Protein AF-0000000087040035 (afdb_homodimer)

InterPro domains:
  IPR007112 Expansin/pollen allergen, DPBB domain [PS50842] (46-150)
  IPR007112 Expansin/pollen allergen, DPBB domain [SM00837] (63-140)
  IPR007117 Expansin, cellulose-binding-like domain [PF01357] (153-235)
  IPR007117 Expansin, cellulose-binding-like domain [PS50843] (164-246)
  IPR007118 Expansin/Lol pI [PR01225] (27-42)
  IPR007118 Expansin/Lol pI [PR01225] (45-63)
  IPR007118 Expansin/Lol pI [PR01225] (67-85)
  IPR007118 Expansin/Lol pI [PR01225] (133-149)
  IPR007118 Expansin/Lol pI [PR01225] (192-206)
  IPR007118 Expansin/Lol pI [PR01225] (232-246)
  IPR009009 RlpA-like protein, double-psi beta-barrel domain [PF03330] (65-140)
  IPR036749 Expansin, cellulose-binding-like domain superfamily [G3DSA:2.60.40.760] (147-250)
  IPR036749 Expansin, cellulose-binding-like domain superfamily [SSF49590] (151-246)
  IPR036908 RlpA-like domain superfamily [G3DSA:2.40.40.10] (15-146)
  IPR036908 RlpA-like domain superfamily [SSF50685] (16-149)

Secondary structure (DSSP, 8-state):
------------------------TTS-EEEEEEE---TTS---TT-TT--THHHHHGGGG-EEEE-HHHHGGGTTTT-EEEEEE--TTTB-SS-EEEEEEEE--BTTB-EEE-HHHHHTTB-TT-HHHHHTT-SEEEEEEEE-B--TTPPPEEEEPTT-BTTTBEEEEEE---BS-EEEEEEEEETTTTEEEEPEEEETTEEEEPPPSSSPEEEEEEEEETTEEEEEEEEEEE-TT--TT-EEE-S----/------------------------TTS-EEEEEEE---TTS---TT-TT--THHHHHGGGG-EEEE-HHHHGGGTTTT-EEEEEE--TTTB-SS-EEEEEEEE--BTTB-EEE-HHHHHTTB-TT-HHHHHTT-SEEEEEEEE-B--TTPPPEEEEPTT-BTTTBEEEEEE---BS-EEEEEEEEETTTTEEEEPEEEETTEEEEPPPSSSPEEEEEEEEETTEEEEEEEEEEE-TT--TT-EEE-S----

Foldseek 3Di:
DDPPPPPPPPPPPPPPPPPPPPPPLPDWDKFKEFADDDPVLFADQCAQQQNGVCCGQPPNRFAWAFECVQCVQQQNAQWKKFKAFDPPVWFDPRQAIYGYHHHDDDDRHTTHTRLVSQLSRTDPPRSVVSNVVRMTMMIMGTWWADDPPAAKKWAFAQPADPQFKTKTAIPPATTRKTWDWKWKQAPVVRDTDTWDPPTRRMTMDGDHDDFQIKMKTWIQDPVGTDIDIWPSNDGRPHDHGDMGGTPDHDD/DDPPPPPPPPPPPPPPPPPPPPPVLPDWDKFKEFADDDPVLFADQCAQQQNGVCCGQPPNRFAWAFECVQCVQQQNAQWKKFKAFDPPVWFDPRQAIYGYHHHDDDDRHTTHTRLVSQLSRTDPPRSVVSNVVRMTMMIMGTWWADDPPAAKKWAFAQPADPQFKTKIAIPPATTRKTWDWKWKQAPVVRDTDTWDPPTRRMTMDGDHDDFQIKMKTWIQDPVGTDIDIWPSNDGRPHDHGDMGGTPDHDD

Sequence (502 aa):
MGYSFKFHCFFVWIMVLSSTLCYSQDNFVKSRATYYGSPDRLGTPSGACGYGEYGRTVNDANVAGVSYRLYKKGSGCGACYQVRCTNPQLCTDDGVNIVVTDHGEGDKTDFILSPRAYGRLAKSDKADELYAFGVVYVEYKRIPCRYGGYKLQFKVHEHSKYPNYLAIAVLYQAGRSEILAAQIWQADRKEWIFMRRAYGAVFDTNPPSSGSISLRFQVSSSAGVYWVEASNALPNNWEAGVAYESDVQLEMGYSFKFHCFFVWIMVLSSTLCYSQDNFVKSRATYYGSPDRLGTPSGACGYGEYGRTVNDANVAGVSYRLYKKGSGCGACYQVRCTNPQLCTDDGVNIVVTDHGEGDKTDFILSPRAYGRLAKSDKADELYAFGVVYVEYKRIPCRYGGYKLQFKVHEHSKYPNYLAIAVLYQAGRSEILAAQIWQADRKEWIFMRRAYGAVFDTNPPSSGSISLRFQVSSSAGVYWVEASNALPNNWEAGVAYESDVQLE

Nearest PDB structures (foldseek):
  7xc8-assembly1_A  TM=9.447E-01  e=2.726E-26  Gossypium hirsutum
  2hcz-assembly1_X  TM=8.865E-01  e=1.072E-20  Zea mays
  1n10-assembly2_B  TM=8.681E-01  e=1.080E-18  Phleum pratense
  8sso-assembly2_E  TM=5.404E-01  e=9.767E-01  synthetic construct
  6arq-assembly1_D  TM=3.592E-01  e=1.289E-01  Homo sapiens

pLDDT: mean 88.45, std 16.65, range [31.39, 98.81]

Solvent-accessible surface area (backbone atoms only — not comparable to full-atom values): 25670 Å² total; per-residue (Å²): 135,82,82,74,78,76,80,77,79,74,78,78,76,76,74,75,74,74,74,72,76,71,72,66,64,82,51,72,44,81,44,21,32,32,56,53,75,44,97,82,30,35,35,43,44,62,25,32,19,55,52,27,65,55,32,18,47,48,74,83,12,15,20,23,16,24,16,70,86,60,26,50,77,18,43,28,43,53,39,23,31,36,37,22,40,69,51,76,91,41,25,29,89,71,26,34,68,31,33,29,29,26,46,23,30,25,71,74,19,42,33,32,18,13,41,46,32,49,41,46,20,24,32,96,89,26,31,72,65,53,51,40,56,56,63,43,53,27,34,30,30,67,38,64,32,81,63,89,82,61,44,23,26,44,25,28,32,68,71,31,32,89,73,58,19,41,31,34,24,72,38,64,56,27,19,67,43,31,58,77,46,42,28,38,51,28,73,92,74,72,42,77,39,79,37,45,43,61,26,21,40,24,33,29,44,72,51,66,92,68,59,59,33,29,37,33,32,34,32,42,44,98,90,41,75,47,76,49,74,35,76,64,39,36,60,63,79,61,52,61,62,41,70,32,71,45,97,41,74,56,90,135,82,82,75,80,76,80,76,77,76,80,77,76,77,74,75,73,74,74,70,76,70,72,64,63,82,52,72,43,81,44,21,31,32,57,52,75,44,97,82,31,34,35,41,46,63,25,32,19,55,53,27,65,54,32,18,47,47,75,84,11,17,19,23,14,24,16,71,85,59,27,51,78,18,42,29,43,51,40,23,32,37,35,21,40,70,50,77,91,42,27,29,88,71,26,33,65,30,34,28,29,29,45,22,30,25,70,72,19,43,34,32,18,13,40,46,30,49,40,46,21,26,33,94,91,26,30,71,64,53,52,39,55,54,64,42,55,25,34,30,30,67,39,63,30,80,65,88,80,62,44,24,26,45,25,27,32,66,71,33,32,89,72,59,19,41,31,34,25,73,37,63,57,27,20,69,44,32,58,77,46,42,30,39,52,29,72,93,74,71,42,78,41,79,40,45,44,60,26,21,40,23,33,30,44,71,50,64,92,69,60,60,36,29,38,34,33,34,33,41,43,99,89,42,76,50,76,49,73,35,77,62,40,36,59,65,80,61,50,59,62,40,70,34,72,45,98,41,73,56,92

Structure (mmCIF, N/CA/C/O backbone):
data_AF-0000000087040035-model_v1
#
loop_
_entity.id
_entity.type
_entity.pdbx_description
1 polymer 'Expansin-like B1'
#
loop_
_atom_site.group_PDB
_atom_site.id
_atom_site.type_symbol
_atom_site.label_atom_id
_atom_site.label_alt_id
_atom_site.label_comp_id
_atom_site.label_asym_id
_atom_site.label_entity_id
_atom_site.label_seq_id
_atom_site.pdbx_PDB_ins_code
_atom_site.Cartn_x
_atom_site.Cartn_y
_atom_site.Cartn_z
_atom_site.occupancy
_atom_site.B_iso_or_equiv
_atom_site.auth_seq_id
_atom_site.auth_comp_id
_atom_site.auth_asym_id
_atom_site.auth_atom_id
_atom_site.pdbx_PDB_model_num
ATOM 1 N N . MET A 1 1 ? -32.688 57.719 -51.344 1 31.5 1 MET A N 1
ATOM 2 C CA . MET A 1 1 ? -33.281 56.844 -50.375 1 31.5 1 MET A CA 1
ATOM 3 C C . MET A 1 1 ? -32.5 55.531 -50.25 1 31.5 1 MET A C 1
ATOM 5 O O . MET A 1 1 ? -32.562 54.688 -51.125 1 31.5 1 MET A O 1
ATOM 9 N N . GLY A 1 2 ? -31.25 55.594 -49.75 1 37.34 2 GLY A N 1
ATOM 10 C CA . GLY A 1 2 ? -30.25 54.562 -49.594 1 37.34 2 GLY A CA 1
ATOM 11 C C . GLY A 1 2 ? -30.641 53.5 -48.594 1 37.34 2 GLY A C 1
ATOM 12 O O . GLY A 1 2 ? -31.062 53.812 -47.469 1 37.34 2 GLY A O 1
ATOM 13 N N . TYR A 1 3 ? -31.125 52.281 -49.062 1 40.41 3 TYR A N 1
ATOM 14 C CA . TYR A 1 3 ? -31.469 51.094 -48.312 1 40.41 3 TYR A CA 1
ATOM 15 C C . TYR A 1 3 ? -30.266 50.562 -47.531 1 40.41 3 TYR A C 1
ATOM 17 O O . TYR A 1 3 ? -29.219 50.25 -48.094 1 40.41 3 TYR A O 1
ATOM 25 N N . SER A 1 4 ? -30.016 51.125 -46.375 1 39.84 4 SER A N 1
ATOM 26 C CA . SER A 1 4 ? -29 50.562 -45.469 1 39.84 4 SER A CA 1
ATOM 27 C C . SER A 1 4 ? -29.375 49.188 -45 1 39.84 4 SER A C 1
ATOM 29 O O . SER A 1 4 ? -30.469 48.969 -44.469 1 39.84 4 SER A O 1
ATOM 31 N N . PHE A 1 5 ? -28.938 48.125 -45.719 1 37.75 5 PHE A N 1
ATOM 32 C CA . PHE A 1 5 ? -29.047 46.75 -45.25 1 37.75 5 PHE A CA 1
ATOM 33 C C . PHE A 1 5 ? -28.344 46.562 -43.906 1 37.75 5 PHE A C 1
ATOM 35 O O . PHE A 1 5 ? -27.141 46.75 -43.812 1 37.75 5 PHE A O 1
ATOM 42 N N . LYS A 1 6 ? -29 46.875 -42.812 1 37.62 6 LYS A N 1
ATOM 43 C CA . LYS A 1 6 ? -28.5 46.469 -41.5 1 37.62 6 LYS A CA 1
ATOM 44 C C . LYS A 1 6 ? -28.406 44.969 -41.406 1 37.62 6 LYS A C 1
ATOM 46 O O . LYS A 1 6 ? -29.406 44.25 -41.594 1 37.62 6 LYS A O 1
ATOM 51 N N . PHE A 1 7 ? -27.188 44.344 -41.688 1 38.47 7 PHE A N 1
ATOM 52 C CA . PHE A 1 7 ? -26.891 42.938 -41.438 1 38.47 7 PHE A CA 1
ATOM 53 C C . PHE A 1 7 ? -27.078 42.625 -39.969 1 38.47 7 PHE A C 1
ATOM 55 O O . PHE A 1 7 ? -26.438 43.219 -39.094 1 38.47 7 PHE A O 1
ATOM 62 N N . HIS A 1 8 ? -28.281 42.188 -39.5 1 41.38 8 HIS A N 1
ATOM 63 C CA . HIS A 1 8 ? -28.453 41.594 -38.188 1 41.38 8 HIS A CA 1
ATOM 64 C C . HIS A 1 8 ? -27.625 40.312 -38.031 1 41.38 8 HIS A C 1
ATOM 66 O O . HIS A 1 8 ? -27.766 39.375 -38.812 1 41.38 8 HIS A O 1
ATOM 72 N N . CYS A 1 9 ? -26.391 40.375 -37.531 1 38.53 9 CYS A N 1
ATOM 73 C CA . CYS A 1 9 ? -25.609 39.219 -37.094 1 38.53 9 CYS A CA 1
ATOM 74 C C . CYS A 1 9 ? -26.375 38.438 -36.062 1 38.53 9 CYS A C 1
ATOM 76 O O . CYS A 1 9 ? -26.672 38.938 -34.969 1 38.53 9 CYS A O 1
ATOM 78 N N . PHE A 1 10 ? -27.188 37.531 -36.5 1 41.53 10 PHE A N 1
ATOM 79 C CA . PHE A 1 10 ? -27.75 36.531 -35.594 1 41.53 10 PHE A CA 1
ATOM 80 C C . PHE A 1 10 ? -26.641 35.656 -35 1 41.53 10 PHE A C 1
ATOM 82 O O . PHE A 1 10 ? -25.938 34.938 -35.719 1 41.53 10 PHE A O 1
ATOM 89 N N . PHE A 1 11 ? -26.031 36.094 -33.906 1 40.38 11 PHE A N 1
ATOM 90 C CA . PHE A 1 11 ? -25.188 35.219 -33.125 1 40.38 11 PHE A CA 1
ATOM 91 C C . PHE A 1 11 ? -25.953 33.969 -32.688 1 40.38 11 PHE A C 1
ATOM 93 O O . PHE A 1 11 ? -26.922 34.062 -31.922 1 40.38 11 PHE A O 1
ATOM 100 N N . VAL A 1 12 ? -25.922 32.875 -33.469 1 42.38 12 VAL A N 1
ATOM 101 C CA . VAL A 1 12 ? -26.344 31.547 -33.031 1 42.38 12 VAL A CA 1
ATOM 102 C C . VAL A 1 12 ? -25.547 31.125 -31.797 1 42.38 12 VAL A C 1
ATOM 104 O O . VAL A 1 12 ? -24.328 31 -31.844 1 42.38 12 VAL A O 1
ATOM 107 N N . TRP A 1 13 ? -26.062 31.406 -30.625 1 41.38 13 TRP A N 1
ATOM 108 C CA . TRP A 1 13 ? -25.562 30.812 -29.406 1 41.38 13 TRP A CA 1
ATOM 109 C C . TRP A 1 13 ? -25.672 29.297 -29.453 1 41.38 13 TRP A C 1
ATOM 111 O O . TRP A 1 13 ? -26.766 28.734 -29.406 1 41.38 13 TRP A O 1
ATOM 121 N N . ILE A 1 14 ? -24.719 28.609 -30.094 1 44.09 14 ILE A N 1
ATOM 122 C CA . ILE A 1 14 ? -24.609 27.156 -29.922 1 44.09 14 ILE A CA 1
ATOM 123 C C . ILE A 1 14 ? -24.469 26.828 -28.438 1 44.09 14 ILE A C 1
ATOM 125 O O . ILE A 1 14 ? -23.469 27.172 -27.812 1 44.09 14 ILE A O 1
ATOM 129 N N . MET A 1 15 ? -25.594 26.609 -27.797 1 39.41 15 MET A N 1
ATOM 130 C CA . MET A 1 15 ? -25.594 25.984 -26.484 1 39.41 15 MET A CA 1
ATOM 131 C C . MET A 1 15 ? -24.891 24.625 -26.516 1 39.41 15 MET A C 1
ATOM 133 O O . MET A 1 15 ? -25.391 23.688 -27.141 1 39.41 15 MET A O 1
ATOM 137 N N . VAL A 1 16 ? -23.609 24.578 -26.438 1 40.38 16 VAL A N 1
ATOM 138 C CA . VAL A 1 16 ? -22.938 23.312 -26.156 1 40.38 16 VAL A CA 1
ATOM 139 C C . VAL A 1 16 ? -23.531 22.688 -24.906 1 40.38 16 VAL A C 1
ATOM 141 O O . VAL A 1 16 ? -23.344 23.188 -23.797 1 40.38 16 VAL A O 1
ATOM 144 N N . LEU A 1 17 ? -24.703 22.016 -25.016 1 38.91 17 LEU A N 1
ATOM 145 C CA . LEU A 1 17 ? -25.125 21.078 -23.969 1 38.91 17 LEU A CA 1
ATOM 146 C C . LEU A 1 17 ? -24 20.125 -23.609 1 38.91 17 LEU A C 1
ATOM 148 O O . LEU A 1 17 ? -23.625 19.281 -24.438 1 38.91 17 LEU A O 1
ATOM 152 N N . SER A 1 18 ? -23.094 20.562 -22.797 1 40.62 18 SER A N 1
ATOM 153 C CA . SER A 1 18 ? -22.188 19.578 -22.234 1 40.62 18 SER A CA 1
ATOM 154 C C . SER A 1 18 ? -22.938 18.422 -21.609 1 40.62 18 SER A C 1
ATOM 156 O O . SER A 1 18 ? -23.703 18.609 -20.656 1 40.62 18 SER A O 1
ATOM 158 N N . SER A 1 19 ? -23.406 17.438 -22.312 1 41.16 19 SER A N 1
ATOM 159 C CA . SER A 1 19 ? -23.812 16.172 -21.703 1 41.16 19 SER A CA 1
ATOM 160 C C . SER A 1 19 ? -22.797 15.703 -20.656 1 41.16 19 SER A C 1
ATOM 162 O O . SER A 1 19 ? -21.688 15.312 -21 1 41.16 19 SER A O 1
ATOM 164 N N . THR A 1 20 ? -22.875 16.188 -19.484 1 39.91 20 THR A N 1
ATOM 165 C CA . THR A 1 20 ? -22.219 15.438 -18.406 1 39.91 20 THR A CA 1
ATOM 166 C C . THR A 1 20 ? -22.656 13.977 -18.438 1 39.91 20 THR A C 1
ATOM 168 O O . THR A 1 20 ? -23.844 13.672 -18.281 1 39.91 20 THR A O 1
ATOM 171 N N . LEU A 1 21 ? -22.203 13.164 -19.266 1 37.22 21 LEU A N 1
ATOM 172 C CA . LEU A 1 21 ? -22.344 11.734 -19 1 37.22 21 LEU A CA 1
ATOM 173 C C . LEU A 1 21 ? -22.297 11.461 -17.5 1 37.22 21 LEU A C 1
ATOM 175 O O . LEU A 1 21 ? -21.25 11.578 -16.875 1 37.22 21 LEU A O 1
ATOM 179 N N . CYS A 1 22 ? -23.406 11.711 -16.828 1 38.34 22 CYS A N 1
ATOM 180 C CA . CYS A 1 22 ? -23.609 11.164 -15.492 1 38.34 22 CYS A CA 1
ATOM 181 C C . CYS A 1 22 ? -23.25 9.68 -15.453 1 38.34 22 CYS A C 1
ATOM 183 O O . CYS A 1 22 ? -24 8.844 -15.969 1 38.34 22 CYS A O 1
ATOM 185 N N . TYR A 1 23 ? -22.047 9.188 -15.672 1 42.53 23 TYR A N 1
ATOM 186 C CA . TYR A 1 23 ? -21.75 7.84 -15.211 1 42.53 23 TYR A CA 1
ATOM 187 C C . TYR A 1 23 ? -22.5 7.523 -13.922 1 42.53 23 TYR A C 1
ATOM 189 O O . TYR A 1 23 ? -22.312 8.188 -12.906 1 42.53 23 TYR A O 1
ATOM 197 N N . SER A 1 24 ? -23.734 7.117 -14.016 1 48.5 24 SER A N 1
ATOM 198 C CA . SER A 1 24 ? -24.516 6.641 -12.891 1 48.5 24 SER A CA 1
ATOM 199 C C . SER A 1 24 ? -23.656 5.875 -11.891 1 48.5 24 SER A C 1
ATOM 201 O O . SER A 1 24 ? -23.031 4.875 -12.25 1 48.5 24 SER A O 1
ATOM 203 N N . GLN A 1 25 ? -23.062 6.477 -10.859 1 57.81 25 GLN A N 1
ATOM 204 C CA . GLN A 1 25 ? -22.328 5.969 -9.711 1 57.81 25 GLN A CA 1
ATOM 205 C C . GLN A 1 25 ? -22.969 4.691 -9.164 1 57.81 25 GLN A C 1
ATOM 207 O O . GLN A 1 25 ? -22.375 4.008 -8.328 1 57.81 25 GLN A O 1
ATOM 212 N N . ASP A 1 26 ? -24.203 4.211 -9.727 1 68.81 26 ASP A N 1
ATOM 213 C CA . ASP A 1 26 ? -24.938 3.127 -9.094 1 68.81 26 ASP A CA 1
ATOM 214 C C . ASP A 1 26 ? -24.766 1.817 -9.859 1 68.81 26 ASP A C 1
ATOM 216 O O . ASP A 1 26 ? -25.375 0.801 -9.5 1 68.81 26 ASP A O 1
ATOM 220 N N . ASN A 1 27 ? -23.938 1.857 -10.852 1 88.56 27 ASN A N 1
ATOM 221 C CA . ASN A 1 27 ? -23.797 0.6 -11.578 1 88.56 27 ASN A CA 1
ATOM 222 C C . ASN A 1 27 ? -22.547 -0.155 -11.148 1 88.56 27 ASN A C 1
ATOM 224 O O . ASN A 1 27 ? -21.531 0.459 -10.805 1 88.56 27 ASN A O 1
ATOM 228 N N . PHE A 1 28 ? -22.75 -1.451 -11.133 1 95.94 28 PHE A N 1
ATOM 229 C CA . PHE A 1 28 ? -21.625 -2.305 -10.789 1 95.94 28 PHE A CA 1
ATOM 230 C C . PHE A 1 28 ? -20.578 -2.301 -11.898 1 95.94 28 PHE A C 1
ATOM 232 O O . PHE A 1 28 ? -20.922 -2.307 -13.086 1 95.94 28 PHE A O 1
ATOM 239 N N . VAL A 1 29 ? -19.359 -2.23 -11.523 1 97.75 29 VAL A N 1
ATOM 240 C CA . VAL A 1 29 ? -18.203 -2.305 -12.414 1 97.75 29 VAL A CA 1
ATOM 241 C C . VAL A 1 29 ? -17.5 -3.652 -12.25 1 97.75 29 VAL A C 1
ATOM 243 O O . VAL A 1 29 ? -17.297 -4.117 -11.125 1 97.75 29 VAL A O 1
ATOM 246 N N . LYS A 1 30 ? -17.125 -4.301 -13.328 1 97.88 30 LYS A N 1
ATOM 247 C CA . LYS A 1 30 ? -16.469 -5.602 -13.266 1 97.88 30 LYS A CA 1
ATOM 248 C C . LYS A 1 30 ? -14.992 -5.457 -12.898 1 97.88 30 LYS A C 1
ATOM 250 O O . LYS A 1 30 ? -14.328 -4.508 -13.32 1 97.88 30 LYS A O 1
ATOM 255 N N . SER A 1 31 ? -14.477 -6.371 -12.172 1 98.5 31 SER A N 1
ATOM 256 C CA . SER A 1 31 ? -13.086 -6.426 -11.734 1 98.5 31 SER A CA 1
ATOM 257 C C . SER A 1 31 ? -12.75 -7.793 -11.148 1 98.5 31 SER A C 1
ATOM 259 O O . SER A 1 31 ? -13.406 -8.789 -11.453 1 98.5 31 SER A O 1
ATOM 261 N N . ARG A 1 32 ? -11.586 -7.824 -10.438 1 98.44 32 ARG A N 1
ATOM 262 C CA . ARG A 1 32 ? -11.195 -9 -9.664 1 98.44 32 ARG A CA 1
ATOM 263 C C . ARG A 1 32 ? -10.812 -8.609 -8.242 1 98.44 32 ARG A C 1
ATOM 265 O O . ARG A 1 32 ? -10.562 -7.434 -7.957 1 98.44 32 ARG A O 1
ATOM 272 N N . ALA A 1 33 ? -10.875 -9.633 -7.379 1 98.5 33 ALA A N 1
ATOM 273 C CA . ALA A 1 33 ? -10.453 -9.461 -5.992 1 98.5 33 ALA A CA 1
ATOM 274 C C . ALA A 1 33 ? -9.617 -10.648 -5.52 1 98.5 33 ALA A C 1
ATOM 276 O O . ALA A 1 33 ? -9.789 -11.773 -6.008 1 98.5 33 ALA A O 1
ATOM 277 N N . THR A 1 34 ? -8.703 -10.367 -4.77 1 97.19 34 THR A N 1
ATOM 278 C CA . THR A 1 34 ? -7.949 -11.344 -3.996 1 97.19 34 THR A CA 1
ATOM 279 C C . THR A 1 34 ? -7.781 -10.883 -2.551 1 97.19 34 THR A C 1
ATOM 281 O O . THR A 1 34 ? -8.508 -10 -2.088 1 97.19 34 THR A O 1
ATOM 284 N N . TYR A 1 35 ? -6.988 -11.594 -1.792 1 95 35 TYR A N 1
ATOM 285 C CA . TYR A 1 35 ? -6.812 -11.258 -0.383 1 95 35 TYR A CA 1
ATOM 286 C C . TYR A 1 35 ? -5.355 -11.414 0.036 1 95 35 TYR A C 1
ATOM 288 O O . TYR A 1 35 ? -4.578 -12.102 -0.633 1 95 35 TYR A O 1
ATOM 296 N N . TYR A 1 36 ? -4.984 -10.656 1.033 1 89.5 36 TYR A N 1
ATOM 297 C CA . TYR A 1 36 ? -3.619 -10.727 1.541 1 89.5 36 TYR A CA 1
ATOM 298 C C . TYR A 1 36 ? -3.553 -11.57 2.809 1 89.5 36 TYR A C 1
ATOM 300 O O . TYR A 1 36 ? -4.586 -11.961 3.357 1 89.5 36 TYR A O 1
ATOM 308 N N . GLY A 1 37 ? -2.295 -11.867 3.141 1 77.19 37 GLY A N 1
ATOM 309 C CA . GLY A 1 37 ? -2.117 -12.672 4.34 1 77.19 37 GLY A CA 1
ATOM 310 C C . GLY A 1 37 ? -2.172 -11.852 5.617 1 77.19 37 GLY A C 1
ATOM 311 O O . GLY A 1 37 ? -1.624 -10.75 5.68 1 77.19 37 GLY A O 1
ATOM 312 N N . SER A 1 38 ? -2.908 -12.32 6.566 1 76.94 38 SER A N 1
ATOM 313 C CA . SER A 1 38 ? -2.998 -11.789 7.922 1 76.94 38 SER A CA 1
ATOM 314 C C . SER A 1 38 ? -3.307 -12.891 8.93 1 76.94 38 SER A C 1
ATOM 316 O O . SER A 1 38 ? -4.32 -13.578 8.812 1 76.94 38 SER A O 1
ATOM 318 N N . PRO A 1 39 ? -2.406 -13.039 9.859 1 74.75 39 PRO A N 1
ATOM 319 C CA . PRO A 1 39 ? -2.621 -14.148 10.797 1 74.75 39 PRO A CA 1
ATOM 320 C C . PRO A 1 39 ? -3.945 -14.031 11.547 1 74.75 39 PRO A C 1
ATOM 322 O O . PRO A 1 39 ? -4.539 -15.047 11.922 1 74.75 39 PRO A O 1
ATOM 325 N N . ASP A 1 40 ? -4.445 -12.883 11.82 1 85.38 40 ASP A N 1
ATOM 326 C CA . ASP A 1 40 ? -5.672 -12.703 12.602 1 85.38 40 ASP A CA 1
ATOM 327 C C . ASP A 1 40 ? -6.848 -12.352 11.688 1 85.38 40 ASP A C 1
ATOM 329 O O . ASP A 1 40 ? -7.934 -12.023 12.172 1 85.38 40 ASP A O 1
ATOM 333 N N . ARG A 1 41 ? -6.695 -12.352 10.406 1 89.12 41 ARG A N 1
ATOM 334 C CA . ARG A 1 41 ? -7.695 -12.148 9.359 1 89.12 41 ARG A CA 1
ATOM 335 C C . ARG A 1 41 ? -8.203 -10.711 9.359 1 89.12 41 ARG A C 1
ATOM 337 O O . ARG A 1 41 ? -9.25 -10.422 8.766 1 89.12 41 ARG A O 1
ATOM 344 N N . LEU A 1 42 ? -7.461 -9.805 10.07 1 92.12 42 LEU A N 1
ATOM 345 C CA . LEU A 1 42 ? -7.82 -8.398 10.125 1 92.12 42 LEU A CA 1
ATOM 346 C C . LEU A 1 42 ? -7.051 -7.598 9.078 1 92.12 42 LEU A C 1
ATOM 348 O O . LEU A 1 42 ? -6.375 -8.18 8.227 1 92.12 42 LEU A O 1
ATOM 352 N N . GLY A 1 43 ? -7.297 -6.277 9.039 1 90.38 43 GLY A N 1
ATOM 353 C CA . GLY A 1 43 ? -6.578 -5.398 8.133 1 90.38 43 GLY A CA 1
ATOM 354 C C . GLY A 1 43 ? -5.125 -5.199 8.523 1 90.38 43 GLY A C 1
ATOM 355 O O . GLY A 1 43 ? -4.594 -5.934 9.359 1 90.38 43 GLY A O 1
ATOM 356 N N . THR A 1 44 ? -4.508 -4.293 7.84 1 86.44 44 THR A N 1
ATOM 357 C CA . THR A 1 44 ? -3.102 -3.982 8.07 1 86.44 44 THR A CA 1
ATOM 358 C C . THR A 1 44 ? -2.957 -2.684 8.859 1 86.44 44 THR A C 1
ATOM 360 O O . THR A 1 44 ? -3.551 -1.665 8.5 1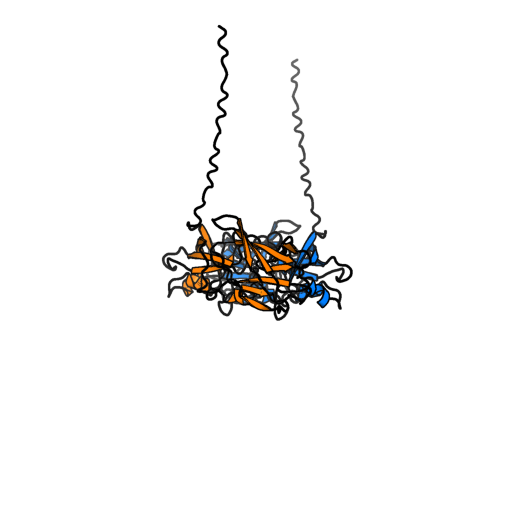 86.44 44 THR A O 1
ATOM 363 N N . PRO A 1 45 ? -2.121 -2.674 9.945 1 84.25 45 PRO A N 1
ATOM 364 C CA . PRO A 1 45 ? -1.951 -1.449 10.727 1 84.25 45 PRO A CA 1
ATOM 365 C C . PRO A 1 45 ? -1.051 -0.426 10.039 1 84.25 45 PRO A C 1
ATOM 367 O O . PRO A 1 45 ? -0.939 0.712 10.5 1 84.25 45 PRO A O 1
ATOM 370 N N . SER A 1 46 ? -0.38 -0.729 9 1 86.81 46 SER A N 1
ATOM 371 C CA . SER A 1 46 ? 0.536 0.185 8.328 1 86.81 46 SER A CA 1
ATOM 372 C C . SER A 1 46 ? 0.233 0.269 6.836 1 86.81 46 SER A C 1
ATOM 374 O O . SER A 1 46 ? 1.149 0.337 6.012 1 86.81 46 SER A O 1
ATOM 376 N N . GLY A 1 47 ? -1.023 0.335 6.594 1 92.19 47 GLY A N 1
ATOM 377 C CA . GLY A 1 47 ? -1.423 0.448 5.199 1 92.19 47 GLY A CA 1
ATOM 378 C C . GLY A 1 47 ? -1.11 1.805 4.598 1 92.19 47 GLY A C 1
ATOM 379 O O . GLY A 1 47 ? -0.861 2.77 5.324 1 92.19 47 GLY A O 1
ATOM 380 N N . ALA A 1 48 ? -1.249 1.891 3.361 1 96.25 48 ALA A N 1
ATOM 381 C CA . ALA A 1 48 ? -0.84 3.059 2.586 1 96.25 48 ALA A CA 1
ATOM 382 C C . ALA A 1 48 ? -1.712 4.266 2.914 1 96.25 48 ALA A C 1
ATOM 384 O O . ALA A 1 48 ? -1.369 5.402 2.568 1 96.25 48 ALA A O 1
ATOM 385 N N . CYS A 1 49 ? -2.824 4.059 3.547 1 96.69 49 CYS A N 1
ATOM 386 C CA . CYS A 1 49 ? -3.695 5.18 3.879 1 96.69 49 CYS A CA 1
ATOM 387 C C . CYS A 1 49 ? -3.25 5.855 5.168 1 96.69 49 CYS A C 1
ATOM 389 O O . CYS A 1 49 ? -3.717 6.945 5.5 1 96.69 49 CYS A O 1
ATOM 391 N N . GLY A 1 50 ? -2.383 5.18 5.953 1 94.31 50 GLY A N 1
ATOM 392 C CA . GLY A 1 50 ? -1.805 5.812 7.129 1 94.31 50 GLY A CA 1
ATOM 393 C C . GLY A 1 50 ? -2.742 5.82 8.32 1 94.31 50 GLY A C 1
ATOM 394 O O . GLY A 1 50 ? -2.617 6.668 9.211 1 94.31 50 GLY A O 1
ATOM 395 N N . TYR A 1 51 ? -3.682 4.867 8.398 1 94.69 51 TYR A N 1
ATOM 396 C CA . TYR A 1 51 ? -4.703 4.867 9.438 1 94.69 51 TYR A CA 1
ATOM 397 C C . TYR A 1 51 ? -4.188 4.207 10.703 1 94.69 51 TYR A C 1
ATOM 399 O O . TYR A 1 51 ? -4.809 4.312 11.766 1 94.69 51 TYR A O 1
ATOM 407 N N . GLY A 1 52 ? -3.092 3.516 10.609 1 89.75 52 GLY A N 1
ATOM 408 C CA . GLY A 1 52 ? -2.621 2.77 11.766 1 89.75 52 GLY A CA 1
ATOM 409 C C . GLY A 1 52 ? -3.588 1.693 12.219 1 89.75 52 GLY A C 1
ATOM 410 O O . GLY A 1 52 ? -4.152 0.972 11.391 1 89.75 52 GLY A O 1
ATOM 411 N N . GLU A 1 53 ? -3.742 1.548 13.516 1 89.31 53 GLU A N 1
ATOM 412 C CA . GLU A 1 53 ? -4.59 0.501 14.078 1 89.31 53 GLU A CA 1
ATOM 413 C C . GLU A 1 53 ? -6.039 0.666 13.641 1 89.31 53 GLU A C 1
ATOM 415 O O . GLU A 1 53 ? -6.762 -0.321 13.477 1 89.31 53 GLU A O 1
ATOM 420 N N . TYR A 1 54 ? -6.461 1.849 13.469 1 93.62 54 TYR A N 1
ATOM 421 C CA . TYR A 1 54 ? -7.805 2.094 12.953 1 93.62 54 TYR A CA 1
ATOM 422 C C . TYR A 1 54 ? -8.039 1.336 11.648 1 93.62 54 TYR A C 1
ATOM 424 O O . TYR A 1 54 ? -9.094 0.722 11.461 1 93.62 54 TYR A O 1
ATOM 432 N N . GLY A 1 55 ? -7.074 1.339 10.773 1 93.06 55 GLY A N 1
ATOM 433 C CA . GLY A 1 55 ? -7.199 0.668 9.484 1 93.06 55 GLY A CA 1
ATOM 434 C C . GLY A 1 55 ? -7.289 -0.842 9.609 1 93.06 55 GLY A C 1
ATOM 435 O O . GLY A 1 55 ? -7.777 -1.515 8.695 1 93.06 55 GLY A O 1
ATOM 436 N N . ARG A 1 56 ? -6.895 -1.293 10.742 1 92.75 56 ARG A N 1
ATOM 437 C CA . ARG A 1 56 ? -6.883 -2.734 10.977 1 92.75 56 ARG A CA 1
ATOM 438 C C . ARG A 1 56 ? -8.273 -3.24 11.352 1 92.75 56 ARG A C 1
ATOM 440 O O . ARG A 1 56 ? -8.633 -4.371 11.016 1 92.75 56 ARG A O 1
ATOM 447 N N . THR A 1 57 ? -9.047 -2.4 11.969 1 94.81 57 THR A N 1
ATOM 448 C CA . THR A 1 57 ? -10.227 -2.951 12.625 1 94.81 57 THR A CA 1
ATOM 449 C C . THR A 1 57 ? -11.484 -2.211 12.18 1 94.81 57 THR A C 1
ATOM 451 O O . THR A 1 57 ? -12.602 -2.666 12.43 1 94.81 57 THR A O 1
ATOM 454 N N . VAL A 1 58 ? -11.383 -1.117 11.555 1 96.12 58 VAL A N 1
ATOM 455 C CA . VAL A 1 58 ? -12.555 -0.344 11.148 1 96.12 58 VAL A CA 1
ATOM 456 C C . VAL A 1 58 ? -13.492 -1.221 10.32 1 96.12 58 VAL A C 1
ATOM 458 O O . VAL A 1 58 ? -13.047 -2.133 9.625 1 96.12 58 VAL A O 1
ATOM 461 N N . ASN A 1 59 ? -14.867 -0.947 10.422 1 96.88 59 ASN A N 1
ATOM 462 C CA . ASN A 1 59 ? -15.867 -1.666 9.641 1 96.88 59 ASN A CA 1
ATOM 463 C C . ASN A 1 59 ? -15.781 -3.174 9.867 1 96.88 59 ASN A C 1
ATOM 465 O O . ASN A 1 59 ? -15.898 -3.955 8.922 1 96.88 59 ASN A O 1
ATOM 469 N N . ASP A 1 60 ? -15.508 -3.568 11.125 1 96.19 60 ASP A N 1
ATOM 470 C CA . ASP A 1 60 ? -15.359 -4.965 11.516 1 96.19 60 ASP A CA 1
ATOM 471 C C . ASP A 1 60 ? -14.289 -5.66 10.68 1 96.19 60 ASP A C 1
ATOM 473 O O . ASP A 1 60 ? -14.484 -6.797 10.242 1 96.19 60 ASP A O 1
ATOM 477 N N . ALA A 1 61 ? -13.219 -4.98 10.266 1 96.88 61 ALA A N 1
ATOM 478 C CA . ALA A 1 61 ? -12.039 -5.438 9.531 1 96.88 61 ALA A CA 1
ATOM 479 C C . ALA A 1 61 ? -12.398 -5.828 8.102 1 96.88 61 ALA A C 1
ATOM 481 O O . ALA A 1 61 ? -11.664 -6.574 7.449 1 96.88 61 ALA A O 1
ATOM 482 N N . ASN A 1 62 ? -13.633 -5.43 7.656 1 98.12 62 ASN A N 1
ATOM 483 C CA . ASN A 1 62 ? -13.914 -5.5 6.227 1 98.12 62 ASN A CA 1
ATOM 484 C C . ASN A 1 62 ? -13.273 -4.336 5.473 1 98.12 62 ASN A C 1
ATOM 486 O O . ASN A 1 62 ? -13.938 -3.34 5.18 1 98.12 62 ASN A O 1
ATOM 490 N N . VAL A 1 63 ? -11.969 -4.527 5.168 1 98.12 63 VAL A N 1
ATOM 491 C CA . VAL A 1 63 ? -11.156 -3.48 4.555 1 98.12 63 VAL A CA 1
ATOM 492 C C . VAL A 1 63 ? -10.414 -4.047 3.35 1 98.12 63 VAL A C 1
ATOM 494 O O . VAL A 1 63 ? -10.406 -5.258 3.129 1 98.12 63 VAL A O 1
ATOM 497 N N . ALA A 1 64 ? -9.836 -3.15 2.553 1 98.25 64 ALA A N 1
ATOM 498 C CA . ALA A 1 64 ? -9.141 -3.582 1.344 1 98.25 64 ALA A CA 1
ATOM 499 C C . ALA A 1 64 ? -8.07 -2.574 0.938 1 98.25 64 ALA A C 1
ATOM 501 O O . ALA A 1 64 ? -8.203 -1.379 1.207 1 98.25 64 ALA A O 1
ATOM 502 N N . GLY A 1 65 ? -6.992 -3.123 0.438 1 97.81 65 GLY A N 1
ATOM 503 C CA . GLY A 1 65 ? -6.203 -2.334 -0.497 1 97.81 65 GLY A CA 1
ATOM 504 C C . GLY A 1 65 ? -6.816 -2.27 -1.884 1 97.81 65 GLY A C 1
ATOM 505 O O . GLY A 1 65 ? -7.379 -3.254 -2.367 1 97.81 65 GLY A O 1
ATOM 506 N N . VAL A 1 66 ? -6.621 -1.085 -2.557 1 98.56 66 VAL A N 1
ATOM 507 C CA . VAL A 1 66 ? -7.25 -0.952 -3.865 1 98.56 66 VAL A CA 1
ATOM 508 C C . VAL A 1 66 ? -6.223 -0.465 -4.887 1 98.56 66 VAL A C 1
ATOM 510 O O . VAL A 1 66 ? -5.16 0.034 -4.516 1 98.56 66 VAL A O 1
ATOM 513 N N . SER A 1 67 ? -6.605 -0.619 -6.133 1 98.06 67 SER A N 1
ATOM 514 C CA . SER A 1 67 ? -5.715 -0.27 -7.234 1 98.06 67 SER A CA 1
ATOM 515 C C . SER A 1 67 ? -5.5 1.238 -7.316 1 98.06 67 SER A C 1
ATOM 517 O O . SER A 1 67 ? -6.219 2.008 -6.672 1 98.06 67 SER A O 1
ATOM 519 N N . TYR A 1 68 ? -4.504 1.595 -8.148 1 96.88 68 TYR A N 1
ATOM 520 C CA . TYR A 1 68 ? -4.145 2.998 -8.32 1 96.88 68 TYR A CA 1
ATOM 521 C C . TYR A 1 68 ? -5.348 3.82 -8.766 1 96.88 68 TYR A C 1
ATOM 523 O O . TYR A 1 68 ? -5.488 4.984 -8.383 1 96.88 68 TYR A O 1
ATOM 531 N N . ARG A 1 69 ? -6.266 3.213 -9.531 1 96.31 69 ARG A N 1
ATOM 532 C CA . ARG A 1 69 ? -7.426 3.924 -10.055 1 96.31 69 ARG A CA 1
ATOM 533 C C . ARG A 1 69 ? -8.391 4.301 -8.938 1 96.31 69 ARG A C 1
ATOM 535 O O . ARG A 1 69 ? -9.031 5.352 -8.984 1 96.31 69 ARG A O 1
ATOM 542 N N . LEU A 1 70 ? -8.492 3.424 -7.977 1 97.81 70 LEU A N 1
ATOM 543 C CA . LEU A 1 70 ? -9.422 3.65 -6.879 1 97.81 70 LEU A CA 1
ATOM 544 C C . LEU A 1 70 ? -8.734 4.363 -5.719 1 97.81 70 LEU A C 1
ATOM 546 O O . LEU A 1 70 ? -9.383 5.09 -4.961 1 97.81 70 LEU A O 1
ATOM 550 N N . TYR A 1 71 ? -7.418 4.16 -5.555 1 98.12 71 TYR A N 1
ATOM 551 C CA . TYR A 1 71 ? -6.617 4.777 -4.504 1 98.12 71 TYR A CA 1
ATOM 552 C C . TYR A 1 71 ? -6.473 6.277 -4.734 1 98.12 71 TYR A C 1
ATOM 554 O O . TYR A 1 71 ? -6.449 7.059 -3.781 1 98.12 71 TYR A O 1
ATOM 562 N N . LYS A 1 72 ? -6.332 6.715 -5.984 1 96.62 72 LYS A N 1
ATOM 563 C CA . LYS A 1 72 ? -6.34 8.109 -6.43 1 96.62 72 LYS A CA 1
ATOM 564 C C . LYS A 1 72 ? -5.316 8.938 -5.66 1 96.62 72 LYS A C 1
ATOM 566 O O . LYS A 1 72 ? -5.645 10 -5.125 1 96.62 72 LYS A O 1
ATOM 571 N N . LYS A 1 73 ? -4.09 8.43 -5.562 1 95.19 73 LYS A N 1
ATOM 572 C CA . LYS A 1 73 ? -2.953 9.102 -4.941 1 95.19 73 LYS A CA 1
ATOM 573 C C . LYS A 1 73 ? -3.262 9.469 -3.492 1 95.19 73 LYS A C 1
ATOM 575 O O . LYS A 1 73 ? -2.729 10.453 -2.973 1 95.19 73 LYS A O 1
ATOM 580 N N . GLY A 1 74 ? -4.203 8.789 -2.951 1 96.56 74 GLY A N 1
ATOM 581 C CA . GLY A 1 74 ? -4.488 8.992 -1.54 1 96.56 74 GLY A CA 1
ATOM 582 C C . GLY A 1 74 ? -5.891 9.5 -1.28 1 96.56 74 GLY A C 1
ATOM 583 O O . GLY A 1 74 ? -6.449 9.281 -0.202 1 96.56 74 GLY A O 1
ATOM 584 N N . SER A 1 75 ? -6.547 10.211 -2.223 1 96.56 75 SER A N 1
ATOM 585 C CA . SER A 1 75 ? -7.867 10.789 -1.993 1 96.56 75 SER A CA 1
ATOM 586 C C . SER A 1 75 ? -8.938 9.703 -1.925 1 96.56 75 SER A C 1
ATOM 588 O O . SER A 1 75 ? -10.055 9.953 -1.474 1 96.56 75 SER A O 1
ATOM 590 N N . GLY A 1 76 ? -8.625 8.5 -2.346 1 97.44 76 GLY A N 1
ATOM 591 C CA . GLY A 1 76 ? -9.562 7.387 -2.279 1 97.44 76 GLY A CA 1
ATOM 592 C C . GLY A 1 76 ? -9.586 6.707 -0.923 1 97.44 76 GLY A C 1
ATOM 593 O O . GLY A 1 76 ? -10.438 5.852 -0.668 1 97.44 76 GLY A O 1
ATOM 594 N N . CYS A 1 77 ? -8.633 7.035 -0.034 1 97.88 77 CYS A N 1
ATOM 595 C CA . CYS A 1 77 ? -8.602 6.453 1.303 1 97.88 77 CYS A CA 1
ATOM 596 C C . CYS A 1 77 ? -9.898 6.754 2.055 1 97.88 77 CYS A C 1
ATOM 598 O O . CYS A 1 77 ? -10.398 7.875 2.006 1 97.88 77 CYS A O 1
ATOM 600 N N . GLY A 1 78 ? -10.477 5.746 2.729 1 97.31 78 GLY A N 1
ATOM 601 C CA . GLY A 1 78 ? -11.688 5.898 3.52 1 97.31 78 GLY A CA 1
ATOM 602 C C . GLY A 1 78 ? -12.953 5.703 2.713 1 97.31 78 GLY A C 1
ATOM 603 O O . GLY A 1 78 ? -14.055 5.699 3.27 1 97.31 78 GLY A O 1
ATOM 604 N N . ALA A 1 79 ? -12.836 5.52 1.412 1 97.62 79 ALA A N 1
ATOM 605 C CA . ALA A 1 79 ? -14.008 5.266 0.578 1 97.62 79 ALA A CA 1
ATOM 606 C C . ALA A 1 79 ? -14.594 3.885 0.862 1 97.62 79 ALA A C 1
ATOM 608 O O . ALA A 1 79 ? -13.867 2.957 1.225 1 97.62 79 ALA A O 1
ATOM 609 N N . CYS A 1 80 ? -15.891 3.809 0.644 1 98.06 80 CYS A N 1
ATOM 610 C CA . CYS A 1 80 ? -16.562 2.527 0.828 1 98.06 80 CYS A CA 1
ATOM 611 C C . CYS A 1 80 ? -17.078 1.988 -0.5 1 98.06 80 CYS A C 1
ATOM 613 O O . CYS A 1 80 ? -17.547 2.754 -1.346 1 98.06 80 CYS A O 1
ATOM 615 N N . TYR A 1 81 ? -17.031 0.682 -0.652 1 98.62 81 TYR A N 1
ATOM 616 C CA . TYR A 1 81 ? -17.547 -0.03 -1.814 1 98.62 81 TYR A CA 1
ATOM 617 C C . TYR A 1 81 ? -18.328 -1.276 -1.393 1 98.62 81 TYR A C 1
ATOM 619 O O . TYR A 1 81 ? -17.953 -1.937 -0.416 1 98.62 81 TYR A O 1
ATOM 627 N N . GLN A 1 82 ? -19.344 -1.52 -2.127 1 98.75 82 GLN A N 1
ATOM 628 C CA . GLN A 1 82 ? -19.906 -2.869 -2.135 1 98.75 82 GLN A CA 1
ATOM 629 C C . GLN A 1 82 ? -19.203 -3.746 -3.17 1 98.75 82 GLN A C 1
ATOM 631 O O . GLN A 1 82 ? -19.125 -3.389 -4.348 1 98.75 82 GLN A O 1
ATOM 636 N N . VAL A 1 83 ? -18.656 -4.863 -2.73 1 98.81 83 VAL A N 1
ATOM 637 C CA . VAL A 1 83 ? -17.984 -5.812 -3.604 1 98.81 83 VAL A CA 1
ATOM 638 C C . VAL A 1 83 ? -18.688 -7.16 -3.557 1 98.81 83 VAL A C 1
ATOM 640 O O . VAL A 1 83 ? -19 -7.676 -2.477 1 98.81 83 VAL A O 1
ATOM 643 N N . ARG A 1 84 ? -19.016 -7.734 -4.68 1 98.5 84 ARG A N 1
ATOM 644 C CA . ARG A 1 84 ? -19.656 -9.047 -4.727 1 98.5 84 ARG A CA 1
ATOM 645 C C . ARG A 1 84 ? -19 -9.93 -5.785 1 98.5 84 ARG A C 1
ATOM 647 O O . ARG A 1 84 ? -18.656 -9.461 -6.867 1 98.5 84 ARG A O 1
ATOM 654 N N . CYS A 1 85 ? -18.719 -11.141 -5.43 1 98.25 85 CYS A N 1
ATOM 655 C CA . CYS A 1 85 ? -18.156 -12.055 -6.414 1 98.25 85 CYS A CA 1
ATOM 656 C C . CYS A 1 85 ? -19.25 -12.672 -7.273 1 98.25 85 CYS A C 1
ATOM 658 O O . CYS A 1 85 ? -20.422 -12.68 -6.891 1 98.25 85 CYS A O 1
ATOM 660 N N . THR A 1 86 ? -18.891 -13.219 -8.469 1 97.38 86 THR A N 1
ATOM 661 C CA . THR A 1 86 ? -19.891 -13.484 -9.492 1 97.38 86 THR A CA 1
ATOM 662 C C . THR A 1 86 ? -20.125 -14.984 -9.648 1 97.38 86 THR A C 1
ATOM 664 O O . THR A 1 86 ? -20.938 -15.406 -10.484 1 97.38 86 THR A O 1
ATOM 667 N N . ASN A 1 87 ? -19.5 -15.82 -8.922 1 96.5 87 ASN A N 1
ATOM 668 C CA . ASN A 1 87 ? -19.797 -17.25 -8.922 1 96.5 87 ASN A CA 1
ATOM 669 C C . ASN A 1 87 ? -21.078 -17.547 -8.125 1 96.5 87 ASN A C 1
ATOM 671 O O . ASN A 1 87 ? -21.062 -17.516 -6.895 1 96.5 87 ASN A O 1
ATOM 675 N N . PRO A 1 88 ? -22.125 -17.922 -8.812 1 94.81 88 PRO A N 1
ATOM 676 C CA . PRO A 1 88 ? -23.422 -18.062 -8.117 1 94.81 88 PRO A CA 1
ATOM 677 C C . PRO A 1 88 ? -23.453 -19.25 -7.156 1 94.81 88 PRO A C 1
ATOM 679 O O . PRO A 1 88 ? -24.281 -19.281 -6.25 1 94.81 88 PRO A O 1
ATOM 682 N N . GLN A 1 89 ? -22.609 -20.219 -7.367 1 95.94 89 GLN A N 1
ATOM 683 C CA . GLN A 1 89 ? -22.609 -21.406 -6.508 1 95.94 89 GLN A CA 1
ATOM 684 C C . GLN A 1 89 ? -21.891 -21.125 -5.191 1 95.94 89 GLN A C 1
ATOM 686 O O . GLN A 1 89 ? -22.203 -21.719 -4.16 1 95.94 89 GLN A O 1
ATOM 691 N N . LEU A 1 90 ? -21 -20.172 -5.176 1 97.56 90 LEU A N 1
ATOM 692 C CA . LEU A 1 90 ? -20.141 -19.984 -4.016 1 97.56 90 LEU A CA 1
ATOM 693 C C . LEU A 1 90 ? -20.406 -18.641 -3.352 1 97.56 90 LEU A C 1
ATOM 695 O O . LEU A 1 90 ? -20.188 -18.484 -2.148 1 97.56 90 LEU A O 1
ATOM 699 N N . CYS A 1 91 ? -20.906 -17.703 -4.051 1 98.5 91 CYS A N 1
ATOM 700 C CA . CYS A 1 91 ? -20.891 -16.312 -3.584 1 98.5 91 CYS A CA 1
ATOM 701 C C . CYS A 1 91 ? -22.266 -15.875 -3.143 1 98.5 91 CYS A C 1
ATOM 703 O O . CYS A 1 91 ? -23.281 -16.281 -3.729 1 98.5 91 CYS A O 1
ATOM 705 N N . THR A 1 92 ? -22.281 -15.008 -2.107 1 97.75 92 THR A N 1
ATOM 706 C CA . THR A 1 92 ? -23.516 -14.336 -1.717 1 97.75 92 THR A CA 1
ATOM 707 C C . THR A 1 92 ? -23.922 -13.281 -2.75 1 97.75 92 THR A C 1
ATOM 709 O O . THR A 1 92 ? -23.062 -12.789 -3.494 1 97.75 92 THR A O 1
ATOM 712 N N . ASP A 1 93 ? -25.141 -12.898 -2.756 1 96 93 ASP A N 1
ATOM 713 C CA . ASP A 1 93 ? -25.641 -11.93 -3.721 1 96 93 ASP A CA 1
ATOM 714 C C . ASP A 1 93 ? -25.141 -10.523 -3.398 1 96 93 ASP A C 1
ATOM 716 O O . ASP A 1 93 ? -24.844 -9.742 -4.305 1 96 93 ASP A O 1
ATOM 720 N N . ASP A 1 94 ? -25.031 -10.211 -2.18 1 96.69 94 ASP A N 1
ATOM 721 C CA . ASP A 1 94 ? -24.734 -8.836 -1.786 1 96.69 94 ASP A CA 1
ATOM 722 C C . ASP A 1 94 ? -23.234 -8.617 -1.603 1 96.69 94 ASP A C 1
ATOM 724 O O . ASP A 1 94 ? -22.766 -7.48 -1.611 1 96.69 94 ASP A O 1
ATOM 728 N N . GLY A 1 95 ? -22.562 -9.742 -1.364 1 98.19 95 GLY A N 1
ATOM 729 C CA . GLY A 1 95 ? -21.125 -9.625 -1.113 1 98.19 95 GLY A CA 1
ATOM 730 C C . GLY A 1 95 ? -20.812 -8.953 0.213 1 98.19 95 GLY A C 1
ATOM 731 O O . GLY A 1 95 ? -21.406 -9.297 1.241 1 98.19 95 GLY A O 1
ATOM 732 N N . VAL A 1 96 ? -19.828 -8.062 0.176 1 98.5 96 VAL A N 1
ATOM 733 C CA . VAL A 1 96 ? -19.359 -7.418 1.396 1 98.5 96 VAL A CA 1
ATOM 734 C C . VAL A 1 96 ? -19.141 -5.93 1.139 1 98.5 96 VAL A C 1
ATOM 736 O O . VAL A 1 96 ? -18.734 -5.535 0.042 1 98.5 96 VAL A O 1
ATOM 739 N N . ASN A 1 97 ? -19.438 -5.094 2.152 1 98.56 97 ASN A N 1
ATOM 740 C CA . ASN A 1 97 ? -19.078 -3.682 2.141 1 98.56 97 ASN A CA 1
ATOM 741 C C . ASN A 1 97 ? -17.703 -3.457 2.76 1 98.56 97 ASN A C 1
ATOM 743 O O . ASN A 1 97 ? -17.453 -3.881 3.889 1 98.56 97 ASN A O 1
ATOM 747 N N . ILE A 1 98 ? -16.828 -2.795 1.979 1 98.69 98 ILE A N 1
ATOM 748 C CA . ILE A 1 98 ? -15.477 -2.629 2.49 1 98.69 98 ILE A CA 1
ATOM 749 C C . ILE A 1 98 ? -15.133 -1.144 2.58 1 98.69 98 ILE A C 1
ATOM 751 O O . ILE A 1 98 ? -15.789 -0.311 1.952 1 98.69 98 ILE A O 1
ATOM 755 N N . VAL A 1 99 ? -14.125 -0.812 3.408 1 98.5 99 VAL A N 1
ATOM 756 C CA . VAL A 1 99 ? -13.492 0.498 3.496 1 98.5 99 VAL A CA 1
ATOM 757 C C . VAL A 1 99 ? -12.07 0.424 2.939 1 98.5 99 VAL A C 1
ATOM 759 O O . VAL A 1 99 ? -11.344 -0.531 3.211 1 98.5 99 VAL A O 1
ATOM 762 N N . VAL A 1 100 ? -11.688 1.396 2.17 1 98.5 100 VAL A N 1
ATOM 763 C CA . VAL A 1 100 ? -10.336 1.44 1.607 1 98.5 100 VAL A CA 1
ATOM 764 C C . VAL A 1 100 ? -9.352 1.916 2.67 1 98.5 100 VAL A C 1
ATOM 766 O O . VAL A 1 100 ? -9.445 3.047 3.152 1 98.5 100 VAL A O 1
ATOM 769 N N . THR A 1 101 ? -8.375 1.047 3.021 1 97.44 101 THR A N 1
ATOM 770 C CA . THR A 1 101 ? -7.406 1.397 4.059 1 97.44 101 THR A CA 1
ATOM 771 C C . THR A 1 101 ? -5.98 1.213 3.551 1 97.44 101 THR A C 1
ATOM 773 O O . THR A 1 101 ? -5.02 1.492 4.273 1 97.44 101 THR A O 1
ATOM 776 N N . ASP A 1 102 ? -5.832 0.732 2.377 1 97.19 102 ASP A N 1
ATOM 777 C CA . ASP A 1 102 ? -4.516 0.386 1.848 1 97.19 102 ASP A CA 1
ATOM 778 C C . ASP A 1 102 ? -4.512 0.42 0.321 1 97.19 102 ASP A C 1
ATOM 780 O O . ASP A 1 102 ? -5.539 0.694 -0.302 1 97.19 102 ASP A O 1
ATOM 784 N N . HIS A 1 103 ? -3.311 0.251 -0.207 1 97.75 103 HIS A N 1
ATOM 785 C CA . HIS A 1 103 ? -3.129 0.097 -1.646 1 97.75 103 HIS A CA 1
ATOM 786 C C . HIS A 1 103 ? -2.754 -1.338 -2.004 1 97.75 103 HIS A C 1
ATOM 788 O O . HIS A 1 103 ? -2.029 -1.999 -1.256 1 97.75 103 HIS A O 1
ATOM 794 N N . GLY A 1 104 ? -3.205 -1.714 -3.152 1 96.81 104 GLY A N 1
ATOM 795 C CA . GLY A 1 104 ? -2.828 -2.98 -3.76 1 96.81 104 GLY A CA 1
ATOM 796 C C . GLY A 1 104 ? -3.477 -3.211 -5.109 1 96.81 104 GLY A C 1
ATOM 797 O O . GLY A 1 104 ? -4.633 -2.842 -5.32 1 96.81 104 GLY A O 1
ATOM 798 N N . GLU A 1 105 ? -2.654 -3.879 -5.957 1 95.94 105 GLU A N 1
ATOM 799 C CA . GLU A 1 105 ? -3.246 -4.16 -7.262 1 95.94 105 GLU A CA 1
ATOM 800 C C . GLU A 1 105 ? -2.531 -5.32 -7.953 1 95.94 105 GLU A C 1
ATOM 802 O O . GLU A 1 105 ? -1.37 -5.605 -7.652 1 95.94 105 GLU A O 1
ATOM 807 N N . GLY A 1 106 ? -3.314 -6.023 -8.812 1 95.81 106 GLY A N 1
ATOM 808 C CA . GLY A 1 106 ? -2.828 -7.09 -9.68 1 95.81 106 GLY A CA 1
ATOM 809 C C . GLY A 1 106 ? -3.402 -7.035 -11.078 1 95.81 106 GLY A C 1
ATOM 810 O O . GLY A 1 106 ? -3.92 -5.996 -11.5 1 95.81 106 GLY A O 1
ATOM 811 N N . ASP A 1 107 ? -3.158 -8.133 -11.805 1 95.56 107 ASP A N 1
ATOM 812 C CA . ASP A 1 107 ? -3.689 -8.219 -13.156 1 95.56 107 ASP A CA 1
ATOM 813 C C . ASP A 1 107 ? -5.211 -8.094 -13.164 1 95.56 107 ASP A C 1
ATOM 815 O O . ASP A 1 107 ? -5.914 -9.023 -12.758 1 95.56 107 ASP A O 1
ATOM 819 N N . LYS A 1 108 ? -5.734 -6.922 -13.641 1 96 108 LYS A N 1
ATOM 820 C CA . LYS A 1 108 ? -7.164 -6.621 -13.672 1 96 108 LYS A CA 1
ATOM 821 C C . LYS A 1 108 ? -7.801 -6.812 -12.305 1 96 108 LYS A C 1
ATOM 823 O O . LYS A 1 108 ? -8.969 -7.199 -12.203 1 96 108 LYS A O 1
ATOM 828 N N . THR A 1 109 ? -7.062 -6.703 -11.297 1 97.31 109 THR A N 1
ATOM 829 C CA . THR A 1 109 ? -7.496 -6.902 -9.922 1 97.31 109 THR A CA 1
ATOM 830 C C . THR A 1 109 ? -7.457 -5.586 -9.141 1 97.31 109 THR A C 1
ATOM 832 O O . THR A 1 109 ? -6.379 -5.059 -8.867 1 97.31 109 THR A O 1
ATOM 835 N N . ASP A 1 110 ? -8.656 -5.113 -8.727 1 98.19 110 ASP A N 1
ATOM 836 C CA . ASP A 1 110 ? -8.727 -3.791 -8.109 1 98.19 110 ASP A CA 1
ATOM 837 C C . ASP A 1 110 ? -8.82 -3.896 -6.59 1 98.19 110 ASP A C 1
ATOM 839 O O . ASP A 1 110 ? -8.648 -2.904 -5.883 1 98.19 110 ASP A O 1
ATOM 843 N N . PHE A 1 111 ? -9.141 -5.141 -6.086 1 98.69 111 PHE A N 1
ATOM 844 C CA . PHE A 1 111 ? -9.383 -5.258 -4.652 1 98.69 111 PHE A CA 1
ATOM 845 C C . PHE A 1 111 ? -8.5 -6.344 -4.043 1 98.69 111 PHE A C 1
ATOM 847 O O . PHE A 1 111 ? -8.594 -7.512 -4.426 1 98.69 111 PHE A O 1
ATOM 854 N N . ILE A 1 112 ? -7.641 -5.953 -3.139 1 98 112 ILE A N 1
ATOM 855 C CA . ILE A 1 112 ? -6.934 -6.859 -2.244 1 98 112 ILE A CA 1
ATOM 856 C C . ILE A 1 112 ? -7.57 -6.82 -0.857 1 98 112 ILE A C 1
ATOM 858 O O . ILE A 1 112 ? -7.23 -5.965 -0.035 1 98 112 ILE A O 1
ATOM 862 N N . LEU A 1 113 ? -8.43 -7.785 -0.596 1 98 113 LEU A N 1
ATOM 863 C CA . LEU A 1 113 ? -9.305 -7.766 0.572 1 98 113 LEU A CA 1
ATOM 864 C C . LEU A 1 113 ? -8.594 -8.328 1.797 1 98 113 LEU A C 1
ATOM 866 O O . LEU A 1 113 ? -7.68 -9.148 1.668 1 98 113 LEU A O 1
ATOM 870 N N . SER A 1 114 ? -9.008 -7.777 2.941 1 96.62 114 SER A N 1
ATOM 871 C CA . SER A 1 114 ? -8.672 -8.555 4.129 1 96.62 114 SER A CA 1
ATOM 872 C C . SER A 1 114 ? -9.227 -9.977 4.039 1 96.62 114 SER A C 1
ATOM 874 O O . SER A 1 114 ? -10.242 -10.203 3.379 1 96.62 114 SER A O 1
ATOM 876 N N . PRO A 1 115 ? -8.5 -10.914 4.723 1 94.81 115 PRO A N 1
ATOM 877 C CA . PRO A 1 115 ? -9.055 -12.266 4.684 1 94.81 115 PRO A CA 1
ATOM 878 C C . PRO A 1 115 ? -10.492 -12.336 5.195 1 94.81 115 PRO A C 1
ATOM 880 O O . PRO A 1 115 ? -11.297 -13.109 4.676 1 94.81 115 PRO A O 1
ATOM 883 N N . ARG A 1 116 ? -10.828 -11.562 6.145 1 95.88 116 ARG A N 1
ATOM 884 C CA . ARG A 1 116 ? -12.188 -11.547 6.664 1 95.88 116 ARG A CA 1
ATOM 885 C C . ARG A 1 116 ? -13.172 -11.078 5.594 1 95.88 116 ARG A C 1
ATOM 887 O O . ARG A 1 116 ? -14.203 -11.711 5.375 1 95.88 116 ARG A O 1
ATOM 894 N N . ALA A 1 117 ? -12.844 -10 4.949 1 98 117 ALA A N 1
ATOM 895 C CA . ALA A 1 117 ? -13.719 -9.484 3.9 1 98 117 ALA A CA 1
ATOM 896 C C . ALA A 1 117 ? -13.852 -10.477 2.75 1 98 117 ALA A C 1
ATOM 898 O O . ALA A 1 117 ? -14.945 -10.688 2.221 1 98 117 ALA A O 1
ATOM 899 N N . TYR A 1 118 ? -12.789 -11.078 2.373 1 97.75 118 TYR A N 1
ATOM 900 C CA . TYR A 1 118 ? -12.812 -12.062 1.292 1 97.75 118 TYR A CA 1
ATOM 901 C C . TYR A 1 118 ? -13.719 -13.234 1.64 1 97.75 118 TYR A C 1
ATOM 903 O O . TYR A 1 118 ? -14.523 -13.68 0.811 1 97.75 118 TYR A O 1
ATOM 911 N N . GLY A 1 119 ? -13.531 -13.711 2.832 1 96.5 119 GLY A N 1
ATOM 912 C CA . GLY A 1 119 ? -14.367 -14.812 3.27 1 96.5 119 GLY A CA 1
ATOM 913 C C . GLY A 1 119 ? -15.852 -14.484 3.24 1 96.5 119 GLY A C 1
ATOM 914 O O . GLY A 1 119 ? -16.688 -15.352 2.982 1 96.5 119 GLY A O 1
ATOM 915 N N . ARG A 1 120 ? -16.188 -13.266 3.447 1 97.44 120 ARG A N 1
ATOM 916 C CA . ARG A 1 120 ? -17.578 -12.836 3.553 1 97.44 120 ARG A CA 1
ATOM 917 C C . ARG A 1 120 ? -18.203 -12.688 2.172 1 97.44 120 ARG A C 1
ATOM 919 O O . ARG A 1 120 ? -19.422 -12.492 2.057 1 97.44 120 ARG A O 1
ATOM 926 N N . LEU A 1 121 ? -17.391 -12.82 1.135 1 98.5 121 LEU A N 1
ATOM 927 C CA . LEU A 1 121 ? -17.953 -12.906 -0.208 1 98.5 121 LEU A CA 1
ATOM 928 C C . LEU A 1 121 ? -18.734 -14.203 -0.386 1 98.5 121 LEU A C 1
ATOM 930 O O . LEU A 1 121 ? -19.625 -14.281 -1.237 1 98.5 121 LEU A O 1
ATOM 934 N N . ALA A 1 122 ? -18.359 -15.164 0.358 1 98.31 122 ALA A N 1
ATOM 935 C CA . ALA A 1 122 ? -18.859 -16.516 0.163 1 98.31 122 ALA A CA 1
ATOM 936 C C . ALA A 1 122 ? -20.172 -16.734 0.919 1 98.31 122 ALA A C 1
ATOM 938 O O . ALA A 1 122 ? -20.406 -16.094 1.944 1 98.31 122 ALA A O 1
ATOM 939 N N . LYS A 1 123 ? -20.891 -17.688 0.402 1 97.5 123 LYS A N 1
ATOM 940 C CA . LYS A 1 123 ? -22.016 -18.219 1.175 1 97.5 123 LYS A CA 1
ATOM 941 C C . LYS A 1 123 ? -21.531 -18.875 2.469 1 97.5 123 LYS A C 1
ATOM 943 O O . LYS A 1 123 ? -20.375 -19.266 2.572 1 97.5 123 LYS A O 1
ATOM 948 N N . SER A 1 124 ? -22.375 -18.938 3.523 1 90.75 124 SER A N 1
ATOM 949 C CA . SER A 1 124 ? -22.031 -19.328 4.887 1 90.75 124 SER A CA 1
ATOM 950 C C . SER A 1 124 ? -21.219 -20.625 4.902 1 90.75 124 SER A C 1
ATOM 952 O O . SER A 1 124 ? -20.281 -20.766 5.688 1 90.75 124 SER A O 1
ATOM 954 N N . ASP A 1 125 ? -21.312 -21.578 4.137 1 93.12 125 ASP A N 1
ATOM 955 C CA . ASP A 1 125 ? -20.609 -22.859 4.211 1 93.12 125 ASP A CA 1
ATOM 956 C C . ASP A 1 125 ? -19.656 -23.031 3.039 1 93.12 125 ASP A C 1
ATOM 958 O O . ASP A 1 125 ? -19.156 -24.125 2.795 1 93.12 125 ASP A O 1
ATOM 962 N N . LYS A 1 126 ? -19.359 -21.859 2.43 1 96.44 126 LYS A N 1
ATOM 963 C CA . LYS A 1 126 ? -18.578 -22.016 1.2 1 96.44 126 LYS A CA 1
ATOM 964 C C . LYS A 1 126 ? -17.266 -21.234 1.27 1 96.44 126 LYS A C 1
ATOM 966 O O . LYS A 1 126 ? -16.531 -21.172 0.289 1 96.44 126 LYS A O 1
ATOM 971 N N . ALA A 1 127 ? -16.906 -20.703 2.393 1 94 127 ALA A N 1
ATOM 972 C CA . ALA A 1 127 ? -15.75 -19.828 2.512 1 94 127 ALA A CA 1
ATOM 973 C C . ALA A 1 127 ? -14.461 -20.578 2.174 1 94 127 ALA A C 1
ATOM 975 O O . ALA A 1 127 ? -13.625 -20.078 1.417 1 94 127 ALA A O 1
ATOM 976 N N . ASP A 1 128 ? -14.297 -21.766 2.703 1 92.25 128 ASP A N 1
ATOM 977 C CA . ASP A 1 128 ? -13.086 -22.547 2.469 1 92.25 128 ASP A CA 1
ATOM 978 C C . ASP A 1 128 ? -12.898 -22.828 0.981 1 92.25 128 ASP A C 1
ATOM 980 O O . ASP A 1 128 ? -11.781 -22.781 0.468 1 92.25 128 ASP A O 1
ATOM 984 N N . GLU A 1 129 ? -14 -23.141 0.371 1 94.19 129 GLU A N 1
ATOM 985 C CA . GLU A 1 129 ? -13.953 -23.406 -1.064 1 94.19 129 GLU A CA 1
ATOM 986 C C . GLU A 1 129 ? -13.555 -22.141 -1.838 1 94.19 129 GLU A C 1
ATOM 988 O O . GLU A 1 129 ? -12.75 -22.219 -2.771 1 94.19 129 GLU A O 1
ATOM 993 N N . LEU A 1 130 ? -14.062 -21.047 -1.436 1 95.75 130 LEU A N 1
ATOM 994 C CA . LEU A 1 130 ? -13.758 -19.797 -2.135 1 95.75 130 LEU A CA 1
ATOM 995 C C . LEU A 1 130 ? -12.297 -19.422 -1.96 1 95.75 130 LEU A C 1
ATOM 997 O O . LEU A 1 130 ? -11.648 -18.969 -2.908 1 95.75 130 LEU A O 1
ATOM 1001 N N . TYR A 1 131 ? -11.758 -19.609 -0.74 1 92.94 131 TYR A N 1
ATOM 1002 C CA . TYR A 1 131 ? -10.359 -19.297 -0.47 1 92.94 131 TYR A CA 1
ATOM 1003 C C . TYR A 1 131 ? -9.43 -20.047 -1.421 1 92.94 131 TYR A C 1
ATOM 1005 O O . TYR A 1 131 ? -8.375 -19.531 -1.8 1 92.94 131 TYR A O 1
ATOM 1013 N N . ALA A 1 132 ? -9.828 -21.156 -1.856 1 91.81 132 ALA A N 1
ATOM 1014 C CA . ALA A 1 132 ? -8.984 -22 -2.705 1 91.81 132 ALA A CA 1
ATOM 1015 C C . ALA A 1 132 ? -8.898 -21.438 -4.121 1 91.81 132 ALA A C 1
ATOM 1017 O O . ALA A 1 132 ? -8.039 -21.828 -4.906 1 91.81 132 ALA A O 1
ATOM 1018 N N . PHE A 1 133 ? -9.719 -20.484 -4.445 1 93.06 133 PHE A N 1
ATOM 1019 C CA . PHE A 1 133 ? -9.688 -19.875 -5.773 1 93.06 133 PHE A CA 1
ATOM 1020 C C . PHE A 1 133 ? -8.641 -18.781 -5.84 1 93.06 133 PHE A C 1
ATOM 1022 O O . PHE A 1 133 ? -8.195 -18.406 -6.926 1 93.06 133 PHE A O 1
ATOM 1029 N N . GLY A 1 134 ? -8.281 -18.156 -4.695 1 93 134 GLY A N 1
ATOM 1030 C CA . GLY A 1 134 ? -7.297 -17.094 -4.684 1 93 134 GLY A CA 1
ATOM 1031 C C . GLY A 1 134 ? -7.824 -15.789 -5.254 1 93 134 GLY A C 1
ATOM 1032 O O . GLY A 1 134 ? -8.297 -14.922 -4.516 1 93 134 GLY A O 1
ATOM 1033 N N . VAL A 1 135 ? -7.836 -15.734 -6.613 1 96 135 VAL A N 1
ATOM 1034 C CA . VAL A 1 135 ? -8.383 -14.562 -7.293 1 96 135 VAL A CA 1
ATOM 1035 C C . VAL A 1 135 ? -9.766 -14.898 -7.863 1 96 135 VAL A C 1
ATOM 1037 O O . VAL A 1 135 ? -9.945 -15.945 -8.484 1 96 135 VAL A O 1
ATOM 1040 N N . VAL A 1 136 ? -10.75 -13.992 -7.602 1 97.56 136 VAL A N 1
ATOM 1041 C CA . VAL A 1 136 ? -12.102 -14.227 -8.094 1 97.56 136 VAL A CA 1
ATOM 1042 C C . VAL A 1 136 ? -12.578 -13.008 -8.883 1 97.56 136 VAL A C 1
ATOM 1044 O O . VAL A 1 136 ? -12.117 -11.891 -8.656 1 97.56 136 VAL A O 1
ATOM 1047 N N . TYR A 1 137 ? -13.508 -13.289 -9.828 1 98.25 137 TYR A N 1
ATOM 1048 C CA . TYR A 1 137 ? -14.188 -12.195 -10.508 1 98.25 137 TYR A CA 1
ATOM 1049 C C . TYR A 1 137 ? -15.211 -11.531 -9.586 1 98.25 137 TYR A C 1
ATOM 1051 O O . TYR A 1 137 ? -15.93 -12.211 -8.859 1 98.25 137 TYR A O 1
ATOM 1059 N N . VAL A 1 138 ? -15.195 -10.211 -9.602 1 98.75 138 VAL A N 1
ATOM 1060 C CA . VAL A 1 138 ? -16.141 -9.469 -8.773 1 98.75 138 VAL A CA 1
ATOM 1061 C C . VAL A 1 138 ? -16.766 -8.336 -9.578 1 98.75 138 VAL A C 1
ATOM 1063 O O . VAL A 1 138 ? -16.344 -8.055 -10.703 1 98.75 138 VAL A O 1
ATOM 1066 N N . GLU A 1 139 ? -17.797 -7.789 -9.039 1 98.56 139 GLU A N 1
ATOM 1067 C CA . GLU A 1 139 ? -18.375 -6.492 -9.391 1 98.56 139 GLU A CA 1
ATOM 1068 C C . GLU A 1 139 ? -18.453 -5.574 -8.172 1 98.56 139 GLU A C 1
ATOM 1070 O O . GLU A 1 139 ? -18.609 -6.047 -7.047 1 98.56 139 GLU A O 1
ATOM 1075 N N . TYR A 1 140 ? -18.281 -4.336 -8.43 1 98.56 140 TYR A N 1
ATOM 1076 C CA . TYR A 1 140 ? -18.297 -3.428 -7.289 1 98.56 140 TYR A CA 1
ATOM 1077 C C . TYR A 1 140 ? -19 -2.121 -7.645 1 98.56 140 TYR A C 1
ATOM 1079 O O . TYR A 1 140 ? -19.125 -1.779 -8.82 1 98.56 140 TYR A O 1
ATOM 1087 N N . LYS A 1 141 ? -19.438 -1.406 -6.66 1 97.94 141 LYS A N 1
ATOM 1088 C CA . LYS A 1 141 ? -19.953 -0.049 -6.793 1 97.94 141 LYS A CA 1
ATOM 1089 C C . LYS A 1 141 ? -19.641 0.782 -5.551 1 97.94 141 LYS A C 1
ATOM 1091 O O . LYS A 1 141 ? -19.547 0.244 -4.449 1 97.94 141 LYS A O 1
ATOM 1096 N N . ARG A 1 142 ? -19.484 2.057 -5.781 1 96.81 142 ARG A N 1
ATOM 1097 C CA . ARG A 1 142 ? -19.281 2.994 -4.68 1 96.81 142 ARG A CA 1
ATOM 1098 C C . ARG A 1 142 ? -20.547 3.133 -3.836 1 96.81 142 ARG A C 1
ATOM 1100 O O . ARG A 1 142 ? -21.641 3.24 -4.371 1 96.81 142 ARG A O 1
ATOM 1107 N N . ILE A 1 143 ? -20.422 3.074 -2.439 1 97 143 ILE A N 1
ATOM 1108 C CA . ILE A 1 143 ? -21.531 3.244 -1.517 1 97 143 ILE A CA 1
ATOM 1109 C C . ILE A 1 143 ? -21.156 4.246 -0.429 1 97 143 ILE A C 1
ATOM 1111 O O . ILE A 1 143 ? -19.969 4.523 -0.217 1 97 143 ILE A O 1
ATOM 1115 N N . PRO A 1 144 ? -22.141 4.867 0.244 1 95.56 144 PRO A N 1
ATOM 1116 C CA . PRO A 1 144 ? -21.781 5.711 1.39 1 95.56 144 PRO A CA 1
ATOM 1117 C C . PRO A 1 144 ? -21.266 4.906 2.58 1 95.56 144 PRO A C 1
ATOM 1119 O O . PRO A 1 144 ? -21.781 3.826 2.869 1 95.56 144 PRO A O 1
ATOM 1122 N N . CYS A 1 145 ? -20.219 5.422 3.189 1 96.62 145 CYS A N 1
ATOM 1123 C CA . CYS A 1 145 ? -19.797 4.844 4.461 1 96.62 145 CYS A CA 1
ATOM 1124 C C . CYS A 1 145 ? -20.766 5.195 5.574 1 96.62 145 CYS A C 1
ATOM 1126 O O . CYS A 1 145 ? -21.297 6.309 5.609 1 96.62 145 CYS A O 1
ATOM 1128 N N . ARG A 1 146 ? -20.953 4.246 6.496 1 94.25 146 ARG A N 1
ATOM 1129 C CA . ARG A 1 146 ? -21.844 4.457 7.633 1 94.25 146 ARG A CA 1
ATOM 1130 C C . ARG A 1 146 ? -21.188 4.031 8.938 1 94.25 146 ARG A C 1
ATOM 1132 O O . ARG A 1 146 ? -20.812 2.869 9.102 1 94.25 146 ARG A O 1
ATOM 1139 N N . TYR A 1 147 ? -21.047 4.879 9.93 1 92.94 147 TYR A N 1
ATOM 1140 C CA . TYR A 1 147 ? -20.359 4.566 11.18 1 92.94 147 TYR A CA 1
ATOM 1141 C C . TYR A 1 147 ? -21.266 4.785 12.383 1 92.94 147 TYR A C 1
ATOM 1143 O O . TYR A 1 147 ? -20.812 4.793 13.523 1 92.94 147 TYR A O 1
ATOM 1151 N N . GLY A 1 148 ? -22.406 4.488 12.383 1 81.81 148 GLY A N 1
ATOM 1152 C CA . GLY A 1 148 ? -23.375 4.426 13.461 1 81.81 148 GLY A CA 1
ATOM 1153 C C . GLY A 1 148 ? -23.188 5.516 14.5 1 81.81 148 GLY A C 1
ATOM 1154 O O . GLY A 1 148 ? -23.141 5.234 15.695 1 81.81 148 GLY A O 1
ATOM 1155 N N . GLY A 1 149 ? -23.094 6.84 14.203 1 82.31 149 GLY A N 1
ATOM 1156 C CA . GLY A 1 149 ? -23.062 7.852 15.25 1 82.31 149 GLY A CA 1
ATOM 1157 C C . GLY A 1 149 ? -21.719 8.508 15.406 1 82.31 149 GLY A C 1
ATOM 1158 O O . GLY A 1 149 ? -21.594 9.562 16.047 1 82.31 149 GLY A O 1
ATOM 1159 N N . TYR A 1 150 ? -20.781 7.809 14.984 1 87 150 TYR A N 1
ATOM 1160 C CA . TYR A 1 150 ? -19.469 8.453 15.07 1 87 150 TYR A CA 1
ATOM 1161 C C . TYR A 1 150 ? -19.391 9.648 14.133 1 87 150 TYR A C 1
ATOM 1163 O O . TYR A 1 150 ? -19.906 9.602 13.008 1 87 150 TYR A O 1
ATOM 1171 N N . LYS A 1 151 ? -18.797 10.664 14.703 1 91.81 151 LYS A N 1
ATOM 1172 C CA . LYS A 1 151 ? -18.438 11.805 13.875 1 91.81 151 LYS A CA 1
ATOM 1173 C C . LYS A 1 151 ? -17 11.688 13.375 1 91.81 151 LYS A C 1
ATOM 1175 O O . LYS A 1 151 ? -16.266 10.781 13.789 1 91.81 151 LYS A O 1
ATOM 1180 N N . LEU A 1 152 ? -16.75 12.586 12.445 1 93.69 152 LEU A N 1
ATOM 1181 C CA . LEU A 1 152 ? -15.391 12.664 11.93 1 93.69 152 LEU A CA 1
ATOM 1182 C C . LEU A 1 152 ? -14.398 12.898 13.055 1 93.69 152 LEU A C 1
ATOM 1184 O O . LEU A 1 152 ? -14.648 13.703 13.953 1 93.69 152 LEU A O 1
ATOM 1188 N N . GLN A 1 153 ? -13.258 12.156 13.031 1 95.5 153 GLN A N 1
ATOM 1189 C CA . GLN A 1 153 ? -12.211 12.32 14.031 1 95.5 153 GLN A CA 1
ATOM 1190 C C . GLN A 1 153 ? -10.883 12.688 13.383 1 95.5 153 GLN A C 1
ATOM 1192 O O . GLN A 1 153 ? -10.609 12.297 12.25 1 95.5 153 GLN A O 1
ATOM 1197 N N . PHE A 1 154 ? -10.125 13.453 14.141 1 96.31 154 PHE A N 1
ATOM 1198 C CA . PHE A 1 154 ? -8.766 13.812 13.734 1 96.31 154 PHE A CA 1
ATOM 1199 C C . PHE A 1 154 ? -7.738 13.117 14.625 1 96.31 154 PHE A C 1
ATOM 1201 O O . PHE A 1 154 ? -7.582 13.469 15.789 1 96.31 154 PHE A O 1
ATOM 1208 N N . LYS A 1 155 ? -7.113 12.18 14.055 1 96.5 155 LYS A N 1
ATOM 1209 C CA . LYS A 1 155 ? -6.051 11.5 14.781 1 96.5 155 LYS A CA 1
ATOM 1210 C C . LYS A 1 155 ? -4.699 12.172 14.555 1 96.5 155 LYS A C 1
ATOM 1212 O O . LYS A 1 155 ? -4.25 12.297 13.414 1 96.5 155 LYS A O 1
ATOM 1217 N N . VAL A 1 156 ? -4.141 12.625 15.656 1 95.81 156 VAL A N 1
ATOM 1218 C CA . VAL A 1 156 ? -2.758 13.086 15.555 1 95.81 156 VAL A CA 1
ATOM 1219 C C . VAL A 1 156 ? -1.828 11.891 15.344 1 95.81 156 VAL A C 1
ATOM 1221 O O . VAL A 1 156 ? -1.783 10.977 16.172 1 95.81 156 VAL A O 1
ATOM 1224 N N . HIS A 1 157 ? -1.182 11.93 14.195 1 93.44 157 HIS A N 1
ATOM 1225 C CA . HIS A 1 157 ? -0.314 10.812 13.82 1 93.44 157 HIS A CA 1
ATOM 1226 C C . HIS A 1 157 ? 0.769 10.586 14.875 1 93.44 157 HIS A C 1
ATOM 1228 O O . HIS A 1 157 ? 1.277 11.539 15.469 1 93.44 157 HIS A O 1
ATOM 1234 N N . GLU A 1 158 ? 1.214 9.328 15.039 1 88.62 158 GLU A N 1
ATOM 1235 C CA . GLU A 1 158 ? 2.16 8.93 16.078 1 88.62 158 GLU A CA 1
ATOM 1236 C C . GLU A 1 158 ? 3.51 9.617 15.883 1 88.62 158 GLU A C 1
ATOM 1238 O O . GLU 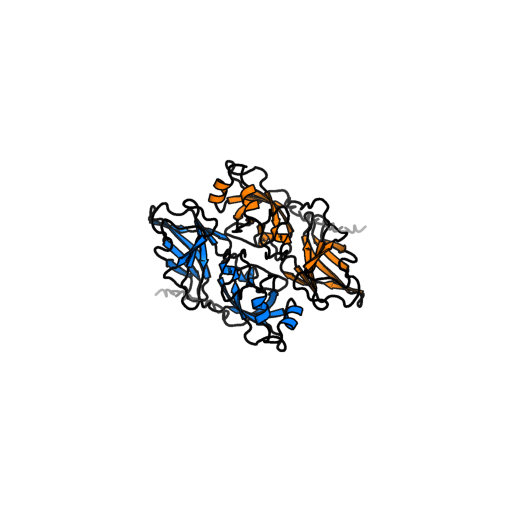A 1 158 ? 4.246 9.82 16.844 1 88.62 158 GLU A O 1
ATOM 1243 N N . HIS A 1 159 ? 3.777 10.055 14.719 1 84.88 159 HIS A N 1
ATOM 1244 C CA . HIS A 1 159 ? 5.098 10.617 14.445 1 84.88 159 HIS A CA 1
ATOM 1245 C C . HIS A 1 159 ? 5.055 12.141 14.453 1 84.88 159 HIS A C 1
ATOM 1247 O O . HIS A 1 159 ? 6.012 12.789 14.031 1 84.88 159 HIS A O 1
ATOM 1253 N N . SER A 1 160 ? 3.965 12.609 14.906 1 92.06 160 SER A N 1
ATOM 1254 C CA . SER A 1 160 ? 3.938 14.047 15.164 1 92.06 160 SER A CA 1
ATOM 1255 C C . SER A 1 160 ? 4.863 14.414 16.312 1 92.06 160 SER A C 1
ATOM 1257 O O . SER A 1 160 ? 5.141 13.586 17.188 1 92.06 160 SER A O 1
ATOM 1259 N N . LYS A 1 161 ? 5.402 15.617 16.234 1 89.38 161 LYS A N 1
ATOM 1260 C CA . LYS A 1 161 ? 6.293 16.109 17.281 1 89.38 161 LYS A CA 1
ATOM 1261 C C . LYS A 1 161 ? 5.863 17.484 17.766 1 89.38 161 LYS A C 1
ATOM 1263 O O . LYS A 1 161 ? 6.184 18.5 17.141 1 89.38 161 LYS A O 1
ATOM 1268 N N . TYR A 1 162 ? 5.32 17.547 18.953 1 88.31 162 TYR A N 1
ATOM 1269 C CA . TYR A 1 162 ? 4.879 18.797 19.547 1 88.31 162 TYR A CA 1
ATOM 1270 C C . TYR A 1 162 ? 6.07 19.672 19.922 1 88.31 162 TYR A C 1
ATOM 1272 O O . TYR A 1 162 ? 7.012 19.203 20.562 1 88.31 162 TYR A O 1
ATOM 1280 N N . PRO A 1 163 ? 6.098 20.922 19.453 1 86.94 163 PRO A N 1
ATOM 1281 C CA . PRO A 1 163 ? 5.074 21.656 18.703 1 86.94 163 PRO A CA 1
ATOM 1282 C C . PRO A 1 163 ? 5.445 21.875 17.234 1 86.94 163 PRO A C 1
ATOM 1284 O O . PRO A 1 163 ? 4.812 22.672 16.547 1 86.94 163 PRO A O 1
ATOM 1287 N N . ASN A 1 164 ? 6.445 21.156 16.812 1 87.19 164 ASN A N 1
ATOM 1288 C CA . ASN A 1 164 ? 7.129 21.578 15.594 1 87.19 164 ASN A CA 1
ATOM 1289 C C . ASN A 1 164 ? 6.527 20.906 14.359 1 87.19 164 ASN A C 1
ATOM 1291 O O . ASN A 1 164 ? 6.617 21.438 13.25 1 87.19 164 ASN A O 1
ATOM 1295 N N . TYR A 1 165 ? 5.977 19.766 14.562 1 91.94 165 TYR A N 1
ATOM 1296 C CA . TYR A 1 165 ? 5.477 19 13.43 1 91.94 165 TYR A CA 1
ATOM 1297 C C . TYR A 1 165 ? 4.145 18.328 13.758 1 91.94 165 TYR A C 1
ATOM 1299 O O . TYR A 1 165 ? 4.047 17.562 14.719 1 91.94 165 TYR A O 1
ATOM 1307 N N . LEU A 1 166 ? 3.15 18.656 12.961 1 94.88 166 LEU A N 1
ATOM 1308 C CA . LEU A 1 166 ? 1.812 18.109 13.133 1 94.88 166 LEU A CA 1
ATOM 1309 C C . LEU A 1 166 ? 1.374 17.344 11.891 1 94.88 166 LEU A C 1
ATOM 1311 O O . LEU A 1 166 ? 1.354 17.891 10.789 1 94.88 166 LEU A O 1
ATOM 1315 N N . ALA A 1 167 ? 1.153 16.094 12.055 1 95.94 167 ALA A N 1
ATOM 1316 C CA . ALA A 1 167 ? 0.503 15.25 11.055 1 95.94 167 ALA A CA 1
ATOM 1317 C C . ALA A 1 167 ? -0.815 14.688 11.578 1 95.94 167 ALA A C 1
ATOM 1319 O O . ALA A 1 167 ? -0.901 14.273 12.734 1 95.94 167 ALA A O 1
ATOM 1320 N N . ILE A 1 168 ? -1.846 14.734 10.711 1 96.31 168 ILE A N 1
ATOM 1321 C CA . ILE A 1 168 ? -3.146 14.234 11.156 1 96.31 168 ILE A CA 1
ATOM 1322 C C . ILE A 1 168 ? -3.711 13.273 10.109 1 96.31 168 ILE A C 1
ATOM 1324 O O . ILE A 1 168 ? -3.496 13.461 8.906 1 96.31 168 ILE A O 1
ATOM 1328 N N . ALA A 1 169 ? -4.379 12.289 10.594 1 95.88 169 ALA A N 1
ATOM 1329 C CA . ALA A 1 169 ? -5.195 11.406 9.758 1 95.88 169 ALA A CA 1
ATOM 1330 C C . ALA A 1 169 ? -6.684 11.609 10.031 1 95.88 169 ALA A C 1
ATOM 1332 O O . ALA A 1 169 ? -7.09 11.781 11.18 1 95.88 169 ALA A O 1
ATOM 1333 N N . VAL A 1 170 ? -7.465 11.625 9.016 1 94.56 170 VAL A N 1
ATOM 1334 C CA . VAL A 1 170 ? -8.906 11.797 9.133 1 94.56 170 VAL A CA 1
ATOM 1335 C C . VAL A 1 170 ? -9.594 10.438 9.227 1 94.56 170 VAL A C 1
ATOM 1337 O O . VAL A 1 170 ? -9.469 9.617 8.312 1 94.56 170 VAL A O 1
ATOM 1340 N N . LEU A 1 171 ? -10.32 10.234 10.344 1 95.94 171 LEU A N 1
ATOM 1341 C CA . LEU A 1 171 ? -10.969 8.953 10.594 1 95.94 171 LEU A CA 1
ATOM 1342 C C . LEU A 1 171 ? -12.484 9.086 10.492 1 95.94 171 LEU A C 1
ATOM 1344 O O . LEU A 1 171 ? -13.031 10.18 10.664 1 95.94 171 LEU A O 1
ATOM 1348 N N . TYR A 1 172 ? -13.18 7.996 10.227 1 96 172 TYR A N 1
ATOM 1349 C CA . TYR A 1 172 ? -14.633 7.863 10.227 1 96 172 TYR A CA 1
ATOM 1350 C C . TYR A 1 172 ? -15.273 8.836 9.242 1 96 172 TYR A C 1
ATOM 1352 O O . TYR A 1 172 ? -16.25 9.508 9.57 1 96 172 TYR A O 1
ATOM 1360 N N . GLN A 1 173 ? -14.602 8.961 8.164 1 93.88 173 GLN A N 1
ATOM 1361 C CA . GLN A 1 173 ? -15.195 9.727 7.074 1 93.88 173 GLN A CA 1
ATOM 1362 C C . GLN A 1 173 ? -16.453 9.031 6.531 1 93.88 173 GLN A C 1
ATOM 1364 O O . GLN A 1 173 ? -16.359 7.984 5.891 1 93.88 173 GLN A O 1
ATOM 1369 N N . ALA A 1 174 ? -17.594 9.641 6.758 1 94.88 174 ALA A N 1
ATOM 1370 C CA . ALA A 1 174 ? -18.844 9.016 6.312 1 94.88 174 ALA A CA 1
ATOM 1371 C C . ALA A 1 174 ? -19.234 9.508 4.922 1 94.88 174 ALA A C 1
ATOM 1373 O O . ALA A 1 174 ? -18.578 10.391 4.363 1 94.88 174 ALA A O 1
ATOM 1374 N N . GLY A 1 175 ? -20.188 8.797 4.336 1 93.88 175 GLY A N 1
ATOM 1375 C CA . GLY A 1 175 ? -20.75 9.234 3.068 1 93.88 175 GLY A CA 1
ATOM 1376 C C . GLY A 1 175 ? -19.906 8.844 1.874 1 93.88 175 GLY A C 1
ATOM 1377 O O . GLY A 1 175 ? -19.172 7.855 1.927 1 93.88 175 GLY A O 1
ATOM 1378 N N . ARG A 1 176 ? -20.141 9.625 0.722 1 94.56 176 ARG A N 1
ATOM 1379 C CA . ARG A 1 176 ? -19.469 9.305 -0.53 1 94.56 176 ARG A CA 1
ATOM 1380 C C . ARG A 1 176 ? -18.5 10.414 -0.937 1 94.56 176 ARG A C 1
ATOM 1382 O O . ARG A 1 176 ? -17.906 10.367 -2.014 1 94.56 176 ARG A O 1
ATOM 1389 N N . SER A 1 177 ? -18.297 11.266 -0.027 1 92.56 177 SER A N 1
ATOM 1390 C CA . SER A 1 177 ? -17.453 12.406 -0.374 1 92.56 177 SER A CA 1
ATOM 1391 C C . SER A 1 177 ? -15.977 12.047 -0.274 1 92.56 177 SER A C 1
ATOM 1393 O O . SER A 1 177 ? -15.609 11.117 0.452 1 92.56 177 SER A O 1
ATOM 1395 N N . GLU A 1 178 ? -15.203 12.758 -1.047 1 94.62 178 GLU A N 1
ATOM 1396 C CA . GLU A 1 178 ? -13.75 12.617 -1.009 1 94.62 178 GLU A CA 1
ATOM 1397 C C . GLU A 1 178 ? -13.094 13.867 -0.435 1 94.62 178 GLU A C 1
ATOM 1399 O O . GLU A 1 178 ? -13.508 14.992 -0.733 1 94.62 178 GLU A O 1
ATOM 1404 N N . ILE A 1 179 ? -12.125 13.641 0.384 1 95.81 179 ILE A N 1
ATOM 1405 C CA . ILE A 1 179 ? -11.32 14.75 0.876 1 95.81 179 ILE A CA 1
ATOM 1406 C C . ILE A 1 179 ? -10.164 15.023 -0.082 1 95.81 179 ILE A C 1
ATOM 1408 O O . ILE A 1 179 ? -9.289 14.172 -0.256 1 95.81 179 ILE A O 1
ATOM 1412 N N . LEU A 1 180 ? -10.141 16.234 -0.641 1 96.69 180 LEU A N 1
ATOM 1413 C CA . LEU A 1 180 ? -9.156 16.562 -1.669 1 96.69 180 LEU A CA 1
ATOM 1414 C C . LEU A 1 180 ? -7.977 17.312 -1.07 1 96.69 180 LEU A C 1
ATOM 1416 O O . LEU A 1 180 ? -6.852 17.203 -1.562 1 96.69 180 LEU A O 1
ATOM 1420 N N . ALA A 1 181 ? -8.297 18.109 -0.05 1 97.5 181 ALA A N 1
ATOM 1421 C CA . ALA A 1 181 ? -7.262 18.953 0.56 1 97.5 181 ALA A CA 1
ATOM 1422 C C . ALA A 1 181 ? -7.637 19.312 1.992 1 97.5 181 ALA A C 1
ATOM 1424 O O . ALA A 1 181 ? -8.781 19.141 2.408 1 97.5 181 ALA A O 1
ATOM 1425 N N . ALA A 1 182 ? -6.625 19.797 2.715 1 97.12 182 ALA A N 1
ATOM 1426 C CA . ALA A 1 182 ? -6.809 20.266 4.086 1 97.12 182 ALA A CA 1
ATOM 1427 C C . ALA A 1 182 ? -6.07 21.578 4.316 1 97.12 182 ALA A C 1
ATOM 1429 O O . ALA A 1 182 ? -5.027 21.828 3.707 1 97.12 182 ALA A O 1
ATOM 1430 N N . GLN A 1 183 ? -6.676 22.422 5.148 1 97.12 183 GLN A N 1
ATOM 1431 C CA . GLN A 1 183 ? -6.031 23.656 5.594 1 97.12 183 GLN A CA 1
ATOM 1432 C C . GLN A 1 183 ? -6.102 23.797 7.109 1 97.12 183 GLN A C 1
ATOM 1434 O O . GLN A 1 183 ? -7 23.234 7.75 1 97.12 183 GLN A O 1
ATOM 1439 N N . ILE A 1 184 ? -5.164 24.453 7.605 1 95.31 184 ILE A N 1
ATOM 1440 C CA . ILE A 1 184 ? -5.098 24.781 9.023 1 95.31 184 ILE A CA 1
ATOM 1441 C C . ILE A 1 184 ? -5.156 26.297 9.219 1 95.31 184 ILE A C 1
ATOM 1443 O O . ILE A 1 184 ? -4.555 27.047 8.445 1 95.31 184 ILE A O 1
ATOM 1447 N N . TRP A 1 185 ? -5.887 26.75 10.258 1 92.94 185 TRP A N 1
ATOM 1448 C CA . TRP A 1 185 ? -6.004 28.172 10.547 1 92.94 185 TRP A CA 1
ATOM 1449 C C . TRP A 1 185 ? -4.785 28.672 11.305 1 92.94 185 TRP A C 1
ATOM 1451 O O . TRP A 1 185 ? -4.461 28.172 12.383 1 92.94 185 TRP A O 1
ATOM 1461 N N . GLN A 1 186 ? -4.117 29.641 10.641 1 87.38 186 GLN A N 1
ATOM 1462 C CA . GLN A 1 186 ? -3.02 30.312 11.32 1 87.38 186 GLN A CA 1
ATOM 1463 C C . GLN A 1 186 ? -3.496 31.609 11.992 1 87.38 186 GLN A C 1
ATOM 1465 O O . GLN A 1 186 ? -3.619 32.625 11.328 1 87.38 186 GLN A O 1
ATOM 1470 N N . ALA A 1 187 ? -3.572 31.547 13.273 1 82.25 187 ALA A N 1
ATOM 1471 C CA . ALA A 1 187 ? -4.156 32.656 14.008 1 82.25 187 ALA A CA 1
ATOM 1472 C C . ALA A 1 187 ? -3.277 33.906 13.906 1 82.25 187 ALA A C 1
ATOM 1474 O O . ALA A 1 187 ? -3.781 35.031 13.797 1 82.25 187 ALA A O 1
ATOM 1475 N N . ASP A 1 188 ? -1.965 33.719 14 1 81.12 188 ASP A N 1
ATOM 1476 C CA . ASP A 1 188 ? -1.03 34.844 13.992 1 81.12 188 ASP A CA 1
ATOM 1477 C C . ASP A 1 188 ? -1.115 35.625 12.68 1 81.12 188 ASP A C 1
ATOM 1479 O O . ASP A 1 188 ? -1.031 36.844 12.672 1 81.12 188 ASP A O 1
ATOM 1483 N N . ARG A 1 189 ? -1.392 34.906 11.648 1 85 189 ARG A N 1
ATOM 1484 C CA . ARG A 1 189 ? -1.443 35.531 10.328 1 85 189 ARG A CA 1
ATOM 1485 C C . ARG A 1 189 ? -2.885 35.688 9.859 1 85 189 ARG A C 1
ATOM 1487 O O . ARG A 1 189 ? -3.137 36.281 8.812 1 85 189 ARG A O 1
ATOM 1494 N N . LYS A 1 190 ? -3.84 35.219 10.562 1 87.75 190 LYS A N 1
ATOM 1495 C CA . LYS A 1 190 ? -5.266 35.281 10.242 1 87.75 190 LYS A CA 1
ATOM 1496 C C . LYS A 1 190 ? -5.527 34.75 8.836 1 87.75 190 LYS A C 1
ATOM 1498 O O . LYS A 1 190 ? -6.203 35.406 8.039 1 87.75 190 LYS A O 1
ATOM 1503 N N . GLU A 1 191 ? -4.934 33.625 8.5 1 93.25 191 GLU A N 1
ATOM 1504 C CA . GLU A 1 191 ? -5.125 33.031 7.188 1 93.25 191 GLU A CA 1
ATOM 1505 C C . GLU A 1 191 ? -5.141 31.516 7.273 1 93.25 191 GLU A C 1
ATOM 1507 O O . GLU A 1 191 ? -4.605 30.938 8.219 1 93.25 191 GLU A O 1
ATOM 1512 N N . TRP A 1 192 ? -5.875 30.938 6.277 1 95.25 192 TRP A N 1
ATOM 1513 C CA . TRP A 1 192 ? -5.828 29.5 6.094 1 95.25 192 TRP A CA 1
ATOM 1514 C C . TRP A 1 192 ? -4.605 29.094 5.277 1 95.25 192 TRP A C 1
ATOM 1516 O O . TRP A 1 192 ? -4.34 29.672 4.219 1 95.25 192 TRP A O 1
ATOM 1526 N N . ILE A 1 193 ? -3.898 28.125 5.801 1 94.44 193 ILE A N 1
ATOM 1527 C CA . ILE A 1 193 ? -2.729 27.625 5.082 1 94.44 193 ILE A CA 1
ATOM 1528 C C . ILE A 1 193 ? -2.941 26.172 4.695 1 94.44 193 ILE A C 1
ATOM 1530 O O . ILE A 1 193 ? -3.43 25.375 5.5 1 94.44 193 ILE A O 1
ATOM 1534 N N . PHE A 1 194 ? -2.57 25.844 3.426 1 96.06 194 PHE A N 1
ATOM 1535 C CA . PHE A 1 194 ? -2.703 24.484 2.939 1 96.06 194 PHE A CA 1
ATOM 1536 C C . PHE A 1 194 ? -1.775 23.547 3.705 1 96.06 194 PHE A C 1
ATOM 1538 O O . PHE A 1 194 ? -0.615 23.875 3.953 1 96.06 194 PHE A O 1
ATOM 1545 N N . MET A 1 195 ? -2.363 22.438 4.09 1 96.56 195 MET A N 1
ATOM 1546 C CA . MET A 1 195 ? -1.537 21.328 4.559 1 96.56 195 MET A CA 1
ATOM 1547 C C . MET A 1 195 ? -1.059 20.484 3.389 1 96.56 195 MET A C 1
ATOM 1549 O O . MET A 1 195 ? -1.722 20.406 2.352 1 96.56 195 MET A O 1
ATOM 1553 N N . ARG A 1 196 ? 0.044 19.953 3.557 1 96.62 196 ARG A N 1
ATOM 1554 C CA . ARG A 1 196 ? 0.548 19 2.58 1 96.62 196 ARG A CA 1
ATOM 1555 C C . ARG A 1 196 ? -0.043 17.609 2.82 1 96.62 196 ARG A C 1
ATOM 1557 O O . ARG A 1 196 ? -0.147 17.156 3.963 1 96.62 196 ARG A O 1
ATOM 1564 N N . ARG A 1 197 ? -0.472 16.969 1.743 1 97.38 197 ARG A N 1
ATOM 1565 C CA . ARG A 1 197 ? -0.73 15.539 1.876 1 97.38 197 ARG A CA 1
ATOM 1566 C C . ARG A 1 197 ? 0.573 14.758 1.964 1 97.38 197 ARG A C 1
ATOM 1568 O O . ARG A 1 197 ? 1.209 14.484 0.943 1 97.38 197 ARG A O 1
ATOM 1575 N N . ALA A 1 198 ? 0.919 14.344 3.158 1 96.62 198 ALA A N 1
ATOM 1576 C CA . ALA A 1 198 ? 2.156 13.586 3.346 1 96.62 198 ALA A CA 1
ATOM 1577 C C . ALA A 1 198 ? 2.094 12.242 2.631 1 96.62 198 ALA A C 1
ATOM 1579 O O . ALA A 1 198 ? 3.008 11.883 1.883 1 96.62 198 ALA A O 1
ATOM 1580 N N . TYR A 1 199 ? 1.047 11.523 2.869 1 96.31 199 TYR A N 1
ATOM 1581 C CA . TYR A 1 199 ? 0.7 10.305 2.143 1 96.31 199 TYR A CA 1
ATOM 1582 C C . TYR A 1 199 ? -0.687 9.812 2.537 1 96.31 199 TYR A C 1
ATOM 1584 O O . TYR A 1 199 ? -1.136 10.031 3.664 1 96.31 199 TYR A O 1
ATOM 1592 N N . GLY A 1 200 ? -1.363 9.172 1.582 1 96.38 200 GLY A N 1
ATOM 1593 C CA . GLY A 1 200 ? -2.678 8.617 1.869 1 96.38 200 GLY A CA 1
ATOM 1594 C C . GLY A 1 200 ? -3.633 9.641 2.463 1 96.38 200 GLY A C 1
ATOM 1595 O O . GLY A 1 200 ? -3.832 10.719 1.896 1 96.38 200 GLY A O 1
ATOM 1596 N N . ALA A 1 201 ? -4.156 9.289 3.684 1 96.75 201 ALA A N 1
ATOM 1597 C CA . ALA A 1 201 ? -5.105 10.156 4.371 1 96.75 201 ALA A CA 1
ATOM 1598 C C . ALA A 1 201 ? -4.398 11.055 5.383 1 96.75 201 ALA A C 1
ATOM 1600 O O . ALA A 1 201 ? -5.043 11.656 6.246 1 96.75 201 ALA A O 1
ATOM 1601 N N . VAL A 1 202 ? -3.068 11.094 5.309 1 96.88 202 VAL A N 1
ATOM 1602 C CA . VAL A 1 202 ? -2.281 11.828 6.293 1 96.88 202 VAL A CA 1
ATOM 1603 C C . VAL A 1 202 ? -1.881 13.188 5.727 1 96.88 202 VAL A C 1
ATOM 1605 O O . VAL A 1 202 ? -1.247 13.266 4.672 1 96.88 202 VAL A O 1
ATOM 1608 N N . PHE A 1 203 ? -2.27 14.227 6.398 1 97.44 203 PHE A N 1
ATOM 1609 C CA . PHE A 1 203 ? -1.871 15.594 6.082 1 97.44 203 PHE A CA 1
ATOM 1610 C C . PHE A 1 203 ? -0.911 16.125 7.137 1 97.44 203 PHE A C 1
ATOM 1612 O O . PHE A 1 203 ? -1.079 15.875 8.328 1 97.44 203 PHE A O 1
ATOM 1619 N N . ASP A 1 204 ? 0.078 16.875 6.633 1 96.25 204 ASP A N 1
ATOM 1620 C CA . ASP A 1 204 ? 1.024 17.391 7.617 1 96.25 204 ASP A CA 1
ATOM 1621 C C . ASP A 1 204 ? 1.283 18.875 7.406 1 96.25 204 ASP A C 1
ATOM 1623 O O . ASP A 1 204 ? 0.924 19.438 6.367 1 96.25 204 ASP A O 1
ATOM 1627 N N . THR A 1 205 ? 1.725 19.547 8.438 1 94 205 THR A N 1
ATOM 1628 C CA . THR A 1 205 ? 2.111 20.953 8.414 1 94 205 THR A CA 1
ATOM 1629 C C . THR A 1 205 ? 2.943 21.297 9.648 1 94 205 THR A C 1
ATOM 1631 O O . THR A 1 205 ? 3.051 20.5 10.578 1 94 205 THR A O 1
ATOM 1634 N N . ASN A 1 206 ? 3.645 22.453 9.523 1 86.69 206 ASN A N 1
ATOM 1635 C CA . ASN A 1 206 ? 4.09 23.094 10.75 1 86.69 206 ASN A CA 1
ATOM 1636 C C . ASN A 1 206 ? 2.939 23.797 11.477 1 86.69 206 ASN A C 1
ATOM 1638 O O . ASN A 1 206 ? 2.303 24.688 10.922 1 86.69 206 ASN A O 1
ATOM 1642 N N . PRO A 1 207 ? 2.629 23.328 12.68 1 81.44 207 PRO A N 1
ATOM 1643 C CA . PRO A 1 207 ? 1.449 23.875 13.352 1 81.44 207 PRO A CA 1
ATOM 1644 C C . PRO A 1 207 ? 1.661 25.297 13.852 1 81.44 207 PRO A C 1
ATOM 1646 O O . PRO A 1 207 ? 2.803 25.766 13.953 1 81.44 207 PRO A O 1
ATOM 1649 N N . PRO A 1 208 ? 0.433 25.969 14.078 1 76.56 208 PRO A N 1
ATOM 1650 C CA . PRO A 1 208 ? 0.553 27.297 14.688 1 76.56 208 PRO A CA 1
ATOM 1651 C C . PRO A 1 208 ? 1.187 27.25 16.078 1 76.56 208 PRO A C 1
ATOM 1653 O O . PRO A 1 208 ? 1.193 26.188 16.719 1 76.56 208 PRO A O 1
ATOM 1656 N N . SER A 1 209 ? 1.623 28.422 16.484 1 71.75 209 SER A N 1
ATOM 1657 C CA . SER A 1 209 ? 2.414 28.516 17.703 1 71.75 209 SER A CA 1
ATOM 1658 C C . SER A 1 209 ? 1.521 28.516 18.953 1 71.75 209 SER A C 1
ATOM 1660 O O . SER A 1 209 ? 1.981 28.203 20.047 1 71.75 209 SER A O 1
ATOM 1662 N N . SER A 1 210 ? 0.321 28.922 18.797 1 72.5 210 SER A N 1
ATOM 1663 C CA . SER A 1 210 ? -0.505 28.969 20 1 72.5 210 SER A CA 1
ATOM 1664 C C . SER A 1 210 ? -1.986 28.844 19.656 1 72.5 210 SER A C 1
ATOM 1666 O O . SER A 1 210 ? -2.381 29.047 18.5 1 72.5 210 SER A O 1
ATOM 1668 N N . GLY A 1 211 ? -2.705 28.328 20.734 1 79.31 211 GLY A N 1
ATOM 1669 C CA . GLY A 1 211 ? -4.152 28.25 20.625 1 79.31 211 GLY A CA 1
ATOM 1670 C C . GLY A 1 211 ? -4.648 26.938 20.047 1 79.31 211 GLY A C 1
ATOM 1671 O O . GLY A 1 211 ? -3.852 26.125 19.594 1 79.31 211 GLY A O 1
ATOM 1672 N N . SER A 1 212 ? -6.023 26.844 20.172 1 86.81 212 SER A N 1
ATOM 1673 C CA . SER A 1 212 ? -6.656 25.672 19.562 1 86.81 212 SER A CA 1
ATOM 1674 C C . SER A 1 212 ? -6.52 25.703 18.047 1 86.81 212 SER A C 1
ATOM 1676 O O . SER A 1 212 ? -6.398 26.766 17.453 1 86.81 212 SER A O 1
ATOM 1678 N N . ILE A 1 213 ? -6.492 24.547 17.484 1 92.12 213 ILE A N 1
ATOM 1679 C CA . ILE A 1 213 ? -6.254 24.422 16.062 1 92.12 213 ILE A CA 1
ATOM 1680 C C . ILE A 1 213 ? -7.578 24.188 15.336 1 92.12 213 ILE A C 1
ATOM 1682 O O . ILE A 1 213 ? -8.336 23.281 15.688 1 92.12 213 ILE A O 1
ATOM 1686 N N . SER A 1 214 ? -7.836 25.062 14.422 1 94.06 214 SER A N 1
ATOM 1687 C CA . SER A 1 214 ? -8.977 24.891 13.523 1 94.06 214 SER A CA 1
ATOM 1688 C C . SER A 1 214 ? -8.531 24.359 12.164 1 94.06 214 SER A C 1
ATOM 1690 O O . SER A 1 214 ? -7.488 24.766 11.648 1 94.06 214 SER A O 1
ATOM 1692 N N . LEU A 1 215 ? -9.375 23.422 11.648 1 95.56 215 LEU A N 1
ATOM 1693 C CA . LEU A 1 215 ? -9.086 22.797 10.359 1 95.56 215 LEU A CA 1
ATOM 1694 C C . LEU A 1 215 ? -10.258 22.953 9.406 1 95.56 215 LEU A C 1
ATOM 1696 O O . LEU A 1 215 ? -11.406 23.125 9.836 1 95.56 215 LEU A O 1
ATOM 1700 N N . ARG A 1 216 ? -9.914 22.953 8.156 1 96.06 216 ARG A N 1
ATOM 1701 C CA . ARG A 1 216 ? -10.969 22.766 7.164 1 96.06 216 ARG A CA 1
ATOM 1702 C C . ARG A 1 216 ? -10.5 21.859 6.027 1 96.06 216 ARG A C 1
ATOM 1704 O O . ARG A 1 216 ? -9.297 21.75 5.781 1 96.06 216 ARG A O 1
ATOM 1711 N N . PHE A 1 217 ? -11.508 21.25 5.395 1 96.19 217 PHE A N 1
ATOM 1712 C CA . PHE A 1 217 ? -11.227 20.281 4.348 1 96.19 217 PHE A CA 1
ATOM 1713 C C . PHE A 1 217 ? -12.016 20.594 3.086 1 96.19 217 PHE A C 1
ATOM 1715 O O . PHE A 1 217 ? -13.188 20.953 3.158 1 96.19 217 PHE A O 1
ATOM 1722 N N . GLN A 1 218 ? -11.289 20.469 1.99 1 96.81 218 GLN A N 1
ATOM 1723 C CA . GLN A 1 218 ? -11.969 20.547 0.705 1 96.81 218 GLN A CA 1
ATOM 1724 C C . GLN A 1 218 ? -12.594 19.203 0.332 1 96.81 218 GLN A C 1
ATOM 1726 O O . GLN A 1 218 ? -11.891 18.188 0.269 1 96.81 218 GLN A O 1
ATOM 1731 N N . VAL A 1 219 ? -13.875 19.219 0.127 1 95.56 219 VAL A N 1
ATOM 1732 C CA . VAL A 1 219 ? -14.625 17.984 -0.078 1 95.56 219 VAL A CA 1
ATOM 1733 C C . VAL A 1 219 ? -15.266 18 -1.466 1 95.56 219 VAL A C 1
ATOM 1735 O O . VAL A 1 219 ? -15.789 19.016 -1.909 1 95.56 219 VAL A O 1
ATOM 1738 N N . SER A 1 220 ? -15.086 16.859 -2.176 1 95.31 220 SER A N 1
ATOM 1739 C CA . SER A 1 220 ? -15.773 16.641 -3.443 1 95.31 220 SER A CA 1
ATOM 1740 C C . SER A 1 220 ? -16.938 15.672 -3.283 1 95.31 220 SER A C 1
ATOM 1742 O O . SER A 1 220 ? -16.766 14.562 -2.773 1 95.31 220 SER A O 1
ATOM 1744 N N . SER A 1 221 ? -18.141 16.125 -3.625 1 90.5 221 SER A N 1
ATOM 1745 C CA . SER A 1 221 ? -19.344 15.32 -3.57 1 90.5 221 SER A CA 1
ATOM 1746 C C . SER A 1 221 ? -20.203 15.516 -4.824 1 90.5 221 SER A C 1
ATOM 1748 O O . SER A 1 221 ? -19.766 16.172 -5.773 1 90.5 221 SER A O 1
ATOM 1750 N N . SER A 1 222 ? -21.328 14.797 -4.828 1 87.75 222 SER A N 1
ATOM 1751 C CA . SER A 1 222 ? -22.266 14.984 -5.926 1 87.75 222 SER A CA 1
ATOM 1752 C C . SER A 1 222 ? -22.734 16.438 -6.004 1 87.75 222 SER A C 1
ATOM 1754 O O . SER A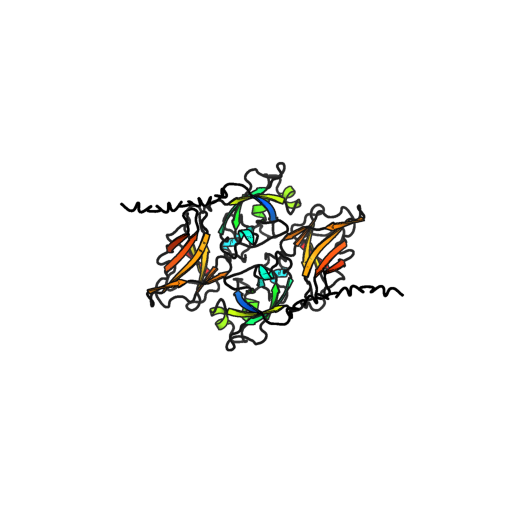 1 222 ? -23.188 16.891 -7.059 1 87.75 222 SER A O 1
ATOM 1756 N N . ALA A 1 223 ? -22.625 17.156 -4.91 1 89 223 ALA A N 1
ATOM 1757 C CA . ALA A 1 223 ? -23.047 18.562 -4.848 1 89 223 ALA A CA 1
ATOM 1758 C C . ALA A 1 223 ? -21.938 19.484 -5.336 1 89 223 ALA A C 1
ATOM 1760 O O . ALA A 1 223 ? -22.141 20.703 -5.449 1 89 223 ALA A O 1
ATOM 1761 N N . GLY A 1 224 ? -20.844 18.969 -5.637 1 93.06 224 GLY A N 1
ATOM 1762 C CA . GLY A 1 224 ? -19.719 19.781 -6.074 1 93.06 224 GLY A CA 1
ATOM 1763 C C . GLY A 1 224 ? -18.578 19.781 -5.09 1 93.06 224 GLY A C 1
ATOM 1764 O O . GLY A 1 224 ? -18.438 18.859 -4.277 1 93.06 224 GLY A O 1
ATOM 1765 N N . VAL A 1 225 ? -17.719 20.797 -5.25 1 96.44 225 VAL A N 1
ATOM 1766 C CA . VAL A 1 225 ? -16.547 20.938 -4.398 1 96.44 225 VAL A CA 1
ATOM 1767 C C . VAL A 1 225 ? -16.734 22.094 -3.438 1 96.44 225 VAL A C 1
ATOM 1769 O O . VAL A 1 225 ? -17.078 23.203 -3.857 1 96.44 225 VAL A O 1
ATOM 1772 N N . TYR A 1 226 ? -16.594 21.844 -2.133 1 95.88 226 TYR A N 1
ATOM 1773 C CA . TYR A 1 226 ? -16.766 22.875 -1.12 1 95.88 226 TYR A CA 1
ATOM 1774 C C . TYR A 1 226 ? -15.906 22.609 0.103 1 95.88 226 TYR A C 1
ATOM 1776 O O . TYR A 1 226 ? -15.281 21.547 0.204 1 95.88 226 TYR A O 1
ATOM 1784 N N . TRP A 1 227 ? -15.836 23.578 1 1 96.31 227 TRP A N 1
ATOM 1785 C CA . TRP A 1 227 ? -15.031 23.453 2.213 1 96.31 227 TRP A CA 1
ATOM 1786 C C . TRP A 1 227 ? -15.914 23.141 3.418 1 96.31 227 TRP A C 1
ATOM 1788 O O . TRP A 1 227 ? -17 23.703 3.561 1 96.31 227 TRP A O 1
ATOM 1798 N N . VAL A 1 228 ? -15.469 22.234 4.246 1 95.38 228 VAL A N 1
ATOM 1799 C CA . VAL A 1 228 ? -16.062 21.922 5.539 1 95.38 228 VAL A CA 1
ATOM 1800 C C . VAL A 1 228 ? -15.117 22.328 6.66 1 95.38 228 VAL A C 1
ATOM 1802 O O . VAL A 1 228 ? -13.961 21.891 6.688 1 95.38 228 VAL A O 1
ATOM 1805 N N . GLU A 1 229 ? -15.609 23.156 7.574 1 95.56 229 GLU A N 1
ATOM 1806 C CA . GLU A 1 229 ? -14.758 23.688 8.641 1 95.56 229 GLU A CA 1
ATOM 1807 C C . GLU A 1 229 ? -15.016 22.953 9.961 1 95.56 229 GLU A C 1
ATOM 1809 O O . GLU A 1 229 ? -16.156 22.656 10.297 1 95.56 229 GLU A O 1
ATOM 1814 N N . ALA A 1 230 ? -13.945 22.547 10.617 1 94.81 230 ALA A N 1
ATOM 1815 C CA . ALA A 1 230 ? -13.961 22.016 11.977 1 94.81 230 ALA A CA 1
ATOM 1816 C C . ALA A 1 230 ? -13.266 22.969 12.945 1 94.81 230 ALA A C 1
ATOM 1818 O O . ALA A 1 230 ? -12.031 22.969 13.055 1 94.81 230 ALA A O 1
ATOM 1819 N N . SER A 1 231 ? -14.078 23.719 13.703 1 92.19 231 SER A N 1
ATOM 1820 C CA . SER A 1 231 ? -13.523 24.656 14.672 1 92.19 231 SER A CA 1
ATOM 1821 C C . SER A 1 231 ? -13 23.938 15.906 1 92.19 231 SER A C 1
ATOM 1823 O O . SER A 1 231 ? -13.609 22.969 16.375 1 92.19 231 SER A O 1
ATOM 1825 N N . ASN A 1 232 ? -11.875 24.438 16.406 1 91.19 232 ASN A N 1
ATOM 1826 C CA . ASN A 1 232 ? -11.242 23.844 17.594 1 91.19 232 ASN A CA 1
ATOM 1827 C C . ASN A 1 232 ? -11.094 22.328 17.438 1 91.19 232 ASN A C 1
ATOM 1829 O O . ASN A 1 232 ? -11.469 21.578 18.344 1 91.19 232 ASN A O 1
ATOM 1833 N N . ALA A 1 233 ? -10.633 21.938 16.266 1 93.75 233 ALA A N 1
ATOM 1834 C CA . ALA A 1 233 ? -10.477 20.531 15.906 1 93.75 233 ALA A CA 1
ATOM 1835 C C . ALA A 1 233 ? -9.477 19.844 16.828 1 93.75 233 ALA A C 1
ATOM 1837 O O . ALA A 1 233 ? -9.648 18.672 17.188 1 93.75 233 ALA A O 1
ATOM 1838 N N . LEU A 1 234 ? -8.383 20.531 17.156 1 94.38 234 LEU A N 1
ATOM 1839 C CA . LEU A 1 234 ? -7.367 20.016 18.078 1 94.38 234 LEU A CA 1
ATOM 1840 C C . LEU A 1 234 ? -7.09 21.016 19.203 1 94.38 234 LEU A C 1
ATOM 1842 O O . LEU A 1 234 ? -7.09 22.219 18.969 1 94.38 234 LEU A O 1
ATOM 1846 N N . PRO A 1 235 ? -6.812 20.531 20.375 1 92.38 235 PRO A N 1
ATOM 1847 C CA . PRO A 1 235 ? -6.383 21.438 21.453 1 92.38 235 PRO A CA 1
ATOM 1848 C C . PRO A 1 235 ? -4.957 21.953 21.25 1 92.38 235 PRO A C 1
ATOM 1850 O O . PRO A 1 235 ? -4.219 21.422 20.406 1 92.38 235 PRO A O 1
ATOM 1853 N N . ASN A 1 236 ? -4.602 23 22 1 86.75 236 ASN A N 1
ATOM 1854 C CA . ASN A 1 236 ? -3.252 23.547 21.938 1 86.75 236 ASN A CA 1
ATOM 1855 C C . ASN A 1 236 ? -2.207 22.531 22.391 1 86.75 236 ASN A C 1
ATOM 1857 O O . ASN A 1 236 ? -1.077 22.547 21.891 1 86.75 236 ASN A O 1
ATOM 1861 N N . ASN A 1 237 ? -2.58 21.672 23.281 1 91.56 237 ASN A N 1
ATOM 1862 C CA . ASN A 1 237 ? -1.664 20.656 23.812 1 91.56 237 ASN A CA 1
ATOM 1863 C C . ASN A 1 237 ? -1.953 19.281 23.234 1 91.56 237 ASN A C 1
ATOM 1865 O O . ASN A 1 237 ? -1.99 18.281 23.953 1 91.56 237 ASN A O 1
ATOM 1869 N N . TRP A 1 238 ? -2.178 19.281 21.891 1 93.88 238 TRP A N 1
ATOM 1870 C CA . TRP A 1 238 ? -2.467 18.016 21.234 1 93.88 238 TRP A CA 1
ATOM 1871 C C . TRP A 1 238 ? -1.366 17 21.5 1 93.88 238 TRP A C 1
ATOM 1873 O O . TRP A 1 238 ? -0.208 17.359 21.703 1 93.88 238 TRP A O 1
ATOM 1883 N N . GLU A 1 239 ? -1.732 15.703 21.531 1 94.31 239 GLU A N 1
ATOM 1884 C CA . GLU A 1 239 ? -0.818 14.602 21.828 1 94.31 239 GLU A CA 1
ATOM 1885 C C . GLU A 1 239 ? -0.744 13.617 20.672 1 94.31 239 GLU A C 1
ATOM 1887 O O . GLU A 1 239 ? -1.772 13.219 20.125 1 94.31 239 GLU A O 1
ATOM 1892 N N . ALA A 1 240 ? 0.52 13.25 20.359 1 92.69 240 ALA A N 1
ATOM 1893 C CA . ALA A 1 240 ? 0.72 12.25 19.312 1 92.69 240 ALA A CA 1
ATOM 1894 C C . ALA A 1 240 ? 0.006 10.945 19.672 1 92.69 240 ALA A C 1
ATOM 1896 O O . ALA A 1 240 ? 0.027 10.508 20.812 1 92.69 240 ALA A O 1
ATOM 1897 N N . GLY A 1 241 ? -0.667 10.391 18.625 1 93 241 GLY A N 1
ATOM 1898 C CA . GLY A 1 241 ? -1.312 9.094 18.797 1 93 241 GLY A CA 1
ATOM 1899 C C . GLY A 1 241 ? -2.758 9.203 19.234 1 93 241 GLY A C 1
ATOM 1900 O O . GLY A 1 241 ? -3.486 8.211 19.25 1 93 241 GLY A O 1
ATOM 1901 N N . VAL A 1 242 ? -3.209 10.383 19.578 1 96.06 242 VAL A N 1
ATOM 1902 C CA . VAL A 1 242 ? -4.551 10.562 20.109 1 96.06 242 VAL A CA 1
ATOM 1903 C C . VAL A 1 242 ? -5.504 10.992 19 1 96.06 242 VAL A C 1
ATOM 1905 O O . VAL A 1 242 ? -5.148 11.805 18.141 1 96.06 242 VAL A O 1
ATOM 1908 N N . ALA A 1 243 ? -6.688 10.414 19 1 96.25 243 ALA A N 1
ATOM 1909 C CA . ALA A 1 243 ? -7.758 10.812 18.094 1 96.25 243 ALA A CA 1
ATOM 1910 C C . ALA A 1 243 ? -8.734 11.766 18.797 1 96.25 243 ALA A C 1
ATOM 1912 O O . ALA A 1 243 ? -9.266 11.453 19.859 1 96.25 243 ALA A O 1
ATOM 1913 N N . TYR A 1 244 ? -8.992 12.898 18.203 1 96.38 244 TYR A N 1
ATOM 1914 C CA . TYR A 1 244 ? -9.898 13.906 18.75 1 96.38 244 TYR A CA 1
ATOM 1915 C C . TYR A 1 244 ? -11.203 13.938 17.969 1 96.38 244 TYR A C 1
ATOM 1917 O O . TYR A 1 244 ? -11.195 13.969 16.734 1 96.38 244 TYR A O 1
ATOM 1925 N N . GLU A 1 245 ? -12.305 13.945 18.656 1 93.56 245 GLU A N 1
ATOM 1926 C CA . GLU A 1 245 ? -13.617 13.984 18.016 1 93.56 245 GLU A CA 1
ATOM 1927 C C . GLU A 1 245 ? -13.938 15.383 17.5 1 93.56 245 GLU A C 1
ATOM 1929 O O . GLU A 1 245 ? -13.508 16.375 18.094 1 93.56 245 GLU A O 1
ATOM 1934 N N . SER A 1 246 ? -14.617 15.344 16.453 1 92.81 246 SER A N 1
ATOM 1935 C CA . SER A 1 246 ? -15.086 16.609 15.914 1 92.81 246 SER A CA 1
ATOM 1936 C C . SER A 1 246 ? -16.609 16.703 15.969 1 92.81 246 SER A C 1
ATOM 1938 O O . SER A 1 246 ? -17.281 15.781 16.438 1 92.81 246 SER A O 1
ATOM 1940 N N . ASP A 1 247 ? -17.109 17.938 15.57 1 89.38 247 ASP A N 1
ATOM 1941 C CA . ASP A 1 247 ? -18.547 18.125 15.516 1 89.38 247 ASP A CA 1
ATOM 1942 C C . ASP A 1 247 ? -19.062 18.078 14.078 1 89.38 247 ASP A C 1
ATOM 1944 O O . ASP A 1 247 ? -20.219 18.406 13.805 1 89.38 247 ASP A O 1
ATOM 1948 N N . VAL A 1 248 ? -18.172 17.609 13.227 1 91.25 248 VAL A N 1
ATOM 1949 C CA . VAL A 1 248 ? -18.547 17.625 11.82 1 91.25 248 VAL A CA 1
ATOM 1950 C C . VAL A 1 248 ? -18.609 16.203 11.289 1 91.25 248 VAL A C 1
ATOM 1952 O O . VAL A 1 248 ? -17.938 15.305 11.812 1 91.25 248 VAL A O 1
ATOM 1955 N N . GLN A 1 249 ? -19.547 16.031 10.305 1 89.94 249 GLN A N 1
ATOM 1956 C CA . GLN A 1 249 ? -19.594 14.789 9.531 1 89.94 249 GLN A CA 1
ATOM 1957 C C . GLN A 1 249 ? -19.891 15.07 8.062 1 89.94 249 GLN A C 1
ATOM 1959 O O . GLN A 1 249 ? -20.5 16.094 7.73 1 89.94 249 GLN A O 1
ATOM 1964 N N . LEU A 1 250 ? -19.312 14.211 7.254 1 86.19 250 LEU A N 1
ATOM 1965 C CA . LEU A 1 250 ? -19.531 14.359 5.816 1 86.19 250 LEU A CA 1
ATOM 1966 C C . LEU A 1 250 ? -20.703 13.492 5.355 1 86.19 250 LEU A C 1
ATOM 1968 O O . LEU A 1 250 ? -21.062 12.523 6.02 1 86.19 250 LEU A O 1
ATOM 1972 N N . GLU A 1 251 ? -21.391 13.992 4.289 1 80.94 251 GLU A N 1
ATOM 1973 C CA . GLU A 1 251 ? -22.516 13.258 3.734 1 80.94 251 GLU A CA 1
ATOM 1974 C C . GLU A 1 251 ? -22.156 12.609 2.402 1 80.94 251 GLU A C 1
ATOM 1976 O O . GLU A 1 251 ? -21.312 13.117 1.664 1 80.94 251 GLU A O 1
ATOM 1981 N N . MET B 1 1 ? 23.781 5.797 -81.188 1 31.39 1 MET B N 1
ATOM 1982 C CA . MET B 1 1 ? 24.5 5.668 -79.938 1 31.39 1 MET B CA 1
ATOM 1983 C C . MET B 1 1 ? 23.703 6.305 -78.812 1 31.39 1 MET B C 1
ATOM 1985 O O . MET B 1 1 ? 23.75 7.52 -78.625 1 31.39 1 MET B O 1
ATOM 1989 N N . GLY B 1 2 ? 22.453 5.867 -78.562 1 38.34 2 GLY B N 1
ATOM 1990 C CA . GLY B 1 2 ? 21.516 6.383 -77.562 1 38.34 2 GLY B CA 1
ATOM 1991 C C . GLY B 1 2 ? 21.953 6.152 -76.125 1 38.34 2 GLY B C 1
ATOM 1992 O O . GLY B 1 2 ? 22.328 5.039 -75.75 1 38.34 2 GLY B O 1
ATOM 1993 N N . TYR B 1 3 ? 22.484 7.246 -75.438 1 40.19 3 TYR B N 1
ATOM 1994 C CA . TYR B 1 3 ? 22.891 7.293 -74.062 1 40.19 3 TYR B CA 1
ATOM 1995 C C . TYR B 1 3 ? 21.719 7.031 -73.125 1 40.19 3 TYR B C 1
ATOM 1997 O O . TYR B 1 3 ? 20.703 7.742 -73.188 1 40.19 3 TYR B O 1
ATOM 2005 N N . SER B 1 4 ? 21.391 5.812 -72.875 1 42.12 4 SER B N 1
ATOM 2006 C CA . SER B 1 4 ? 20.422 5.465 -71.812 1 42.12 4 SER B CA 1
ATOM 2007 C C . SER B 1 4 ? 20.891 5.914 -70.438 1 42.12 4 SER B C 1
ATOM 2009 O O . SER B 1 4 ? 21.984 5.57 -70.062 1 42.12 4 SER B O 1
ATOM 2011 N N . PHE B 1 5 ? 20.484 7.129 -70 1 40.22 5 PHE B N 1
ATOM 2012 C CA . PHE B 1 5 ? 20.688 7.594 -68.625 1 40.22 5 PHE B CA 1
ATOM 2013 C C . PHE B 1 5 ? 20.016 6.664 -67.688 1 40.22 5 PHE B C 1
ATOM 2015 O O . PHE B 1 5 ? 18.781 6.52 -67.688 1 40.22 5 PHE B O 1
ATOM 2022 N N . LYS B 1 6 ? 20.656 5.59 -67.25 1 38.62 6 LYS B N 1
ATOM 2023 C CA . LYS B 1 6 ? 20.203 4.797 -66.125 1 38.62 6 LYS B CA 1
ATOM 2024 C C . LYS B 1 6 ? 20.188 5.633 -64.812 1 38.62 6 LYS B C 1
ATOM 2026 O O . LYS B 1 6 ? 21.203 6.211 -64.438 1 38.62 6 LYS B O 1
ATOM 2031 N N . PHE B 1 7 ? 18.984 6.219 -64.5 1 41.12 7 PHE B N 1
ATOM 2032 C CA . PHE B 1 7 ? 18.75 6.867 -63.188 1 41.12 7 PHE B CA 1
ATOM 2033 C C . PHE B 1 7 ? 19.016 5.895 -62.031 1 41.12 7 PHE B C 1
ATOM 2035 O O . PHE B 1 7 ? 18.375 4.844 -61.969 1 41.12 7 PHE B O 1
ATOM 2042 N N . HIS B 1 8 ? 20.234 5.773 -61.531 1 42.22 8 HIS B N 1
ATOM 2043 C CA . HIS B 1 8 ? 20.5 5.094 -6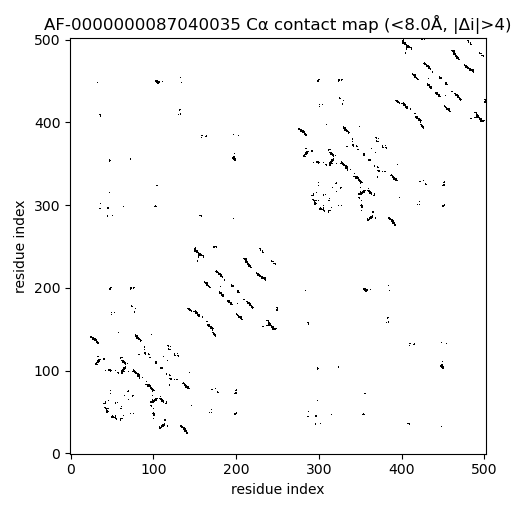0.281 1 42.22 8 HIS B CA 1
ATOM 2044 C C . HIS B 1 8 ? 19.75 5.754 -59.125 1 42.22 8 HIS B C 1
ATOM 2046 O O . HIS B 1 8 ? 19.906 6.953 -58.875 1 42.22 8 HIS B O 1
ATOM 2052 N N . CYS B 1 9 ? 18.531 5.375 -58.812 1 38.81 9 CYS B N 1
ATOM 2053 C CA . CYS B 1 9 ? 17.859 5.738 -57.594 1 38.81 9 CYS B CA 1
ATOM 2054 C C . CYS B 1 9 ? 18.719 5.422 -56.375 1 38.81 9 CYS B C 1
ATOM 2056 O O . CYS B 1 9 ? 19.047 4.262 -56.125 1 38.81 9 CYS B O 1
ATOM 2058 N N . PHE B 1 10 ? 19.516 6.328 -56 1 42.31 10 PHE B N 1
ATOM 2059 C CA . PHE B 1 10 ? 20.188 6.254 -54.719 1 42.31 10 PHE B CA 1
ATOM 2060 C C . PHE B 1 10 ? 19.172 6.258 -53.594 1 42.31 10 PHE B C 1
ATOM 2062 O O . PHE B 1 10 ? 18.469 7.25 -53.375 1 42.31 10 PHE B O 1
ATOM 2069 N N . PHE B 1 11 ? 18.609 5.109 -53.219 1 40.47 11 PHE B N 1
ATOM 2070 C CA . PHE B 1 11 ? 17.875 4.996 -51.969 1 40.47 11 PHE B CA 1
ATOM 2071 C C . PHE B 1 11 ? 18.734 5.445 -50.781 1 40.47 11 PHE B C 1
ATOM 2073 O O . PHE B 1 11 ? 19.75 4.812 -50.469 1 40.47 11 PHE B O 1
ATOM 2080 N N . VAL B 1 12 ? 18.672 6.754 -50.438 1 41.81 12 VAL B N 1
ATOM 2081 C CA . VAL B 1 12 ? 19.219 7.246 -49.156 1 41.81 12 VAL B CA 1
ATOM 2082 C C . VAL B 1 12 ? 18.562 6.516 -48 1 41.81 12 VAL B C 1
ATOM 2084 O O . VAL B 1 12 ? 17.344 6.621 -47.812 1 41.81 12 VAL B O 1
ATOM 2087 N N . TRP B 1 13 ? 19.141 5.414 -47.562 1 43.38 13 TRP B N 1
ATOM 2088 C CA . TRP B 1 13 ? 18.781 4.82 -46.281 1 43.38 13 TRP B CA 1
ATOM 2089 C C . TRP B 1 13 ? 18.953 5.824 -45.156 1 43.38 13 TRP B C 1
ATOM 2091 O O . TRP B 1 13 ? 20.078 6.203 -44.812 1 43.38 13 TRP B O 1
ATOM 2101 N N . ILE B 1 14 ? 17.984 6.711 -44.938 1 44.88 14 ILE B N 1
ATOM 2102 C CA . ILE B 1 14 ? 17.953 7.484 -43.719 1 44.88 14 ILE B CA 1
ATOM 2103 C C . ILE B 1 14 ? 18.016 6.543 -42.5 1 44.88 14 ILE B C 1
ATOM 2105 O O . ILE B 1 14 ? 17.094 5.77 -42.281 1 44.88 14 ILE B O 1
ATOM 2109 N N . MET B 1 15 ? 19.234 6.238 -42.094 1 40.16 15 MET B N 1
ATOM 2110 C CA . MET B 1 15 ? 19.406 5.598 -40.812 1 40.16 15 MET B CA 1
ATOM 2111 C C . MET B 1 15 ? 18.781 6.441 -39.688 1 40.16 15 MET B C 1
ATOM 2113 O O . MET B 1 15 ? 19.266 7.535 -39.406 1 40.16 15 MET B O 1
ATOM 2117 N N . VAL B 1 16 ? 17.516 6.359 -39.469 1 40.59 16 VAL B N 1
ATOM 2118 C CA . VAL B 1 16 ? 16.953 6.895 -38.219 1 40.59 16 VAL B CA 1
ATOM 2119 C C . VAL B 1 16 ? 17.734 6.359 -37.031 1 40.59 16 VAL B C 1
ATOM 2121 O O . VAL B 1 16 ? 17.656 5.176 -36.719 1 40.59 16 VAL B O 1
ATOM 2124 N N . LEU B 1 17 ? 18.922 6.945 -36.75 1 39.38 17 LEU B N 1
ATOM 2125 C CA . LEU B 1 17 ? 19.516 6.75 -35.438 1 39.38 17 LEU B CA 1
ATOM 2126 C C . LEU B 1 17 ? 18.5 7.008 -34.312 1 39.38 17 LEU B C 1
ATOM 2128 O O . LEU B 1 17 ? 18.062 8.148 -34.125 1 39.38 17 LEU B O 1
ATOM 2132 N N . SER B 1 18 ? 17.656 6.055 -34.062 1 41.22 18 SER B N 1
ATOM 2133 C CA . SER B 1 18 ? 16.891 6.172 -32.812 1 41.22 18 SER B CA 1
ATOM 2134 C C . SER B 1 18 ? 17.812 6.473 -31.625 1 41.22 18 SER B C 1
ATOM 2136 O O . SER B 1 18 ? 18.672 5.664 -31.281 1 41.22 18 SER B O 1
ATOM 2138 N N . SER B 1 19 ? 18.219 7.656 -31.375 1 41.88 19 SER B N 1
ATOM 2139 C CA . SER B 1 19 ? 18.797 8.016 -30.094 1 41.88 19 SER B CA 1
ATOM 2140 C C . SER B 1 19 ? 17.984 7.426 -28.938 1 41.88 19 SER B C 1
ATOM 2142 O O . SER B 1 19 ? 16.859 7.859 -28.688 1 41.88 19 SER B O 1
ATOM 2144 N N . THR B 1 20 ? 18.172 6.223 -28.594 1 40.44 20 THR B N 1
ATOM 2145 C CA . THR B 1 20 ? 17.75 5.828 -27.25 1 40.44 20 THR B CA 1
ATOM 2146 C C . THR B 1 20 ? 18.281 6.809 -26.203 1 40.44 20 THR B C 1
ATOM 2148 O O . THR B 1 20 ? 19.5 6.977 -26.062 1 40.44 20 THR B O 1
ATOM 2151 N N . LEU B 1 21 ? 17.766 7.93 -26.047 1 37.53 21 LEU B N 1
ATOM 2152 C CA . LEU B 1 21 ? 18.047 8.641 -24.797 1 37.53 21 LEU B CA 1
ATOM 2153 C C . LEU B 1 21 ? 18.281 7.652 -23.656 1 37.53 21 LEU B C 1
ATOM 2155 O O . LEU B 1 21 ? 17.328 7.012 -23.188 1 37.53 21 LEU B O 1
ATOM 2159 N N . CYS B 1 22 ? 19.453 7.062 -23.625 1 38.66 22 CYS B N 1
ATOM 2160 C CA . CYS B 1 22 ? 19.922 6.402 -22.406 1 38.66 22 CYS B CA 1
ATOM 2161 C C . CYS B 1 22 ? 19.688 7.285 -21.188 1 38.66 22 CYS B C 1
ATOM 2163 O O . CYS B 1 22 ? 20.406 8.266 -20.984 1 38.66 22 CYS B O 1
ATOM 2165 N N . TYR B 1 23 ? 18.5 7.684 -20.766 1 42.59 23 TYR B N 1
ATOM 2166 C CA . TYR B 1 23 ? 18.391 8.156 -19.391 1 42.59 23 TYR B CA 1
ATOM 2167 C C . TYR B 1 23 ? 19.375 7.43 -18.484 1 42.59 23 TYR B C 1
ATOM 2169 O O . TYR B 1 23 ? 19.297 6.211 -18.328 1 42.59 23 TYR B O 1
ATOM 2177 N N . SER B 1 24 ? 20.609 7.852 -18.438 1 48.38 24 SER B N 1
ATOM 2178 C CA . SER B 1 24 ? 21.625 7.352 -17.516 1 48.38 24 SER B CA 1
ATOM 2179 C C . SER B 1 24 ? 21.016 7.02 -16.156 1 48.38 24 SER B C 1
ATOM 2181 O O . SER B 1 24 ? 20.422 7.887 -15.508 1 48.38 24 SER B O 1
ATOM 2183 N N . GLN B 1 25 ? 20.547 5.812 -15.875 1 57.78 25 GLN B N 1
ATOM 2184 C CA . GLN B 1 25 ? 20.062 5.207 -14.641 1 57.78 25 GLN B CA 1
ATOM 2185 C C . GLN B 1 25 ? 20.891 5.664 -13.438 1 57.78 25 GLN B C 1
ATOM 2187 O O . GLN B 1 25 ? 20.516 5.422 -12.289 1 57.78 25 GLN B O 1
ATOM 2192 N N . ASP B 1 26 ? 22.047 6.504 -13.656 1 68.81 26 ASP B N 1
ATOM 2193 C CA . ASP B 1 26 ? 22.984 6.777 -12.57 1 68.81 26 ASP B CA 1
ATOM 2194 C C . ASP B 1 26 ? 22.781 8.188 -12.008 1 68.81 26 ASP B C 1
ATOM 2196 O O . ASP B 1 26 ? 23.531 8.617 -11.125 1 68.81 26 ASP B O 1
ATOM 2200 N N . ASN B 1 27 ? 21.812 8.859 -12.508 1 88.56 27 ASN B N 1
ATOM 2201 C CA . ASN B 1 27 ? 21.641 10.203 -11.969 1 88.56 27 ASN B CA 1
ATOM 2202 C C . ASN B 1 27 ? 20.547 10.258 -10.906 1 88.56 27 ASN B C 1
ATOM 2204 O O . ASN B 1 27 ? 19.562 9.531 -10.992 1 88.56 27 ASN B O 1
ATOM 2208 N N . PHE B 1 28 ? 20.875 11.086 -9.938 1 95.94 28 PHE B N 1
ATOM 2209 C CA . PHE B 1 28 ? 19.891 11.273 -8.875 1 95.94 28 PHE B CA 1
ATOM 2210 C C . PHE B 1 28 ? 18.672 12.039 -9.383 1 95.94 28 PHE B C 1
ATOM 2212 O O . PHE B 1 28 ? 18.812 12.977 -10.172 1 95.94 28 PHE B O 1
ATOM 2219 N N . VAL B 1 29 ? 17.531 11.609 -8.992 1 97.75 29 VAL B N 1
ATOM 2220 C CA . VAL B 1 29 ? 16.25 12.242 -9.281 1 97.75 29 VAL B CA 1
ATOM 2221 C C . VAL B 1 29 ? 15.719 12.914 -8.016 1 97.75 29 VAL B C 1
ATOM 2223 O O . VAL B 1 29 ? 15.758 12.328 -6.934 1 97.75 29 VAL B O 1
ATOM 2226 N N . LYS B 1 30 ? 15.203 14.133 -8.109 1 97.94 30 LYS B N 1
ATOM 2227 C CA . LYS B 1 30 ? 14.68 14.859 -6.961 1 97.94 30 LYS B CA 1
ATOM 2228 C C . LYS B 1 30 ? 13.289 14.359 -6.586 1 97.94 30 LYS B C 1
ATOM 2230 O O . LYS B 1 30 ? 12.484 14.023 -7.457 1 97.94 30 LYS B O 1
ATOM 2235 N N . SER B 1 31 ? 12.984 14.336 -5.348 1 98.5 31 SER B N 1
ATOM 2236 C CA . SER B 1 31 ? 11.703 13.922 -4.789 1 98.5 31 SER B CA 1
ATOM 2237 C C . SER B 1 31 ? 11.586 14.32 -3.322 1 98.5 31 SER B C 1
ATOM 2239 O O . SER B 1 31 ? 12.25 15.25 -2.871 1 98.5 31 SER B O 1
ATOM 2241 N N . ARG B 1 32 ? 10.578 13.695 -2.652 1 98.44 32 ARG B N 1
ATOM 2242 C CA . ARG B 1 32 ? 10.43 13.82 -1.206 1 98.44 32 ARG B CA 1
ATOM 2243 C C . ARG B 1 32 ? 10.266 12.453 -0.555 1 98.44 32 ARG B C 1
ATOM 2245 O O . ARG B 1 32 ? 9.977 11.469 -1.234 1 98.44 32 ARG B O 1
ATOM 2252 N N . ALA B 1 33 ? 10.562 12.453 0.749 1 98.5 33 ALA B N 1
ATOM 2253 C CA . ALA B 1 33 ? 10.375 11.25 1.552 1 98.5 33 ALA B CA 1
ATOM 2254 C C . ALA B 1 33 ? 9.742 11.578 2.898 1 98.5 33 ALA B C 1
ATOM 2256 O O . ALA B 1 33 ? 9.914 12.68 3.424 1 98.5 33 ALA B O 1
ATOM 2257 N N . THR B 1 34 ? 8.945 10.742 3.301 1 97.19 34 THR B N 1
ATOM 2258 C CA . THR B 1 34 ? 8.43 10.711 4.664 1 97.19 34 THR B CA 1
ATOM 2259 C C . THR B 1 34 ? 8.477 9.297 5.23 1 97.19 34 THR B C 1
ATOM 2261 O O . THR B 1 34 ? 9.195 8.438 4.715 1 97.19 34 THR B O 1
ATOM 2264 N N . TYR B 1 35 ? 7.898 9.102 6.383 1 94.94 35 TYR B N 1
ATOM 2265 C CA . TYR B 1 35 ? 7.945 7.797 7.031 1 94.94 35 TYR B CA 1
ATOM 2266 C C . TYR B 1 35 ? 6.598 7.449 7.656 1 94.94 35 TYR B C 1
ATOM 2268 O O . TYR B 1 35 ? 5.773 8.336 7.898 1 94.94 35 TYR B O 1
ATOM 2276 N N . TYR B 1 36 ? 6.355 6.168 7.75 1 89.31 36 TYR B N 1
ATOM 2277 C CA . TYR B 1 36 ? 5.109 5.715 8.359 1 89.31 36 TYR B CA 1
ATOM 2278 C C . TYR B 1 36 ? 5.332 5.285 9.805 1 89.31 36 TYR B C 1
ATOM 2280 O O . TYR B 1 36 ? 6.473 5.199 10.266 1 89.31 36 TYR B O 1
ATOM 2288 N N . GLY B 1 37 ? 4.188 5.133 10.461 1 76.75 37 GLY B N 1
ATOM 2289 C CA . GLY B 1 37 ? 4.289 4.715 11.852 1 76.75 37 GLY B CA 1
ATOM 2290 C C . GLY B 1 37 ? 4.484 3.221 12.008 1 76.75 37 GLY B C 1
ATOM 2291 O O . GLY B 1 37 ? 3.859 2.426 11.305 1 76.75 37 GLY B O 1
ATOM 2292 N N . SER B 1 38 ? 5.43 2.846 12.812 1 76.56 38 SER B N 1
ATOM 2293 C CA . SER B 1 38 ? 5.699 1.474 13.227 1 76.56 38 SER B CA 1
ATOM 2294 C C . SER B 1 38 ? 6.27 1.43 14.641 1 76.56 38 SER B C 1
ATOM 2296 O O . SER B 1 38 ? 7.301 2.041 14.922 1 76.56 38 SER B O 1
ATOM 2298 N N . PRO B 1 39 ? 5.555 0.76 15.484 1 74.38 39 PRO B N 1
ATOM 2299 C CA . PRO B 1 39 ? 6.023 0.765 16.875 1 74.38 39 PRO B CA 1
ATOM 2300 C C . PRO B 1 39 ? 7.445 0.222 17.016 1 74.38 39 PRO B C 1
ATOM 2302 O O . PRO B 1 39 ? 8.18 0.637 17.906 1 74.38 39 PRO B O 1
ATOM 2305 N N . ASP B 1 40 ? 7.875 -0.693 16.219 1 85.06 40 ASP B N 1
ATOM 2306 C CA . ASP B 1 40 ? 9.195 -1.302 16.344 1 85.06 40 ASP B CA 1
ATOM 2307 C C . ASP B 1 40 ? 10.164 -0.74 15.305 1 85.06 40 ASP B C 1
ATOM 2309 O O . ASP B 1 40 ? 11.289 -1.228 15.164 1 85.06 40 ASP B O 1
ATOM 2313 N N . ARG B 1 41 ? 9.789 0.224 14.539 1 88.62 41 ARG B N 1
ATOM 2314 C CA . ARG B 1 41 ? 10.57 0.978 13.562 1 88.62 41 ARG B CA 1
ATOM 2315 C C . ARG B 1 41 ? 10.953 0.105 12.375 1 88.62 41 ARG B C 1
ATOM 2317 O O . ARG B 1 41 ? 11.852 0.454 11.609 1 88.62 41 ARG B O 1
ATOM 2324 N N . LEU B 1 42 ? 10.273 -1.069 12.258 1 91.81 42 LEU B N 1
ATOM 2325 C CA . LEU B 1 42 ? 10.523 -1.988 11.156 1 91.81 42 LEU B CA 1
ATOM 2326 C C . LEU B 1 42 ? 9.516 -1.759 10.023 1 91.81 42 LEU B C 1
ATOM 2328 O O . LEU B 1 42 ? 8.758 -0.787 10.047 1 91.81 42 LEU B O 1
ATOM 2332 N N . GLY B 1 43 ? 9.641 -2.566 8.953 1 90 43 GLY B N 1
ATOM 2333 C CA . GLY B 1 43 ? 8.711 -2.49 7.84 1 90 43 GLY B CA 1
ATOM 2334 C C . GLY B 1 43 ? 7.332 -3.025 8.18 1 90 43 GLY B C 1
ATOM 2335 O O . GLY B 1 43 ? 7.012 -3.234 9.352 1 90 43 GLY B O 1
ATOM 2336 N N . THR B 1 44 ? 6.551 -3.129 7.164 1 85.81 44 THR B N 1
ATOM 2337 C CA . THR B 1 44 ? 5.176 -3.602 7.309 1 85.81 44 THR B CA 1
ATOM 2338 C C . THR B 1 44 ? 5.051 -5.051 6.848 1 85.81 44 THR B C 1
ATOM 2340 O O . THR B 1 44 ? 5.48 -5.395 5.746 1 85.81 44 THR B O 1
ATOM 2343 N N . PRO B 1 45 ? 4.406 -5.941 7.668 1 83.75 45 PRO B N 1
ATOM 2344 C CA . PRO B 1 45 ? 4.27 -7.344 7.27 1 83.75 45 PRO B CA 1
ATOM 2345 C C . PRO B 1 45 ? 3.189 -7.555 6.211 1 83.75 45 PRO B C 1
ATOM 2347 O O . PRO B 1 45 ? 3.092 -8.641 5.633 1 83.75 45 PRO B O 1
ATOM 2350 N N . SER B 1 46 ? 2.367 -6.637 5.91 1 86.69 46 SER B N 1
ATOM 2351 C CA . SER B 1 46 ? 1.286 -6.785 4.941 1 86.69 46 SER B CA 1
ATOM 2352 C C . SER B 1 46 ? 1.313 -5.664 3.906 1 86.69 46 SER B C 1
ATOM 2354 O O . SER B 1 46 ? 0.264 -5.148 3.512 1 86.69 46 SER B O 1
ATOM 2356 N N . GLY B 1 47 ? 2.5 -5.434 3.479 1 92.12 47 GLY B N 1
ATOM 2357 C CA . GLY B 1 47 ? 2.641 -4.402 2.463 1 92.12 47 GLY B CA 1
ATOM 2358 C C . GLY B 1 47 ? 2.11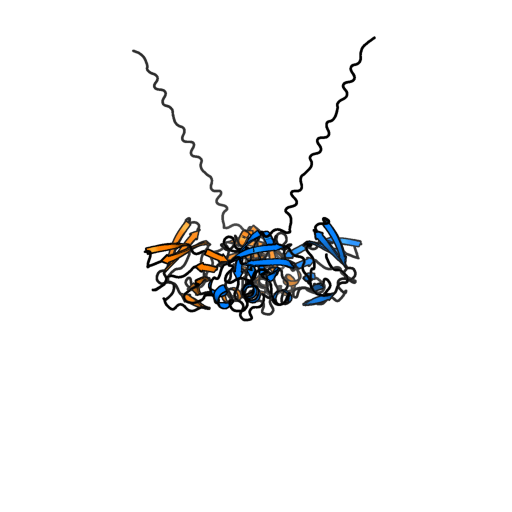7 -4.828 1.104 1 92.12 47 GLY B C 1
ATOM 2359 O O . GLY B 1 47 ? 1.92 -6.02 0.854 1 92.12 47 GLY B O 1
ATOM 2360 N N . ALA B 1 48 ? 2.041 -3.912 0.255 1 96.19 48 ALA B N 1
ATOM 2361 C CA . ALA B 1 48 ? 1.409 -4.098 -1.049 1 96.19 48 ALA B CA 1
ATOM 2362 C C . ALA B 1 48 ? 2.225 -5.043 -1.924 1 96.19 48 ALA B C 1
ATOM 2364 O O . ALA B 1 48 ? 1.735 -5.531 -2.947 1 96.19 48 ALA B O 1
ATOM 2365 N N . CYS B 1 49 ? 3.436 -5.309 -1.566 1 96.62 49 CYS B N 1
ATOM 2366 C CA . CYS B 1 49 ? 4.258 -6.207 -2.371 1 96.62 49 CYS B CA 1
ATOM 2367 C C . CYS B 1 49 ? 3.988 -7.664 -2.008 1 96.62 49 CYS B C 1
ATOM 2369 O O . CYS B 1 49 ? 4.414 -8.57 -2.719 1 96.62 49 CYS B O 1
ATOM 2371 N N . GLY B 1 50 ? 3.33 -7.91 -0.863 1 94.31 50 GLY B N 1
ATOM 2372 C CA . GLY B 1 50 ? 2.918 -9.266 -0.516 1 94.31 50 GLY B CA 1
ATOM 2373 C C . GLY B 1 50 ? 4.047 -10.102 0.052 1 94.31 50 GLY B C 1
ATOM 2374 O O . GLY B 1 50 ? 4.012 -11.336 -0.023 1 94.31 50 GLY B O 1
ATOM 2375 N N . TYR B 1 51 ? 5.059 -9.469 0.666 1 94.69 51 TYR B N 1
ATOM 2376 C CA . TYR B 1 51 ? 6.246 -10.18 1.131 1 94.69 51 TYR B CA 1
ATOM 2377 C C . TYR B 1 51 ? 6.02 -10.766 2.518 1 94.69 51 TYR B C 1
ATOM 2379 O O . TYR B 1 51 ? 6.805 -11.594 2.98 1 94.69 51 TYR B O 1
ATOM 2387 N N . GLY B 1 52 ? 4.992 -10.336 3.178 1 89.75 52 GLY B N 1
ATOM 2388 C CA . GLY B 1 52 ? 4.797 -10.781 4.547 1 89.75 52 GLY B CA 1
ATOM 2389 C C . GLY B 1 52 ? 5.918 -10.359 5.48 1 89.75 52 GLY B C 1
ATOM 2390 O O . GLY B 1 52 ? 6.383 -9.227 5.422 1 89.75 52 GLY B O 1
ATOM 2391 N N . GLU B 1 53 ? 6.312 -11.242 6.363 1 89.25 53 GLU B N 1
ATOM 2392 C CA . GLU B 1 53 ? 7.332 -10.938 7.359 1 89.25 53 GLU B CA 1
ATOM 2393 C C . GLU B 1 53 ? 8.664 -10.586 6.699 1 89.25 53 GLU B C 1
ATOM 2395 O O . GLU B 1 53 ? 9.422 -9.766 7.223 1 89.25 53 GLU B O 1
ATOM 2400 N N . TYR B 1 54 ? 8.953 -11.18 5.609 1 93.56 54 TYR B N 1
ATOM 2401 C CA . TYR B 1 54 ? 10.148 -10.828 4.863 1 93.56 54 TYR B CA 1
ATOM 2402 C C . TYR B 1 54 ? 10.211 -9.336 4.598 1 93.56 54 TYR B C 1
ATOM 2404 O O . TYR B 1 54 ? 11.258 -8.703 4.762 1 93.56 54 TYR B O 1
ATOM 2412 N N . GLY B 1 55 ? 9.109 -8.742 4.227 1 93.06 55 GLY B N 1
ATOM 2413 C CA . GLY B 1 55 ? 9.055 -7.32 3.924 1 93.06 55 GLY B CA 1
ATOM 2414 C C . GLY B 1 55 ? 9.281 -6.441 5.137 1 93.06 55 GLY B C 1
ATOM 2415 O O . GLY B 1 55 ? 9.648 -5.27 5.004 1 93.06 55 GLY B O 1
ATOM 2416 N N . ARG B 1 56 ? 9.141 -7.062 6.258 1 92.69 56 ARG B N 1
ATOM 2417 C CA . ARG B 1 56 ? 9.297 -6.32 7.508 1 92.69 56 ARG B CA 1
ATOM 2418 C C . ARG B 1 56 ? 10.766 -6.168 7.879 1 92.69 56 ARG B C 1
ATOM 2420 O O . ARG B 1 56 ? 11.156 -5.168 8.484 1 92.69 56 ARG B O 1
ATOM 2427 N N . THR B 1 57 ? 11.562 -7.113 7.488 1 94.75 57 THR B N 1
ATOM 2428 C CA . THR B 1 57 ? 12.883 -7.168 8.109 1 94.75 57 THR B CA 1
ATOM 2429 C C . THR B 1 57 ? 13.977 -7.191 7.051 1 94.75 57 THR B C 1
ATOM 2431 O O . THR B 1 57 ? 15.156 -7.004 7.363 1 94.75 57 THR B O 1
ATOM 2434 N N . VAL B 1 58 ? 13.672 -7.422 5.848 1 96 58 VAL B N 1
ATOM 2435 C CA . VAL B 1 58 ? 14.688 -7.512 4.801 1 96 58 VAL B CA 1
ATOM 2436 C C . VAL B 1 58 ? 15.539 -6.242 4.801 1 96 58 VAL B C 1
ATOM 2438 O O . VAL B 1 58 ? 15.047 -5.16 5.137 1 96 58 VAL B O 1
ATOM 2441 N N . ASN B 1 59 ? 16.875 -6.379 4.414 1 96.88 59 ASN B N 1
ATOM 2442 C CA . ASN B 1 59 ? 17.781 -5.238 4.305 1 96.88 59 ASN B CA 1
ATOM 2443 C C . ASN B 1 59 ? 17.859 -4.457 5.609 1 96.88 59 ASN B C 1
ATOM 2445 O O . ASN B 1 59 ? 17.875 -3.223 5.602 1 96.88 59 ASN B O 1
ATOM 2449 N N . ASP B 1 60 ? 17.859 -5.195 6.738 1 96.12 60 ASP B N 1
ATOM 2450 C CA . ASP B 1 60 ? 17.891 -4.613 8.078 1 96.12 60 ASP B CA 1
ATOM 2451 C C . ASP B 1 60 ? 16.75 -3.621 8.281 1 96.12 60 ASP B C 1
ATOM 2453 O O . ASP B 1 60 ? 16.953 -2.541 8.836 1 96.12 60 ASP B O 1
ATOM 2457 N N . ALA B 1 61 ? 15.57 -3.826 7.691 1 96.81 61 ALA B N 1
ATOM 2458 C CA . ALA B 1 61 ? 14.32 -3.074 7.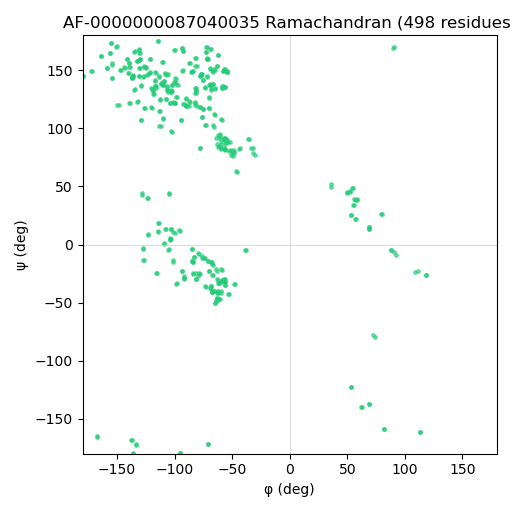797 1 96.81 61 ALA B CA 1
ATOM 2459 C C . ALA B 1 61 ? 14.453 -1.7 7.148 1 96.81 61 ALA B C 1
ATOM 2461 O O . ALA B 1 61 ? 13.68 -0.788 7.449 1 96.81 61 ALA B O 1
ATOM 2462 N N . ASN B 1 62 ? 15.555 -1.506 6.348 1 98.06 62 ASN B N 1
ATOM 2463 C CA . ASN B 1 62 ? 15.586 -0.34 5.469 1 98.06 62 ASN B CA 1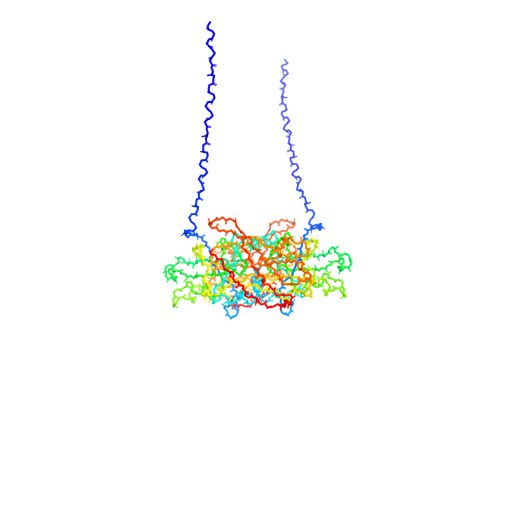
ATOM 2464 C C . ASN B 1 62 ? 14.727 -0.554 4.223 1 98.06 62 ASN B C 1
ATOM 2466 O O . ASN B 1 62 ? 15.25 -0.91 3.164 1 98.06 62 ASN B O 1
ATOM 2470 N N . VAL B 1 63 ? 13.414 -0.308 4.41 1 98.06 63 VAL B N 1
ATOM 2471 C CA . VAL B 1 63 ? 12.422 -0.573 3.369 1 98.06 63 VAL B CA 1
ATOM 2472 C C . VAL B 1 63 ? 11.523 0.649 3.184 1 98.06 63 VAL B C 1
ATOM 2474 O O . VAL B 1 63 ? 11.578 1.592 3.979 1 98.06 63 VAL B O 1
ATOM 2477 N N . ALA B 1 64 ? 10.75 0.641 2.107 1 98.25 64 ALA B N 1
ATOM 2478 C CA . ALA B 1 64 ? 9.891 1.785 1.812 1 98.25 64 ALA B CA 1
ATOM 2479 C C . ALA B 1 64 ? 8.688 1.363 0.979 1 98.25 64 ALA B C 1
ATOM 2481 O O . ALA B 1 64 ? 8.758 0.404 0.208 1 98.25 64 ALA B O 1
ATOM 2482 N N . GLY B 1 65 ? 7.578 2.002 1.271 1 97.81 65 GLY B N 1
ATOM 2483 C CA . GLY B 1 65 ? 6.578 2.15 0.228 1 97.81 65 GLY B CA 1
ATOM 2484 C C . GLY B 1 65 ? 6.926 3.223 -0.786 1 97.81 65 GLY B C 1
ATOM 2485 O O . GLY B 1 65 ? 7.473 4.27 -0.428 1 97.81 65 GLY B O 1
ATOM 2486 N N . VAL B 1 66 ? 6.516 2.973 -2.07 1 98.56 66 VAL B N 1
ATOM 2487 C CA . VAL B 1 66 ? 6.891 3.943 -3.092 1 98.56 66 VAL B CA 1
ATOM 2488 C C . VAL B 1 66 ? 5.664 4.328 -3.914 1 98.56 66 VAL B C 1
ATOM 2490 O O . VAL B 1 66 ? 4.645 3.639 -3.877 1 98.56 66 VAL B O 1
ATOM 2493 N N . SER B 1 67 ? 5.844 5.41 -4.633 1 98.12 67 SER B N 1
ATOM 2494 C CA . SER B 1 67 ? 4.746 5.953 -5.426 1 98.12 67 SER B CA 1
ATOM 2495 C C . SER B 1 67 ? 4.398 5.039 -6.594 1 98.12 67 SER B C 1
ATOM 2497 O O . SER B 1 67 ? 5.152 4.117 -6.914 1 98.12 67 SER B O 1
ATOM 2499 N N . TYR B 1 68 ? 3.238 5.363 -7.211 1 96.94 68 TYR B N 1
ATOM 2500 C CA . TYR B 1 68 ? 2.738 4.566 -8.328 1 96.94 68 TYR B CA 1
ATOM 2501 C C . TYR B 1 68 ? 3.77 4.48 -9.445 1 96.94 68 TYR B C 1
ATOM 2503 O O . TYR B 1 68 ? 3.881 3.457 -10.117 1 96.94 68 TYR B O 1
ATOM 2511 N N . ARG B 1 69 ? 4.59 5.543 -9.617 1 96.31 69 ARG B N 1
ATOM 2512 C CA . ARG B 1 69 ? 5.578 5.586 -10.695 1 96.31 69 ARG B CA 1
ATOM 2513 C C . ARG B 1 69 ? 6.688 4.562 -10.461 1 96.31 69 ARG B C 1
ATOM 2515 O O . ARG B 1 69 ? 7.215 3.984 -11.406 1 96.31 69 ARG B O 1
ATOM 2522 N N . LEU B 1 70 ? 7.027 4.395 -9.211 1 97.81 70 LEU B N 1
ATOM 2523 C CA . LEU B 1 70 ? 8.117 3.484 -8.867 1 97.81 70 LEU B CA 1
ATOM 2524 C C . LEU B 1 70 ? 7.582 2.086 -8.578 1 97.81 70 LEU B C 1
ATOM 2526 O O . LEU B 1 70 ? 8.281 1.094 -8.781 1 97.81 70 LEU B O 1
ATOM 2530 N N . TYR B 1 71 ? 6.348 1.982 -8.086 1 98.12 71 TYR B N 1
ATOM 2531 C CA . TYR B 1 71 ? 5.691 0.719 -7.773 1 98.12 71 TYR B CA 1
ATOM 2532 C C . TYR B 1 71 ? 5.383 -0.07 -9.039 1 98.12 71 TYR B C 1
ATOM 2534 O O . TYR B 1 71 ? 5.465 -1.301 -9.047 1 98.12 71 TYR B O 1
ATOM 2542 N N . LYS B 1 72 ? 4.977 0.589 -10.117 1 96.62 72 LYS B N 1
ATOM 2543 C CA . LYS B 1 72 ? 4.793 0.046 -11.461 1 96.62 72 LYS B CA 1
ATOM 2544 C C . LYS B 1 72 ? 3.854 -1.157 -11.445 1 96.62 72 LYS B C 1
ATOM 2546 O O . LYS B 1 72 ? 4.18 -2.215 -11.984 1 96.62 72 LYS B O 1
ATOM 2551 N N . LYS B 1 73 ? 2.711 -1.009 -10.781 1 95.25 73 LYS B N 1
ATOM 2552 C CA . LYS B 1 73 ? 1.653 -2.012 -10.711 1 95.25 73 LYS B CA 1
ATOM 2553 C C . LYS B 1 73 ? 2.182 -3.33 -10.156 1 95.25 73 LYS B C 1
ATOM 2555 O O . LYS B 1 73 ? 1.674 -4.402 -10.492 1 95.25 73 LYS B O 1
ATOM 2560 N N . GLY B 1 74 ? 3.26 -3.232 -9.461 1 96.56 74 GLY B N 1
ATOM 2561 C CA . GLY B 1 74 ? 3.77 -4.418 -8.797 1 96.56 74 GLY B CA 1
ATOM 2562 C C . GLY B 1 74 ? 5.152 -4.824 -9.266 1 96.56 74 GLY B C 1
ATOM 2563 O O . GLY B 1 74 ? 5.906 -5.461 -8.531 1 96.56 74 GLY B O 1
ATOM 2564 N N . SER B 1 75 ? 5.566 -4.492 -10.5 1 96.5 75 SER B N 1
ATOM 2565 C CA . SER B 1 75 ? 6.855 -4.926 -11.031 1 96.5 75 SER B CA 1
ATOM 2566 C C . SER B 1 75 ? 8.008 -4.199 -10.344 1 96.5 75 SER B C 1
ATOM 2568 O O . SER B 1 75 ? 9.164 -4.609 -10.461 1 96.5 75 SER B O 1
ATOM 2570 N N . GLY B 1 76 ? 7.727 -3.129 -9.625 1 97.38 76 GLY B N 1
ATOM 2571 C CA . GLY B 1 76 ? 8.75 -2.396 -8.898 1 97.38 76 GLY B CA 1
ATOM 2572 C C . GLY B 1 76 ? 9.07 -3.004 -7.543 1 97.38 76 GLY B C 1
ATOM 2573 O O . GLY B 1 76 ? 10.016 -2.582 -6.875 1 97.38 76 GLY B O 1
ATOM 2574 N N . CYS B 1 77 ? 8.25 -3.98 -7.082 1 97.81 77 CYS B N 1
ATOM 2575 C CA . CYS B 1 77 ? 8.508 -4.637 -5.805 1 97.81 77 CYS B CA 1
ATOM 2576 C C . CYS B 1 77 ? 9.883 -5.297 -5.797 1 97.81 77 CYS B C 1
ATOM 2578 O O . CYS B 1 77 ? 10.273 -5.934 -6.777 1 97.81 77 CYS B O 1
ATOM 2580 N N . GLY B 1 78 ? 10.656 -5.117 -4.707 1 97.25 78 GLY B N 1
ATOM 2581 C CA . GLY B 1 78 ? 11.969 -5.723 -4.551 1 97.25 78 GLY B CA 1
ATOM 2582 C C . GLY B 1 78 ? 13.086 -4.879 -5.121 1 97.25 78 GLY B C 1
ATOM 2583 O O . GLY B 1 78 ? 14.266 -5.211 -4.969 1 97.25 78 GLY B O 1
ATOM 2584 N N . ALA B 1 79 ? 12.766 -3.775 -5.766 1 97.62 79 ALA B N 1
ATOM 2585 C CA . ALA B 1 79 ? 13.789 -2.879 -6.293 1 97.62 79 ALA B CA 1
ATOM 2586 C C . ALA B 1 79 ? 14.531 -2.168 -5.16 1 97.62 79 ALA B C 1
ATOM 2588 O O . ALA B 1 79 ? 13.961 -1.92 -4.098 1 97.62 79 ALA B O 1
ATOM 2589 N N . CYS B 1 80 ? 15.758 -1.841 -5.465 1 98.06 80 CYS B N 1
ATOM 2590 C CA . CYS B 1 80 ? 16.562 -1.107 -4.488 1 98.06 80 CYS B CA 1
ATOM 2591 C C . CYS B 1 80 ? 16.875 0.296 -4.988 1 98.06 80 CYS B C 1
ATOM 2593 O O . CYS B 1 80 ? 17.125 0.494 -6.18 1 98.06 80 CYS B O 1
ATOM 2595 N N . TYR B 1 81 ? 16.906 1.231 -4.074 1 98.62 81 TYR B N 1
ATOM 2596 C CA . TYR B 1 81 ? 17.281 2.619 -4.344 1 98.62 81 TYR B CA 1
ATOM 2597 C C . TYR B 1 81 ? 18.203 3.154 -3.264 1 98.62 81 TYR B C 1
ATOM 2599 O O . TYR B 1 81 ? 18.078 2.803 -2.088 1 98.62 81 TYR B O 1
ATOM 2607 N N . GLN B 1 82 ? 19.109 3.953 -3.707 1 98.75 82 GLN B N 1
ATOM 2608 C CA . GLN B 1 82 ? 19.781 4.867 -2.779 1 98.75 82 GLN B CA 1
ATOM 2609 C C . GLN B 1 82 ? 18.984 6.16 -2.625 1 98.75 82 GLN B C 1
ATOM 2611 O O . GLN B 1 82 ? 18.672 6.828 -3.613 1 98.75 82 GLN B O 1
ATOM 2616 N N . VAL B 1 83 ? 18.609 6.488 -1.411 1 98.81 83 VAL B N 1
ATOM 2617 C CA . VAL B 1 83 ? 17.875 7.703 -1.101 1 98.81 83 VAL B CA 1
ATOM 2618 C C . VAL B 1 83 ? 18.688 8.586 -0.165 1 98.81 83 VAL B C 1
ATOM 2620 O O . VAL B 1 83 ? 19.219 8.117 0.845 1 98.81 83 VAL B O 1
ATOM 2623 N N . ARG B 1 84 ? 18.859 9.844 -0.466 1 98.5 84 ARG B N 1
ATOM 2624 C CA . ARG B 1 84 ? 19.578 10.766 0.395 1 98.5 84 ARG B CA 1
ATOM 2625 C C . ARG B 1 84 ? 18.844 12.094 0.53 1 98.5 84 ARG B C 1
ATOM 2627 O O . ARG B 1 84 ? 18.281 12.594 -0.442 1 98.5 84 ARG B O 1
ATOM 2634 N N . CYS B 1 85 ? 18.719 12.57 1.724 1 98.31 85 CYS B N 1
ATOM 2635 C CA . CYS B 1 85 ? 18.078 13.859 1.913 1 98.31 85 CYS B CA 1
ATOM 2636 C C . CYS B 1 85 ? 19.047 15 1.656 1 98.31 85 CYS B C 1
ATOM 2638 O O . CYS B 1 85 ? 20.266 14.805 1.685 1 98.31 85 CYS B O 1
ATOM 2640 N N . THR B 1 86 ? 18.531 16.234 1.401 1 97.44 86 THR B N 1
ATOM 2641 C CA . THR B 1 86 ? 19.359 17.266 0.789 1 97.44 86 THR B CA 1
ATOM 2642 C C . THR B 1 86 ? 19.688 18.359 1.799 1 97.44 86 THR B C 1
ATOM 2644 O O . THR B 1 86 ? 20.375 19.328 1.467 1 97.44 86 THR B O 1
ATOM 2647 N N . ASN B 1 87 ? 19.266 18.297 2.994 1 96.5 87 ASN B N 1
ATOM 2648 C CA . ASN B 1 87 ? 19.688 19.234 4.031 1 96.5 87 ASN B CA 1
ATOM 2649 C C . ASN B 1 87 ? 21.094 18.922 4.527 1 96.5 87 ASN B C 1
ATOM 2651 O O . ASN B 1 87 ? 21.312 17.953 5.27 1 96.5 87 ASN B O 1
ATOM 2655 N N . PRO B 1 88 ? 22.047 19.766 4.207 1 94.81 88 PRO B N 1
ATOM 2656 C CA . PRO B 1 88 ? 23.438 19.422 4.512 1 94.81 88 PRO B CA 1
ATOM 2657 C C . PRO B 1 88 ? 23.734 19.453 6.008 1 94.81 88 PRO B C 1
ATOM 2659 O O . PRO B 1 88 ? 24.719 18.859 6.453 1 94.81 88 PRO B O 1
ATOM 2662 N N . GLN B 1 89 ? 22.969 20.172 6.77 1 95.88 89 GLN B N 1
ATOM 2663 C CA . GLN B 1 89 ? 23.203 20.266 8.203 1 95.88 89 GLN B CA 1
ATOM 2664 C C . GLN B 1 89 ? 22.703 19.016 8.93 1 95.88 89 GLN B C 1
ATOM 2666 O O . GLN B 1 89 ? 23.25 18.641 9.969 1 95.88 89 GLN B O 1
ATOM 2671 N N . LEU B 1 90 ? 21.766 18.328 8.375 1 97.56 90 LEU B N 1
ATOM 2672 C CA . LEU B 1 90 ? 21.109 17.25 9.102 1 97.56 90 LEU B CA 1
ATOM 2673 C C . LEU B 1 90 ? 21.375 15.906 8.438 1 97.56 90 LEU B C 1
ATOM 2675 O O . LEU B 1 90 ? 21.344 14.867 9.102 1 97.56 90 LEU B O 1
ATOM 2679 N N . CYS B 1 91 ? 21.656 15.875 7.203 1 98.5 91 CYS B N 1
ATOM 2680 C CA . CYS B 1 91 ? 21.609 14.633 6.438 1 98.5 91 CYS B CA 1
ATOM 2681 C C . CYS B 1 91 ? 23.016 14.125 6.129 1 98.5 91 CYS B C 1
ATOM 2683 O O . CYS B 1 91 ? 23.922 14.914 5.898 1 98.5 91 CYS B O 1
ATOM 2685 N N . THR B 1 92 ? 23.125 12.781 6.098 1 97.75 92 THR B N 1
ATOM 2686 C CA . THR B 1 92 ? 24.344 12.156 5.609 1 97.75 92 THR B CA 1
ATOM 2687 C C . THR B 1 92 ? 24.469 12.305 4.094 1 97.75 92 THR B C 1
ATOM 2689 O O . THR B 1 92 ? 23.469 12.492 3.404 1 97.75 92 THR B O 1
ATOM 2692 N N . ASP B 1 93 ? 25.641 12.164 3.578 1 95.94 93 ASP B N 1
ATOM 2693 C CA . ASP B 1 93 ? 25.891 12.328 2.148 1 95.94 93 ASP B CA 1
ATOM 2694 C C . ASP B 1 93 ? 25.328 11.141 1.36 1 95.94 93 ASP B C 1
ATOM 2696 O O . ASP B 1 93 ? 24.797 11.312 0.258 1 95.94 93 ASP B O 1
ATOM 2700 N N . ASP B 1 94 ? 25.406 10 1.9 1 96.69 94 ASP B N 1
ATOM 2701 C CA . ASP B 1 94 ? 25.062 8.797 1.144 1 96.69 94 ASP B CA 1
ATOM 2702 C C . ASP B 1 94 ? 23.609 8.398 1.361 1 96.69 94 ASP B C 1
ATOM 2704 O O . ASP B 1 94 ? 23.031 7.641 0.57 1 96.69 94 ASP B O 1
ATOM 2708 N N . GLY B 1 95 ? 23.078 8.875 2.492 1 98.12 95 GLY B N 1
ATOM 2709 C CA . GLY B 1 95 ? 21.719 8.492 2.809 1 98.12 95 GLY B CA 1
ATOM 2710 C C . GLY B 1 95 ? 21.578 7.023 3.17 1 98.12 95 GLY B C 1
ATOM 2711 O O . GLY B 1 95 ? 22.375 6.5 3.959 1 98.12 95 GLY B O 1
ATOM 2712 N N . VAL B 1 96 ? 20.531 6.41 2.637 1 98.5 96 VAL B N 1
ATOM 2713 C CA . VAL B 1 96 ? 20.234 5.027 2.979 1 98.5 96 VAL B CA 1
ATOM 2714 C C . VAL B 1 96 ? 19.844 4.254 1.72 1 98.5 96 VAL B C 1
ATOM 2716 O O . VAL B 1 96 ? 19.219 4.812 0.813 1 98.5 96 VAL B O 1
ATOM 2719 N N . ASN B 1 97 ? 20.25 2.975 1.649 1 98.56 97 ASN B N 1
ATOM 2720 C CA . ASN B 1 97 ? 19.766 2.053 0.627 1 98.56 97 ASN B CA 1
ATOM 2721 C C . ASN B 1 97 ? 18.516 1.321 1.085 1 98.56 97 ASN B C 1
ATOM 2723 O O . ASN B 1 97 ? 18.5 0.709 2.154 1 98.56 97 ASN B O 1
ATOM 2727 N N . ILE B 1 98 ? 17.469 1.424 0.241 1 98.62 98 ILE B N 1
ATOM 2728 C CA . ILE B 1 98 ? 16.219 0.816 0.672 1 98.62 98 ILE B CA 1
ATOM 2729 C C . ILE B 1 98 ? 15.773 -0.229 -0.349 1 98.62 98 ILE B C 1
ATOM 2731 O O . ILE B 1 98 ? 16.234 -0.227 -1.491 1 98.62 98 ILE B O 1
ATOM 2735 N N . VAL B 1 99 ? 14.906 -1.15 0.092 1 98.44 99 VAL B N 1
ATOM 2736 C CA . VAL B 1 99 ? 14.188 -2.107 -0.744 1 98.44 99 VAL B CA 1
ATOM 2737 C C . VAL B 1 99 ? 12.703 -1.751 -0.784 1 98.44 99 VAL B C 1
ATOM 2739 O O . VAL B 1 99 ? 12.117 -1.409 0.243 1 98.44 99 VAL B O 1
ATOM 2742 N N . VAL B 1 100 ? 12.109 -1.82 -1.942 1 98.5 100 VAL B N 1
ATOM 2743 C CA . VAL B 1 100 ? 10.688 -1.53 -2.088 1 98.5 100 VAL B CA 1
ATOM 2744 C C . VAL B 1 100 ? 9.867 -2.73 -1.62 1 98.5 100 VAL B C 1
ATOM 2746 O O . VAL B 1 100 ? 9.945 -3.812 -2.203 1 98.5 100 VAL B O 1
ATOM 2749 N N . THR B 1 101 ? 9.039 -2.521 -0.56 1 97.44 101 THR B N 1
ATOM 2750 C CA . THR B 1 101 ? 8.25 -3.619 -0.017 1 97.44 101 THR B CA 1
ATOM 2751 C C . THR B 1 101 ? 6.773 -3.23 0.062 1 97.44 101 THR B C 1
ATOM 2753 O O . THR B 1 101 ? 5.934 -4.039 0.463 1 97.44 101 THR B O 1
ATOM 2756 N N . ASP B 1 102 ? 6.461 -2.041 -0.274 1 97.19 102 ASP B N 1
ATOM 2757 C CA . ASP B 1 102 ? 5.105 -1.526 -0.104 1 97.19 102 ASP B CA 1
ATOM 2758 C C . ASP B 1 102 ? 4.828 -0.381 -1.075 1 97.19 102 ASP B C 1
ATOM 2760 O O . ASP B 1 102 ? 5.703 0.005 -1.854 1 97.19 102 ASP B O 1
ATOM 2764 N N . HIS B 1 103 ? 3.568 0.041 -1.065 1 97.75 103 HIS B N 1
ATOM 2765 C CA . HIS B 1 103 ? 3.146 1.226 -1.806 1 97.75 103 HIS B CA 1
ATOM 2766 C C . HIS B 1 103 ? 2.83 2.381 -0.862 1 97.75 103 HIS B C 1
ATOM 2768 O O . HIS B 1 103 ? 2.303 2.168 0.231 1 97.75 103 HIS B O 1
ATOM 2774 N N . GLY B 1 104 ? 3.111 3.539 -1.356 1 96.81 104 GLY B N 1
ATOM 2775 C CA . GLY B 1 104 ? 2.736 4.777 -0.692 1 96.81 104 GLY B CA 1
ATOM 2776 C C . GLY B 1 104 ? 3.154 6.016 -1.461 1 96.81 104 GLY B C 1
ATOM 2777 O O . GLY B 1 104 ? 4.223 6.039 -2.076 1 96.81 104 GLY B O 1
ATOM 2778 N N . GLU B 1 105 ? 2.26 7.016 -1.334 1 95.94 105 GLU B N 1
ATOM 2779 C CA . GLU B 1 105 ? 2.635 8.242 -2.025 1 95.94 105 GLU B CA 1
ATOM 2780 C C . GLU B 1 105 ? 1.907 9.453 -1.441 1 95.94 105 GLU B C 1
ATOM 2782 O O . GLU B 1 105 ? 0.845 9.312 -0.833 1 95.94 105 GLU B O 1
ATOM 2787 N N . GLY B 1 106 ? 2.584 10.625 -1.567 1 95.81 106 GLY B N 1
ATOM 2788 C CA . GLY B 1 106 ? 2.043 11.93 -1.204 1 95.81 106 GLY B CA 1
ATOM 2789 C C . GLY B 1 106 ? 2.357 13.008 -2.219 1 95.81 106 GLY B C 1
ATOM 2790 O O . GLY B 1 106 ? 2.713 12.711 -3.361 1 95.81 106 GLY B O 1
ATOM 2791 N N . ASP B 1 107 ? 2.086 14.25 -1.786 1 95.62 107 ASP B N 1
ATOM 2792 C CA . ASP B 1 107 ? 2.377 15.375 -2.66 1 95.62 107 ASP B CA 1
ATOM 2793 C C . ASP B 1 107 ? 3.861 15.43 -3.02 1 95.62 107 ASP B C 1
ATOM 2795 O O . ASP B 1 107 ? 4.699 15.75 -2.176 1 95.62 107 ASP B O 1
ATOM 2799 N N . LYS B 1 108 ? 4.195 15.094 -4.305 1 96.06 108 LYS B N 1
ATOM 2800 C CA . LYS B 1 108 ? 5.566 15.055 -4.805 1 96.06 108 LYS B CA 1
ATOM 2801 C C . LYS B 1 108 ? 6.449 14.18 -3.918 1 96.06 108 LYS B C 1
ATOM 2803 O O . LYS B 1 108 ? 7.641 14.453 -3.756 1 96.06 108 LYS B O 1
ATOM 2808 N N . THR B 1 109 ? 5.887 13.266 -3.256 1 97.38 109 THR B N 1
ATOM 2809 C CA . THR B 1 109 ? 6.57 12.375 -2.326 1 97.38 109 THR B CA 1
ATOM 2810 C C . THR B 1 109 ? 6.559 10.938 -2.844 1 97.38 109 THR B C 1
ATOM 2812 O O . THR B 1 109 ? 5.504 10.305 -2.891 1 97.38 109 THR B O 1
ATOM 2815 N N . ASP B 1 110 ? 7.77 10.422 -3.158 1 98.25 110 ASP B N 1
ATOM 2816 C CA . ASP B 1 110 ? 7.832 9.109 -3.799 1 98.25 110 ASP B CA 1
ATOM 2817 C C . ASP B 1 110 ? 8.211 8.023 -2.793 1 98.25 110 ASP B C 1
ATOM 2819 O O . ASP B 1 110 ? 8.078 6.832 -3.08 1 98.25 110 ASP B O 1
ATOM 2823 N N . PHE B 1 111 ? 8.703 8.453 -1.584 1 98.69 111 PHE B N 1
ATOM 2824 C CA . PHE B 1 111 ? 9.203 7.449 -0.649 1 98.69 111 PHE B CA 1
ATOM 2825 C C . PHE B 1 111 ? 8.539 7.602 0.714 1 98.69 111 PHE B C 1
ATOM 2827 O O . PHE B 1 111 ? 8.664 8.648 1.357 1 98.69 111 PHE B O 1
ATOM 2834 N N . ILE B 1 112 ? 7.82 6.594 1.119 1 98 112 ILE B N 1
ATOM 2835 C CA . ILE B 1 112 ? 7.359 6.43 2.494 1 98 112 ILE B CA 1
ATOM 2836 C C . ILE B 1 112 ? 8.227 5.395 3.207 1 98 112 ILE B C 1
ATOM 2838 O O . ILE B 1 112 ? 7.969 4.191 3.121 1 98 112 ILE B O 1
ATOM 2842 N N . LEU B 1 113 ? 9.211 5.883 3.949 1 98 113 LEU B N 1
ATOM 2843 C CA . LEU B 1 113 ? 10.273 5.051 4.5 1 98 113 LEU B CA 1
ATOM 2844 C C . LEU B 1 113 ? 9.828 4.406 5.812 1 98 113 LEU B C 1
ATOM 2846 O O . LEU B 1 113 ? 8.984 4.953 6.523 1 98 113 LEU B O 1
ATOM 2850 N N . SER B 1 114 ? 10.398 3.219 6.035 1 96.56 114 SER B N 1
ATOM 2851 C CA . SER B 1 114 ? 10.344 2.777 7.422 1 96.56 114 SER B CA 1
ATOM 2852 C C . SER B 1 114 ? 10.992 3.797 8.352 1 96.56 114 SER B C 1
ATOM 2854 O O . SER B 1 114 ? 11.891 4.531 7.945 1 96.56 114 SER B O 1
ATOM 2856 N N . PRO B 1 115 ? 10.477 3.816 9.625 1 94.69 115 PRO B N 1
ATOM 2857 C CA . PRO B 1 115 ? 11.125 4.758 10.539 1 94.69 115 PRO B CA 1
ATOM 2858 C C . PRO B 1 115 ? 12.625 4.531 10.656 1 94.69 115 PRO B C 1
ATOM 2860 O O . PRO B 1 115 ? 13.391 5.488 10.789 1 94.69 115 PRO B O 1
ATOM 2863 N N . ARG B 1 116 ? 13.07 3.336 10.594 1 95.75 116 ARG B N 1
ATOM 2864 C CA . ARG B 1 116 ? 14.492 3.039 10.648 1 95.75 116 ARG B CA 1
ATOM 2865 C C . ARG B 1 116 ? 15.227 3.643 9.461 1 95.75 116 ARG B C 1
ATOM 2867 O O . ARG B 1 116 ? 16.266 4.301 9.625 1 95.75 116 ARG B O 1
ATOM 2874 N N . ALA B 1 117 ? 14.695 3.424 8.305 1 97.94 117 ALA B N 1
ATOM 2875 C CA . ALA B 1 117 ? 15.32 3.969 7.102 1 97.94 117 ALA B CA 1
ATOM 2876 C C . ALA B 1 117 ? 15.328 5.492 7.129 1 97.94 117 ALA B C 1
ATOM 2878 O O . ALA B 1 117 ? 16.312 6.125 6.762 1 97.94 117 ALA B O 1
ATOM 2879 N N . TYR B 1 118 ? 14.281 6.086 7.547 1 97.69 118 TYR B N 1
ATOM 2880 C CA . TYR B 1 118 ? 14.188 7.539 7.625 1 97.69 118 TYR B CA 1
ATOM 2881 C C . TYR B 1 118 ? 15.242 8.102 8.578 1 97.69 118 TYR B C 1
ATOM 2883 O O . TYR B 1 118 ? 15.914 9.078 8.258 1 97.69 118 TYR B O 1
ATOM 2891 N N . GLY B 1 119 ? 15.305 7.469 9.719 1 96.44 119 GLY B N 1
ATOM 2892 C CA . GLY B 1 119 ? 16.297 7.906 10.68 1 96.44 119 GLY B CA 1
ATOM 2893 C C . GLY B 1 119 ? 17.719 7.84 10.148 1 96.44 119 GLY B C 1
ATOM 2894 O O . GLY B 1 119 ? 18.562 8.664 10.508 1 96.44 119 GLY B O 1
ATOM 2895 N N . ARG B 1 120 ? 17.984 6.93 9.289 1 97.38 120 ARG B N 1
ATOM 2896 C CA . ARG B 1 120 ? 19.328 6.695 8.781 1 97.38 120 ARG B CA 1
ATOM 2897 C C . ARG B 1 120 ? 19.703 7.711 7.703 1 97.38 120 ARG B C 1
ATOM 2899 O O . ARG B 1 120 ? 20.844 7.773 7.27 1 97.38 120 ARG B O 1
ATOM 2906 N N . LEU B 1 121 ? 18.703 8.508 7.305 1 98.44 121 LEU B N 1
ATOM 2907 C CA . LEU B 1 121 ? 19.031 9.641 6.438 1 98.44 121 LEU B CA 1
ATOM 2908 C C . LEU B 1 121 ? 19.875 10.672 7.184 1 98.44 121 LEU B C 1
ATOM 2910 O O . LEU B 1 121 ? 20.609 11.445 6.559 1 98.44 121 LEU B O 1
ATOM 2914 N N . ALA B 1 122 ? 19.719 10.68 8.438 1 98.31 122 ALA B N 1
ATOM 2915 C CA . ALA B 1 122 ? 20.281 11.742 9.266 1 98.31 122 ALA B CA 1
ATOM 2916 C C . ALA B 1 122 ? 21.719 11.406 9.672 1 98.31 122 ALA B C 1
ATOM 2918 O O . ALA B 1 122 ? 22.094 10.234 9.773 1 98.31 122 ALA B O 1
ATOM 2919 N N . LYS B 1 123 ? 22.422 12.484 9.961 1 97.5 123 LYS B N 1
ATOM 2920 C CA . LYS B 1 123 ? 23.703 12.32 10.648 1 97.5 123 LYS B CA 1
ATOM 2921 C C . LYS B 1 123 ? 23.516 11.703 12.031 1 97.5 123 LYS B C 1
ATOM 2923 O O . LYS B 1 123 ? 22.422 11.789 12.609 1 97.5 123 LYS B O 1
ATOM 2928 N N . SER B 1 124 ? 24.516 11 12.594 1 90.56 124 SER B N 1
ATOM 2929 C CA . SER B 1 124 ? 24.453 10.188 13.797 1 90.56 124 SER B CA 1
ATOM 2930 C C . SER B 1 124 ? 23.766 10.938 14.938 1 90.56 124 SER B C 1
ATOM 2932 O O . SER B 1 124 ? 23 10.352 15.703 1 90.56 124 SER B O 1
ATOM 2934 N N . ASP B 1 125 ? 23.797 12.133 15.188 1 92.94 125 ASP B N 1
ATOM 2935 C CA . ASP B 1 125 ? 23.234 12.844 16.328 1 92.94 125 ASP B CA 1
ATOM 2936 C C . ASP B 1 125 ? 22.109 13.773 15.898 1 92.94 125 ASP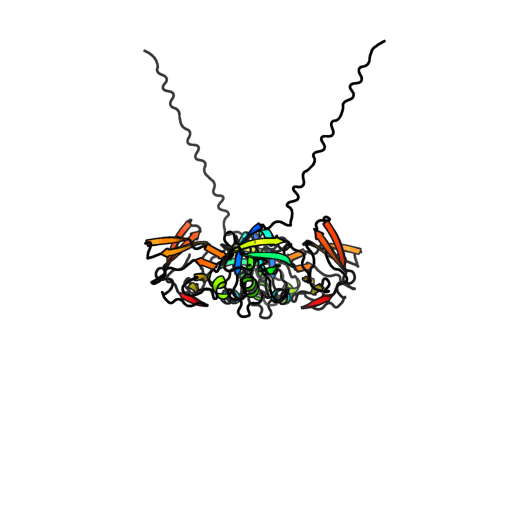 B C 1
ATOM 2938 O O . ASP B 1 125 ? 21.672 14.633 16.672 1 92.94 125 ASP B O 1
ATOM 2942 N N . LYS B 1 126 ? 21.609 13.461 14.672 1 96.31 126 LYS B N 1
ATOM 2943 C CA . LYS B 1 126 ? 20.656 14.438 14.156 1 96.31 126 LYS B CA 1
ATOM 2944 C C . LYS B 1 126 ? 19.328 13.781 13.836 1 96.31 126 LYS B C 1
ATOM 2946 O O . LYS B 1 126 ? 18.406 14.43 13.312 1 96.31 126 LYS B O 1
ATOM 2951 N N . ALA B 1 127 ? 19.125 12.555 14.188 1 93.88 127 ALA B N 1
ATOM 2952 C CA . ALA B 1 127 ? 17.922 11.805 13.797 1 93.88 127 ALA B CA 1
ATOM 2953 C C . ALA B 1 127 ? 16.672 12.438 14.391 1 93.88 127 ALA B C 1
ATOM 2955 O O . ALA B 1 127 ? 15.672 12.633 13.688 1 93.88 127 ALA B O 1
ATOM 2956 N N . ASP B 1 128 ? 16.703 12.781 15.664 1 92.12 128 ASP B N 1
ATOM 2957 C CA . ASP B 1 128 ? 15.539 13.359 16.328 1 92.12 128 ASP B CA 1
ATOM 2958 C C . ASP B 1 128 ? 15.117 14.664 15.656 1 92.12 128 ASP B C 1
ATOM 2960 O O . ASP B 1 128 ? 13.922 14.93 15.492 1 92.12 128 ASP B O 1
ATOM 2964 N N . GLU B 1 129 ? 16.109 15.414 15.305 1 94.06 129 GLU B N 1
ATOM 2965 C CA . GLU B 1 129 ? 15.836 16.672 14.625 1 94.06 129 GLU B CA 1
ATOM 2966 C C . GLU B 1 129 ? 15.203 16.438 13.25 1 94.06 129 GLU B C 1
ATOM 2968 O O . GLU B 1 129 ? 14.258 17.125 12.867 1 94.06 129 GLU B O 1
ATOM 2973 N N . LEU B 1 130 ? 15.68 15.461 12.57 1 95.69 130 LEU B N 1
ATOM 2974 C CA . LEU B 1 130 ? 15.156 15.18 11.234 1 95.69 130 LEU B CA 1
ATOM 2975 C C . LEU B 1 130 ? 13.719 14.68 11.312 1 95.69 130 LEU B C 1
ATOM 2977 O O . LEU B 1 130 ? 12.883 15.062 10.492 1 95.69 130 LEU B O 1
ATOM 2981 N N . TYR B 1 131 ? 13.422 13.828 12.32 1 92.75 131 TYR B N 1
ATOM 2982 C CA . TYR B 1 131 ? 12.07 13.305 12.484 1 92.75 131 TYR B CA 1
ATOM 2983 C C . TYR B 1 131 ? 11.062 14.43 12.625 1 92.75 131 TYR B C 1
ATOM 2985 O O . TYR B 1 131 ? 9.914 14.312 12.188 1 92.75 131 TYR B O 1
ATOM 2993 N N . ALA B 1 132 ? 11.469 15.508 13.148 1 91.62 132 ALA B N 1
ATOM 2994 C CA . ALA B 1 132 ? 10.562 16.625 13.406 1 91.62 132 ALA B CA 1
ATOM 2995 C C . ALA B 1 132 ? 10.18 17.344 12.117 1 91.62 132 ALA B C 1
ATOM 2997 O O . ALA B 1 132 ? 9.227 18.109 12.086 1 91.62 132 ALA B O 1
ATOM 2998 N N . PHE B 1 133 ? 10.852 17.047 11.039 1 92.94 133 PHE B N 1
ATOM 2999 C CA . PHE B 1 133 ? 10.531 17.672 9.758 1 92.94 133 PHE B CA 1
ATOM 3000 C C . PHE B 1 133 ? 9.391 16.938 9.062 1 92.94 133 PHE B C 1
ATOM 3002 O O . PHE B 1 133 ? 8.734 17.484 8.188 1 92.94 133 PHE B O 1
ATOM 3009 N N . GLY B 1 134 ? 9.195 15.648 9.383 1 92.94 134 GLY B N 1
ATOM 3010 C CA . GLY B 1 134 ? 8.141 14.867 8.75 1 92.94 134 GLY B CA 1
ATOM 3011 C C . GLY B 1 134 ? 8.438 14.508 7.309 1 92.94 134 GLY B C 1
ATOM 3012 O O . GLY B 1 134 ? 8.945 13.422 7.023 1 92.94 134 GLY B O 1
ATOM 3013 N N . VAL B 1 135 ? 8.234 15.516 6.414 1 96 135 VAL B N 1
ATOM 3014 C CA . VAL B 1 135 ? 8.555 15.328 5.004 1 96 135 VAL B CA 1
ATOM 3015 C C . VAL B 1 135 ? 9.836 16.094 4.656 1 96 135 VAL B C 1
ATOM 3017 O O . VAL B 1 135 ? 9.992 17.25 5.031 1 96 135 VAL B O 1
ATOM 3020 N N . VAL B 1 136 ? 10.773 15.391 3.963 1 97.56 136 VAL B N 1
ATOM 3021 C CA . VAL B 1 136 ? 12.031 16.031 3.598 1 97.56 136 VAL B CA 1
ATOM 3022 C C . VAL B 1 136 ? 12.266 15.898 2.094 1 97.56 136 VAL B C 1
ATOM 3024 O O . VAL B 1 136 ? 11.758 14.969 1.463 1 97.56 136 VAL B O 1
ATOM 3027 N N . TYR B 1 137 ? 13.023 16.875 1.561 1 98.25 137 TYR B N 1
ATOM 3028 C CA . TYR B 1 137 ? 13.484 16.75 0.182 1 98.25 137 TYR B CA 1
ATOM 3029 C C . TYR B 1 137 ? 14.586 15.711 0.067 1 98.25 137 TYR B C 1
ATOM 3031 O O . TYR B 1 137 ? 15.484 15.648 0.916 1 98.25 137 TYR B O 1
ATOM 3039 N N . VAL B 1 138 ? 14.461 14.875 -0.95 1 98.75 138 VAL B N 1
ATOM 3040 C CA . VAL B 1 138 ? 15.469 13.844 -1.166 1 98.75 138 VAL B CA 1
ATOM 3041 C C . VAL B 1 138 ? 15.844 13.789 -2.645 1 98.75 138 VAL B C 1
ATOM 3043 O O . VAL B 1 138 ? 15.203 14.43 -3.479 1 98.75 138 VAL B O 1
ATOM 3046 N N . GLU B 1 139 ? 16.922 13.125 -2.912 1 98.56 139 GLU B N 1
ATOM 3047 C CA . GLU B 1 139 ? 17.297 12.609 -4.227 1 98.56 139 GLU B CA 1
ATOM 3048 C C . GLU B 1 139 ? 17.516 11.102 -4.188 1 98.56 139 GLU B C 1
ATOM 3050 O O . GLU B 1 139 ? 17.906 10.547 -3.158 1 98.56 139 GLU B O 1
ATOM 3055 N N . TYR B 1 140 ? 17.188 10.492 -5.27 1 98.56 140 TYR B N 1
ATOM 3056 C CA . TYR B 1 140 ? 17.328 9.039 -5.266 1 98.56 140 TYR B CA 1
ATOM 3057 C C . TYR B 1 140 ? 17.844 8.539 -6.609 1 98.56 140 TYR B C 1
ATOM 3059 O O . TYR B 1 140 ? 17.734 9.234 -7.621 1 98.56 140 TYR B O 1
ATOM 3067 N N . LYS B 1 141 ? 18.391 7.371 -6.613 1 97.94 141 LYS B N 1
ATOM 3068 C CA . LYS B 1 141 ? 18.766 6.648 -7.828 1 97.94 141 LYS B CA 1
ATOM 3069 C C . LYS B 1 141 ? 18.609 5.145 -7.641 1 97.94 141 LYS B C 1
ATOM 3071 O O . LYS B 1 141 ? 18.75 4.633 -6.527 1 97.94 141 LYS B O 1
ATOM 3076 N N . ARG B 1 142 ? 18.312 4.492 -8.734 1 96.81 142 ARG B N 1
ATOM 3077 C CA . ARG B 1 142 ? 18.234 3.037 -8.742 1 96.81 142 ARG B CA 1
ATOM 3078 C C . ARG B 1 142 ? 19.594 2.406 -8.547 1 96.81 142 ARG B C 1
ATOM 3080 O O . ARG B 1 142 ? 20.578 2.844 -9.148 1 96.81 142 ARG B O 1
ATOM 3087 N N . ILE B 1 143 ? 19.719 1.365 -7.605 1 96.94 143 ILE B N 1
ATOM 3088 C CA . ILE B 1 143 ? 20.969 0.642 -7.363 1 96.94 143 ILE B CA 1
ATOM 3089 C C . ILE B 1 143 ? 20.703 -0.862 -7.391 1 96.94 143 ILE B C 1
ATOM 3091 O O . ILE B 1 143 ? 19.562 -1.3 -7.262 1 96.94 143 ILE B O 1
ATOM 3095 N N . PRO B 1 144 ? 21.734 -1.682 -7.625 1 95.56 144 PRO B N 1
ATOM 3096 C CA . PRO B 1 144 ? 21.531 -3.125 -7.504 1 95.56 144 PRO B CA 1
ATOM 3097 C C . PRO B 1 144 ? 21.297 -3.564 -6.059 1 95.56 144 PRO B C 1
ATOM 3099 O O . PRO B 1 144 ? 21.938 -3.055 -5.141 1 95.56 144 PRO B O 1
ATOM 3102 N N . CYS B 1 145 ? 20.312 -4.457 -5.895 1 96.62 145 CYS B N 1
ATOM 3103 C CA . CYS B 1 145 ? 20.172 -5.094 -4.59 1 96.62 145 CYS B CA 1
ATOM 3104 C C . CYS B 1 145 ? 21.297 -6.086 -4.344 1 96.62 145 CYS B C 1
ATOM 3106 O O . CYS B 1 145 ? 21.734 -6.777 -5.266 1 96.62 145 CYS B O 1
ATOM 3108 N N . ARG B 1 146 ? 21.734 -6.168 -3.076 1 94.25 146 ARG B N 1
ATOM 3109 C CA . ARG B 1 146 ? 22.797 -7.094 -2.688 1 94.25 146 ARG B CA 1
ATOM 3110 C C . ARG B 1 146 ? 22.406 -7.879 -1.439 1 94.25 146 ARG B C 1
ATOM 3112 O O . ARG B 1 146 ? 22.156 -7.293 -0.384 1 94.25 146 ARG B O 1
ATOM 3119 N N . TYR B 1 147 ? 22.391 -9.203 -1.45 1 92.88 147 TYR B N 1
ATOM 3120 C CA . TYR B 1 147 ? 21.953 -10.008 -0.32 1 92.88 147 TYR B CA 1
ATOM 3121 C C . TYR B 1 147 ? 23.031 -10.992 0.102 1 92.88 147 TYR B C 1
ATOM 3123 O O . TYR B 1 147 ? 22.781 -11.914 0.875 1 92.88 147 TYR B O 1
ATOM 3131 N N . GLY B 1 148 ? 24.188 -10.695 0.132 1 81.88 148 GLY B N 1
ATOM 3132 C CA . GLY B 1 148 ? 25.344 -11.398 0.686 1 81.88 148 GLY B CA 1
ATOM 3133 C C . GLY B 1 148 ? 25.25 -12.898 0.524 1 81.88 148 GLY B C 1
ATOM 3134 O O . GLY B 1 148 ? 25.469 -13.648 1.484 1 81.88 148 GLY B O 1
ATOM 3135 N N . GLY B 1 149 ? 24.953 -13.523 -0.653 1 82.06 149 GLY B N 1
ATOM 3136 C CA . GLY B 1 149 ? 25.047 -14.969 -0.78 1 82.06 149 GLY B CA 1
ATOM 3137 C C . GLY B 1 149 ? 23.688 -15.633 -0.953 1 82.06 149 GLY B C 1
ATOM 3138 O O . GLY B 1 149 ? 23.609 -16.797 -1.349 1 82.06 149 GLY B O 1
ATOM 3139 N N . TYR B 1 150 ? 22.766 -14.953 -0.517 1 86.81 150 TYR B N 1
ATOM 3140 C CA . TYR B 1 150 ? 21.453 -15.547 -0.728 1 86.81 150 TYR B CA 1
ATOM 3141 C C . TYR B 1 150 ? 21.109 -15.602 -2.213 1 86.81 150 TYR B C 1
ATOM 3143 O O . TYR B 1 150 ? 21.406 -14.664 -2.959 1 86.81 150 TYR B O 1
ATOM 3151 N N . LYS B 1 151 ? 20.547 -16.734 -2.529 1 91.94 151 LYS B N 1
ATOM 3152 C CA . LYS B 1 151 ? 19.938 -16.859 -3.854 1 91.94 151 LYS B CA 1
ATOM 3153 C C . LYS B 1 151 ? 18.453 -16.516 -3.816 1 91.94 151 LYS B C 1
ATOM 3155 O O . LYS B 1 151 ? 17.891 -16.312 -2.74 1 91.94 151 LYS B O 1
ATOM 3160 N N . LEU B 1 152 ? 17.969 -16.406 -5.039 1 93.69 152 LEU B N 1
ATOM 3161 C CA . LEU B 1 152 ? 16.531 -16.172 -5.18 1 93.69 152 LEU B CA 1
ATOM 3162 C C . LEU B 1 152 ? 15.734 -17.266 -4.484 1 93.69 152 LEU B C 1
ATOM 3164 O O . LEU B 1 152 ? 16.078 -18.453 -4.594 1 93.69 152 LEU B O 1
ATOM 3168 N N . GLN B 1 153 ? 14.688 -16.875 -3.734 1 95.44 153 GLN B N 1
ATOM 3169 C CA . GLN B 1 153 ? 13.82 -17.828 -3.051 1 95.44 153 GLN B CA 1
ATOM 3170 C C . GLN B 1 153 ? 12.367 -17.672 -3.498 1 95.44 153 GLN B C 1
ATOM 3172 O O . GLN B 1 153 ? 11.938 -16.578 -3.852 1 95.44 153 GLN B O 1
ATOM 3177 N N . PHE B 1 154 ? 11.695 -18.812 -3.488 1 96.25 154 PHE B N 1
ATOM 3178 C CA . PHE B 1 154 ? 10.266 -18.828 -3.771 1 96.25 154 PHE B CA 1
ATOM 3179 C C . PHE B 1 154 ? 9.469 -19.156 -2.512 1 96.25 154 PHE B C 1
ATOM 3181 O O . PHE B 1 154 ? 9.492 -20.297 -2.031 1 96.25 154 PHE B O 1
ATOM 3188 N N . LYS B 1 155 ? 8.836 -18.188 -2.043 1 96.44 155 LYS B N 1
ATOM 3189 C CA . LYS B 1 155 ? 7.977 -18.391 -0.88 1 96.44 155 LYS B CA 1
ATOM 3190 C C . LYS B 1 155 ? 6.555 -18.766 -1.305 1 96.44 155 LYS B C 1
ATOM 3192 O O . LYS B 1 155 ? 5.902 -18 -2.025 1 96.44 155 LYS B O 1
ATOM 3197 N N . VAL B 1 156 ? 6.152 -19.938 -0.88 1 95.75 156 VAL B N 1
ATOM 3198 C CA . VAL B 1 156 ? 4.746 -20.266 -1.052 1 95.75 156 VAL B CA 1
ATOM 3199 C C . VAL B 1 156 ? 3.893 -19.422 -0.107 1 95.75 156 VAL B C 1
ATOM 3201 O O . VAL B 1 156 ? 4.07 -19.484 1.113 1 95.75 156 VAL B O 1
ATOM 3204 N N . HIS B 1 157 ? 3.051 -18.625 -0.737 1 93.44 157 HIS B N 1
ATOM 3205 C CA . HIS B 1 157 ? 2.227 -17.703 0.037 1 93.44 157 HIS B CA 1
ATOM 3206 C C . HIS B 1 157 ? 1.368 -18.453 1.052 1 93.44 157 HIS B C 1
ATOM 3208 O O . HIS B 1 157 ? 0.895 -19.562 0.775 1 93.44 157 HIS B O 1
ATOM 3214 N N . GLU B 1 158 ? 1.062 -17.828 2.199 1 88.56 158 GLU B N 1
ATOM 3215 C CA . GLU B 1 158 ? 0.352 -18.453 3.311 1 88.56 158 GLU B CA 1
ATOM 3216 C C . GLU B 1 158 ? -1.061 -18.859 2.904 1 88.56 158 GLU B C 1
ATOM 3218 O O . GLU B 1 158 ? -1.628 -19.797 3.469 1 88.56 158 GLU B O 1
ATOM 3223 N N . HIS B 1 159 ? -1.569 -18.25 1.907 1 85.06 159 HIS B N 1
ATOM 3224 C CA . HIS B 1 159 ? -2.955 -18.516 1.542 1 85.06 159 HIS B CA 1
ATOM 3225 C C . HIS B 1 159 ? -3.041 -19.5 0.377 1 85.06 159 HIS B C 1
ATOM 3227 O O . HIS B 1 159 ? -4.109 -19.672 -0.21 1 85.06 159 HIS B O 1
ATOM 3233 N N . SER B 1 160 ? -1.927 -20.031 0.101 1 92.12 160 SER B N 1
ATOM 3234 C CA . SER B 1 160 ? -1.972 -21.141 -0.846 1 92.12 160 SER B CA 1
ATOM 3235 C C . SER B 1 160 ? -2.705 -22.344 -0.257 1 92.12 160 SER B C 1
ATOM 3237 O O . SER B 1 160 ? -2.748 -22.516 0.963 1 92.12 160 SER B O 1
ATOM 3239 N N . LYS B 1 161 ? -3.354 -23.094 -1.141 1 89.38 161 LYS B N 1
ATOM 3240 C CA . LYS B 1 161 ? -4.086 -24.297 -0.718 1 89.38 161 LYS B CA 1
ATOM 3241 C C . LYS B 1 161 ? -3.693 -25.5 -1.555 1 89.38 161 LYS B C 1
ATOM 3243 O O . LYS B 1 161 ? -4.215 -25.703 -2.654 1 89.38 161 LYS B O 1
ATOM 3248 N N . TYR B 1 162 ? -2.951 -26.391 -0.969 1 88.12 162 TYR B N 1
ATOM 3249 C CA . TYR B 1 162 ? -2.523 -27.609 -1.651 1 88.12 162 TYR B CA 1
ATOM 3250 C C . TYR B 1 162 ? -3.699 -28.562 -1.874 1 88.12 162 TYR B C 1
ATOM 3252 O O . TYR B 1 162 ? -4.469 -28.828 -0.949 1 88.12 162 TYR B O 1
ATOM 3260 N N . PRO B 1 163 ? -3.93 -29.016 -3.111 1 86.81 163 PRO B N 1
ATOM 3261 C CA . PRO B 1 163 ? -3.117 -28.828 -4.316 1 86.81 163 PRO B CA 1
ATOM 3262 C C . PRO B 1 163 ? -3.762 -27.859 -5.316 1 86.81 163 PRO B C 1
ATOM 3264 O O . PRO B 1 163 ? -3.33 -27.797 -6.469 1 86.81 163 PRO B O 1
ATOM 3267 N N . ASN B 1 164 ? -4.75 -27.156 -4.852 1 87 164 ASN B N 1
ATOM 3268 C CA . ASN B 1 164 ? -5.668 -26.531 -5.805 1 87 164 ASN B CA 1
ATOM 3269 C C . ASN B 1 164 ? -5.234 -25.125 -6.164 1 87 164 ASN B C 1
ATOM 3271 O O . ASN B 1 164 ? -5.547 -24.625 -7.246 1 87 164 ASN B O 1
ATOM 3275 N N . TYR B 1 165 ? -4.566 -24.5 -5.254 1 91.94 165 TYR B N 1
ATOM 3276 C CA . TYR B 1 165 ? -4.211 -23.094 -5.453 1 91.94 165 TYR B CA 1
ATOM 3277 C C . TYR B 1 165 ? -2.789 -22.828 -4.977 1 91.94 165 TYR B C 1
ATOM 3279 O O . TYR B 1 165 ? -2.461 -23.062 -3.812 1 91.94 165 TYR B O 1
ATOM 3287 N N . LEU B 1 166 ? -1.979 -22.344 -5.887 1 94.81 166 LEU B N 1
ATOM 3288 C CA . LEU B 1 166 ? -0.589 -22.016 -5.59 1 94.81 166 LEU B CA 1
ATOM 3289 C C . LEU B 1 166 ? -0.313 -20.531 -5.852 1 94.81 166 LEU B C 1
ATOM 3291 O O . LEU B 1 166 ? -0.541 -20.047 -6.961 1 94.81 166 LEU B O 1
ATOM 3295 N N . ALA B 1 167 ? 0.041 -19.844 -4.844 1 95.88 167 ALA B N 1
ATOM 3296 C CA . ALA B 1 167 ? 0.572 -18.484 -4.93 1 95.88 167 ALA B CA 1
ATOM 3297 C C . ALA B 1 167 ? 2.004 -18.422 -4.406 1 95.88 167 ALA B C 1
ATOM 3299 O O . ALA B 1 167 ? 2.326 -19.031 -3.389 1 95.88 167 ALA B O 1
ATOM 3300 N N . ILE B 1 168 ? 2.857 -17.703 -5.145 1 96.31 168 ILE B N 1
ATOM 3301 C CA . ILE B 1 168 ? 4.25 -17.609 -4.723 1 96.31 168 ILE B CA 1
ATOM 3302 C C . ILE B 1 168 ? 4.699 -16.156 -4.73 1 96.31 168 ILE B C 1
ATOM 3304 O O . ILE B 1 168 ? 4.258 -15.359 -5.57 1 96.31 168 ILE B O 1
ATOM 3308 N N . ALA B 1 169 ? 5.527 -15.828 -3.797 1 95.88 169 ALA B N 1
ATOM 3309 C CA . ALA B 1 169 ? 6.254 -14.562 -3.775 1 95.88 169 ALA B CA 1
ATOM 3310 C C . ALA B 1 169 ? 7.742 -14.773 -4.027 1 95.88 169 ALA B C 1
ATOM 3312 O O . ALA B 1 169 ? 8.336 -15.734 -3.52 1 95.88 169 ALA B O 1
ATOM 3313 N N . VAL B 1 170 ? 8.336 -13.938 -4.793 1 94.5 170 VAL B N 1
ATOM 3314 C CA . VAL B 1 170 ? 9.758 -14.023 -5.109 1 94.5 170 VAL B CA 1
ATOM 3315 C C . VAL B 1 170 ? 10.562 -13.164 -4.129 1 94.5 170 VAL B C 1
ATOM 3317 O O . VAL B 1 170 ? 10.352 -11.953 -4.043 1 94.5 170 VAL B O 1
ATOM 3320 N N . LEU B 1 171 ? 11.484 -13.836 -3.412 1 95.88 171 LEU B N 1
ATOM 3321 C CA . LEU B 1 171 ? 12.273 -13.156 -2.393 1 95.88 171 LEU B CA 1
ATOM 3322 C C . LEU B 1 171 ? 13.734 -13.031 -2.822 1 95.88 171 LEU B C 1
ATOM 3324 O O . LEU B 1 171 ? 14.203 -13.82 -3.646 1 95.88 171 LEU B O 1
ATOM 3328 N N . TYR B 1 172 ? 14.453 -12.07 -2.27 1 96 172 TYR B N 1
ATOM 3329 C CA . TYR B 1 172 ? 15.891 -11.867 -2.424 1 96 172 TYR B CA 1
ATOM 3330 C C . TYR B 1 172 ? 16.266 -11.68 -3.891 1 96 172 TYR B C 1
ATOM 3332 O O . TYR B 1 172 ? 17.234 -12.281 -4.371 1 96 172 TYR B O 1
ATOM 3340 N N . GLN B 1 173 ? 15.406 -10.984 -4.531 1 93.88 173 GLN B N 1
ATOM 3341 C CA . GLN B 1 173 ? 15.734 -10.594 -5.898 1 93.88 173 GLN B CA 1
ATOM 3342 C C . GLN B 1 173 ? 16.922 -9.641 -5.926 1 93.88 173 GLN B C 1
ATOM 3344 O O . GLN B 1 173 ? 16.812 -8.484 -5.508 1 93.88 173 GLN B O 1
ATOM 3349 N N . ALA B 1 174 ? 18.031 -10.094 -6.453 1 94.94 174 ALA B N 1
ATOM 3350 C CA . ALA B 1 174 ? 19.234 -9.258 -6.477 1 94.94 174 ALA B CA 1
ATOM 3351 C C . ALA B 1 174 ? 19.328 -8.469 -7.781 1 94.94 174 ALA B C 1
ATOM 3353 O O . ALA B 1 174 ? 18.531 -8.672 -8.695 1 94.94 174 ALA B O 1
ATOM 3354 N N . GLY B 1 175 ? 20.219 -7.484 -7.77 1 93.88 175 GLY B N 1
ATOM 3355 C CA . GLY B 1 175 ? 20.516 -6.746 -8.992 1 93.88 175 GLY B CA 1
ATOM 3356 C C . GLY B 1 175 ? 19.5 -5.652 -9.281 1 93.88 175 GLY B C 1
ATOM 3357 O O . GLY B 1 175 ? 18.875 -5.121 -8.359 1 93.88 175 GLY B O 1
ATOM 3358 N N . ARG B 1 176 ? 19.469 -5.254 -10.633 1 94.56 176 ARG B N 1
ATOM 3359 C CA . ARG B 1 176 ? 18.609 -4.145 -11.039 1 94.56 176 ARG B CA 1
ATOM 3360 C C . ARG B 1 176 ? 17.5 -4.621 -11.969 1 94.56 176 ARG B C 1
ATOM 3362 O O . ARG B 1 176 ? 16.734 -3.812 -12.484 1 94.56 176 ARG B O 1
ATOM 3369 N N . SER B 1 177 ? 17.406 -5.875 -12.031 1 92.56 177 SER B N 1
ATOM 3370 C CA . SER B 1 177 ? 16.406 -6.402 -12.961 1 92.56 177 SER B CA 1
ATOM 3371 C C . SER B 1 177 ? 15.008 -6.375 -12.359 1 92.56 177 SER B C 1
ATOM 3373 O O . SER B 1 177 ? 14.859 -6.371 -11.133 1 92.56 177 SER B O 1
ATOM 3375 N N . GLU B 1 178 ? 14.062 -6.305 -13.242 1 94.56 178 GLU B N 1
ATOM 3376 C CA . GLU B 1 178 ? 12.656 -6.371 -12.852 1 94.56 178 GLU B CA 1
ATOM 3377 C C . GLU B 1 178 ? 12.008 -7.66 -13.344 1 94.56 178 GLU B C 1
ATOM 3379 O O . GLU B 1 178 ? 12.273 -8.109 -14.461 1 94.56 178 GLU B O 1
ATOM 3384 N N . ILE B 1 179 ? 11.211 -8.211 -12.492 1 95.75 179 ILE B N 1
ATOM 3385 C CA . ILE B 1 179 ? 10.422 -9.375 -12.898 1 95.75 179 ILE B CA 1
ATOM 3386 C C . ILE B 1 179 ? 9.094 -8.906 -13.492 1 95.75 179 ILE B C 1
ATOM 3388 O O . ILE B 1 179 ? 8.273 -8.305 -12.797 1 95.75 179 ILE B O 1
ATOM 3392 N N . LEU B 1 180 ? 8.875 -9.258 -14.75 1 96.62 180 LEU B N 1
ATOM 3393 C CA . LEU B 1 180 ? 7.699 -8.758 -15.469 1 96.62 180 LEU B CA 1
ATOM 3394 C C . LEU B 1 180 ? 6.586 -9.805 -15.469 1 96.62 180 LEU B C 1
ATOM 3396 O O . LEU B 1 180 ? 5.402 -9.453 -15.484 1 96.62 180 LEU B O 1
ATOM 3400 N N . ALA B 1 181 ? 7.008 -11.062 -15.516 1 97.44 181 ALA B N 1
ATOM 3401 C CA . ALA B 1 181 ? 6.031 -12.148 -15.594 1 97.44 181 ALA B CA 1
ATOM 3402 C C . ALA B 1 181 ? 6.617 -13.453 -15.062 1 97.44 181 ALA B C 1
ATOM 3404 O O . ALA B 1 181 ? 7.832 -13.562 -14.875 1 97.44 181 ALA B O 1
ATOM 3405 N N . ALA B 1 182 ? 5.711 -14.398 -14.805 1 97.06 182 ALA B N 1
ATOM 3406 C CA . ALA B 1 182 ? 6.098 -15.734 -14.352 1 97.06 182 ALA B CA 1
ATOM 3407 C C . ALA B 1 182 ? 5.301 -16.812 -15.086 1 97.06 182 ALA B C 1
ATOM 3409 O O . ALA B 1 182 ? 4.152 -16.594 -15.469 1 97.06 182 ALA B O 1
ATOM 3410 N N . GLN B 1 183 ? 5.98 -17.938 -15.32 1 97 183 GLN B N 1
ATOM 3411 C CA . GLN B 1 183 ? 5.324 -19.109 -15.875 1 97 183 GLN B CA 1
ATOM 3412 C C . GLN B 1 183 ? 5.652 -20.359 -15.062 1 97 183 GLN B C 1
ATOM 3414 O O . GLN B 1 183 ? 6.691 -20.422 -14.406 1 97 183 GLN B O 1
ATOM 3419 N N . ILE B 1 184 ? 4.758 -21.234 -15.102 1 95.19 184 ILE B N 1
ATOM 3420 C CA . ILE B 1 184 ? 4.918 -22.531 -14.453 1 95.19 184 ILE B CA 1
ATOM 3421 C C . ILE B 1 184 ? 4.887 -23.641 -15.508 1 95.19 184 ILE B C 1
ATOM 3423 O O . ILE B 1 184 ? 4.094 -23.594 -16.453 1 95.19 184 ILE B O 1
ATOM 3427 N N . TRP B 1 185 ? 5.75 -24.672 -15.32 1 92.75 185 TRP B N 1
ATOM 3428 C CA . TRP B 1 185 ? 5.797 -25.781 -16.266 1 92.75 185 TRP B CA 1
ATOM 3429 C C . TRP B 1 185 ? 4.691 -26.797 -15.961 1 92.75 185 TRP B C 1
ATOM 3431 O O . TRP B 1 185 ? 4.605 -27.312 -14.844 1 92.75 185 TRP B O 1
ATOM 3441 N N . GLN B 1 186 ? 3.84 -26.953 -17 1 87.12 186 GLN B N 1
ATOM 3442 C CA . GLN B 1 186 ? 2.83 -28 -16.906 1 87.12 186 GLN B CA 1
ATOM 3443 C C . GLN B 1 186 ? 3.309 -29.297 -17.562 1 87.12 186 GLN B C 1
ATOM 3445 O O . GLN B 1 186 ? 3.232 -29.438 -18.781 1 87.12 186 GLN B O 1
ATOM 3450 N N . ALA B 1 187 ? 3.619 -30.234 -16.75 1 81.94 187 ALA B N 1
ATOM 3451 C CA . ALA B 1 187 ? 4.23 -31.453 -17.25 1 81.94 187 ALA B CA 1
ATOM 3452 C C . ALA B 1 187 ? 3.25 -32.25 -18.109 1 81.94 187 ALA B C 1
ATOM 3454 O O . ALA B 1 187 ? 3.635 -32.812 -19.141 1 81.94 187 ALA B O 1
ATOM 3455 N N . ASP B 1 188 ? 2.002 -32.312 -17.672 1 80.88 188 ASP B N 1
ATOM 3456 C CA . ASP B 1 188 ? 0.995 -33.125 -18.391 1 80.88 188 ASP B CA 1
ATOM 3457 C C . ASP B 1 188 ? 0.786 -32.594 -19.797 1 80.88 188 ASP B C 1
ATOM 3459 O O . ASP B 1 188 ? 0.61 -33.375 -20.734 1 80.88 188 ASP B O 1
ATOM 3463 N N . ARG B 1 189 ? 0.915 -31.312 -19.938 1 84.81 189 ARG B N 1
ATOM 3464 C CA . ARG B 1 189 ? 0.682 -30.703 -21.234 1 84.81 189 ARG B CA 1
ATOM 3465 C C . ARG B 1 189 ? 1.999 -30.312 -21.906 1 84.81 189 ARG B C 1
ATOM 3467 O O . ARG B 1 189 ? 2.012 -29.859 -23.047 1 84.81 189 ARG B O 1
ATOM 3474 N N . LYS B 1 190 ? 3.094 -30.469 -21.266 1 87.44 190 LYS B N 1
ATOM 3475 C CA . LYS B 1 190 ? 4.43 -30.141 -21.75 1 87.44 190 LYS B CA 1
ATOM 3476 C C . LYS B 1 190 ? 4.48 -28.703 -22.25 1 87.44 190 LYS B C 1
ATOM 3478 O O . LYS B 1 190 ? 4.949 -28.453 -23.375 1 87.44 190 LYS B O 1
ATOM 3483 N N . GLU B 1 191 ? 3.928 -27.812 -21.516 1 93.06 191 GLU B N 1
ATOM 3484 C CA . GLU B 1 191 ? 3.926 -26.391 -21.906 1 93.06 191 GLU B CA 1
ATOM 3485 C C . GLU B 1 191 ? 4.086 -25.484 -20.688 1 93.06 191 GLU B C 1
ATOM 3487 O O . GLU B 1 191 ? 3.781 -25.891 -19.562 1 93.06 191 GLU B O 1
ATOM 3492 N N . TRP B 1 192 ? 4.688 -24.312 -21 1 95.06 192 TRP B N 1
ATOM 3493 C CA . TRP B 1 192 ? 4.73 -23.25 -20 1 95.06 192 TRP B CA 1
ATOM 3494 C C . TRP B 1 192 ? 3.418 -22.469 -19.969 1 95.06 192 TRP B C 1
ATOM 3496 O O . TRP B 1 192 ? 2.916 -22.047 -21.016 1 95.06 192 TRP B O 1
ATOM 3506 N N . ILE B 1 193 ? 2.891 -22.297 -18.797 1 94.25 193 ILE B N 1
ATOM 3507 C CA . ILE B 1 193 ? 1.656 -21.547 -18.641 1 94.25 193 ILE B CA 1
ATOM 3508 C C . ILE B 1 193 ? 1.919 -20.297 -17.812 1 94.25 193 ILE B C 1
ATOM 3510 O O . ILE B 1 193 ? 2.605 -20.359 -16.781 1 94.25 193 ILE B O 1
ATOM 3514 N N . PHE B 1 194 ? 1.364 -19.141 -18.297 1 96 194 PHE B N 1
ATOM 3515 C CA . PHE B 1 194 ? 1.521 -17.891 -17.578 1 96 194 PHE B CA 1
ATOM 3516 C C . PHE B 1 194 ? 0.823 -17.953 -16.219 1 96 194 PHE B C 1
ATOM 3518 O O . PHE B 1 194 ? -0.299 -18.453 -16.125 1 96 194 PHE B O 1
ATOM 3525 N N . MET B 1 195 ? 1.554 -17.484 -15.25 1 96.56 195 MET B N 1
ATOM 3526 C CA . MET B 1 195 ? 0.917 -17.203 -13.961 1 96.56 195 MET B CA 1
ATOM 3527 C C . MET B 1 195 ? 0.315 -15.805 -13.945 1 96.56 195 MET B C 1
ATOM 3529 O O . MET B 1 195 ? 0.793 -14.914 -14.648 1 96.56 195 MET B O 1
ATOM 3533 N N . ARG B 1 196 ? -0.696 -15.688 -13.242 1 96.69 196 ARG B N 1
ATOM 3534 C CA . ARG B 1 196 ? -1.282 -14.375 -13.023 1 96.69 196 ARG B CA 1
ATOM 3535 C C . ARG B 1 196 ? -0.545 -13.625 -11.914 1 96.69 196 ARG B C 1
ATOM 3537 O O . ARG B 1 196 ? -0.206 -14.203 -10.883 1 96.69 196 ARG B O 1
ATOM 3544 N N . ARG B 1 197 ? -0.258 -12.359 -12.172 1 97.38 197 ARG B N 1
ATOM 3545 C CA . ARG B 1 197 ? 0.139 -11.531 -11.039 1 97.38 197 ARG B CA 1
ATOM 3546 C C . ARG B 1 197 ? -1.059 -11.203 -10.148 1 97.38 197 ARG B C 1
ATOM 3548 O O . ARG B 1 197 ? -1.837 -10.305 -10.453 1 97.38 197 ARG B O 1
ATOM 3555 N N . ALA B 1 198 ? -1.154 -11.883 -9.039 1 96.62 198 ALA B N 1
ATOM 3556 C CA . ALA B 1 198 ? -2.271 -11.648 -8.125 1 96.62 198 ALA B CA 1
ATOM 3557 C C . ALA B 1 198 ? -2.225 -10.242 -7.543 1 96.62 198 ALA B C 1
ATOM 3559 O O . ALA B 1 198 ? -3.227 -9.523 -7.562 1 96.62 198 ALA B O 1
ATOM 3560 N N . TYR B 1 199 ? -1.09 -9.875 -7.031 1 96.31 199 TYR B N 1
ATOM 3561 C CA . TYR B 1 199 ? -0.776 -8.516 -6.609 1 96.31 199 TYR B CA 1
ATOM 3562 C C . TYR B 1 199 ? 0.694 -8.383 -6.23 1 96.31 199 TYR B C 1
ATOM 3564 O O . TYR B 1 199 ? 1.313 -9.352 -5.785 1 96.31 199 TYR B O 1
ATOM 3572 N N . GLY B 1 200 ? 1.237 -7.191 -6.441 1 96.25 200 GLY B N 1
ATOM 3573 C CA . GLY B 1 200 ? 2.623 -6.949 -6.07 1 96.25 200 GLY B CA 1
ATOM 3574 C C . GLY B 1 200 ? 3.582 -7.969 -6.652 1 96.25 200 GLY B C 1
ATOM 3575 O O . GLY B 1 200 ? 3.592 -8.203 -7.863 1 96.25 200 GLY B O 1
ATOM 3576 N N . ALA B 1 201 ? 4.34 -8.641 -5.719 1 96.69 201 ALA B N 1
ATOM 3577 C CA . ALA B 1 201 ? 5.32 -9.641 -6.129 1 96.69 201 ALA B CA 1
ATOM 3578 C C . ALA B 1 201 ? 4.734 -11.047 -6.062 1 96.69 201 ALA B C 1
ATOM 3580 O O . ALA B 1 201 ? 5.469 -12.039 -6.102 1 96.69 201 ALA B O 1
ATOM 3581 N N . VAL B 1 202 ? 3.414 -11.125 -5.906 1 96.81 202 VAL B N 1
ATOM 3582 C CA . VAL B 1 202 ? 2.754 -12.414 -5.723 1 96.81 202 VAL B CA 1
ATOM 3583 C C . VAL B 1 202 ? 2.148 -12.875 -7.047 1 96.81 202 VAL B C 1
ATOM 3585 O O . VAL B 1 202 ? 1.336 -12.172 -7.648 1 96.81 202 VAL B O 1
ATOM 3588 N N . PHE B 1 203 ? 2.553 -14.016 -7.496 1 97.44 203 PHE B N 1
ATOM 3589 C CA . PHE B 1 203 ? 1.991 -14.68 -8.664 1 97.44 203 PHE B CA 1
ATOM 3590 C C . PHE B 1 203 ? 1.189 -15.914 -8.258 1 97.44 203 PHE B C 1
ATOM 3592 O O . PHE B 1 203 ? 1.588 -16.656 -7.359 1 97.44 203 PHE B O 1
ATOM 3599 N N . ASP B 1 204 ? 0.068 -16.078 -8.977 1 96.31 204 ASP B N 1
ATOM 3600 C CA . ASP B 1 204 ? -0.73 -17.25 -8.594 1 96.31 204 ASP B CA 1
ATOM 3601 C C . ASP B 1 204 ? -1.145 -18.047 -9.828 1 96.31 204 ASP B C 1
ATOM 3603 O O . ASP B 1 204 ? -1.022 -17.578 -10.953 1 96.31 204 ASP B O 1
ATOM 3607 N N . THR B 1 205 ? -1.456 -19.297 -9.609 1 93.94 205 THR B N 1
ATOM 3608 C CA . THR B 1 205 ? -1.952 -20.219 -10.633 1 93.94 205 THR B CA 1
ATOM 3609 C C . THR B 1 205 ? -2.58 -21.453 -9.992 1 93.94 205 THR B C 1
ATOM 3611 O O . THR B 1 205 ? -2.455 -21.672 -8.781 1 93.94 205 THR B O 1
ATOM 3614 N N . ASN B 1 206 ? -3.389 -22.156 -10.836 1 86.62 206 ASN B N 1
ATOM 3615 C CA . ASN B 1 206 ? -3.666 -23.547 -10.484 1 86.62 206 ASN B CA 1
ATOM 3616 C C . ASN B 1 206 ? -2.467 -24.438 -10.773 1 86.62 206 ASN B C 1
ATOM 3618 O O . ASN B 1 206 ? -2.016 -24.531 -11.914 1 86.62 206 ASN B O 1
ATOM 3622 N N . PRO B 1 207 ? -1.92 -25.031 -9.727 1 81.44 207 PRO B N 1
ATOM 3623 C CA . PRO B 1 207 ? -0.688 -25.797 -9.938 1 81.44 207 PRO B CA 1
ATOM 3624 C C . PRO B 1 207 ? -0.925 -27.109 -10.688 1 81.44 207 PRO B C 1
ATOM 3626 O O . PRO B 1 207 ? -2.064 -27.578 -10.789 1 81.44 207 PRO B O 1
ATOM 3629 N N . PRO B 1 208 ? 0.273 -27.594 -11.258 1 75.88 208 PRO B N 1
ATOM 3630 C CA . PRO B 1 208 ? 0.154 -28.922 -11.875 1 75.88 208 PRO B CA 1
ATOM 3631 C C . PRO B 1 208 ? -0.224 -30.016 -10.875 1 75.88 208 PRO B C 1
ATOM 3633 O O . PRO B 1 208 ? -0.035 -29.844 -9.672 1 75.88 208 PRO B O 1
ATOM 3636 N N . SER B 1 209 ? -0.674 -31.109 -11.461 1 70.38 209 SER B N 1
ATOM 3637 C CA . SER B 1 209 ? -1.247 -32.188 -10.648 1 70.38 209 SER B CA 1
ATOM 3638 C C . SER B 1 209 ? -0.157 -33.031 -10.031 1 70.38 209 SER B C 1
ATOM 3640 O O . SER B 1 209 ? -0.393 -33.719 -9.031 1 70.38 209 SER B O 1
ATOM 3642 N N . SER B 1 210 ? 0.953 -33.094 -10.625 1 71.88 210 SER B N 1
ATOM 3643 C CA . SER B 1 210 ? 1.968 -33.969 -10.062 1 71.88 210 SER B CA 1
ATOM 3644 C C . SER B 1 210 ? 3.371 -33.5 -10.438 1 71.88 210 SER B C 1
ATOM 3646 O O . SER B 1 210 ? 3.545 -32.719 -11.367 1 71.88 210 SER B O 1
ATOM 3648 N N . GLY B 1 211 ? 4.305 -33.969 -9.492 1 78.88 211 GLY B N 1
ATOM 3649 C CA . GLY B 1 211 ? 5.715 -33.719 -9.766 1 78.88 211 GLY B CA 1
ATOM 3650 C C . GLY B 1 211 ? 6.211 -32.406 -9.211 1 78.88 211 GLY B C 1
ATOM 3651 O O . GLY B 1 211 ? 5.422 -31.578 -8.727 1 78.88 211 GLY B O 1
ATOM 3652 N N . SER B 1 212 ? 7.598 -32.312 -9.273 1 86.44 212 SER B N 1
ATOM 3653 C CA . SER B 1 212 ? 8.219 -31.047 -8.875 1 86.44 212 SER B CA 1
ATOM 3654 C C . SER B 1 212 ? 7.82 -29.922 -9.812 1 86.44 212 SER B C 1
ATOM 3656 O O . SER B 1 212 ? 7.504 -30.156 -10.984 1 86.44 212 SER B O 1
ATOM 3658 N N . ILE B 1 213 ? 7.789 -28.75 -9.281 1 91.94 213 ILE B N 1
ATOM 3659 C CA . ILE B 1 213 ? 7.316 -27.594 -10.023 1 91.94 213 ILE B CA 1
ATOM 3660 C C . ILE B 1 213 ? 8.508 -26.781 -10.531 1 91.94 213 ILE B C 1
ATOM 3662 O O . ILE B 1 213 ? 9.391 -26.422 -9.75 1 91.94 213 ILE B O 1
ATOM 3666 N N . SER B 1 214 ? 8.547 -26.625 -11.805 1 93.94 214 SER B N 1
ATOM 3667 C CA . SER B 1 214 ? 9.516 -25.734 -12.43 1 93.94 214 SER B CA 1
ATOM 3668 C C . SER B 1 214 ? 8.883 -24.391 -12.789 1 93.94 214 SER B C 1
ATOM 3670 O O . SER B 1 214 ? 7.738 -24.344 -13.234 1 93.94 214 SER B O 1
ATOM 3672 N N . LEU B 1 215 ? 9.688 -23.328 -12.547 1 95.5 215 LEU B N 1
ATOM 3673 C CA . LEU B 1 215 ? 9.234 -21.969 -12.805 1 95.5 215 LEU B CA 1
ATOM 3674 C C . LEU B 1 215 ? 10.203 -21.234 -13.734 1 95.5 215 LEU B C 1
ATOM 3676 O O . LEU B 1 215 ? 11.383 -21.578 -13.797 1 95.5 215 LEU B O 1
ATOM 3680 N N . ARG B 1 216 ? 9.633 -20.312 -14.445 1 95.94 216 ARG B N 1
ATOM 3681 C CA . ARG B 1 216 ? 10.516 -19.344 -15.094 1 95.94 216 ARG B CA 1
ATOM 3682 C C . ARG B 1 216 ? 9.93 -17.938 -15.023 1 95.94 216 ARG B C 1
ATOM 3684 O O . ARG B 1 216 ? 8.711 -17.766 -14.875 1 95.94 216 ARG B O 1
ATOM 3691 N N . PHE B 1 217 ? 10.852 -16.969 -15.117 1 96.12 217 PHE B N 1
ATOM 3692 C CA . PHE B 1 217 ? 10.469 -15.578 -14.969 1 96.12 217 PHE B CA 1
ATOM 3693 C C . PHE B 1 217 ? 11 -14.742 -16.125 1 96.12 217 PHE B C 1
ATOM 3695 O O . PHE B 1 217 ? 12.133 -14.938 -16.578 1 96.12 217 PHE B O 1
ATOM 3702 N N . GLN B 1 218 ? 10.109 -13.883 -16.594 1 96.75 218 GLN B N 1
ATOM 3703 C CA . GLN B 1 218 ? 10.547 -12.891 -17.562 1 96.75 218 GLN B CA 1
ATOM 3704 C C . GLN B 1 218 ? 11.203 -11.695 -16.875 1 96.75 218 GLN B C 1
ATOM 3706 O O . GLN B 1 218 ? 10.586 -11.055 -16.016 1 96.75 218 GLN B O 1
ATOM 3711 N N . VAL B 1 219 ? 12.414 -11.438 -17.25 1 95.56 219 VAL B N 1
ATOM 3712 C CA . VAL B 1 219 ? 13.211 -10.43 -16.562 1 95.56 219 VAL B CA 1
ATOM 3713 C C . VAL B 1 219 ? 13.594 -9.312 -17.547 1 95.56 219 VAL B C 1
ATOM 3715 O O . VAL B 1 219 ? 13.945 -9.586 -18.688 1 95.56 219 VAL B O 1
ATOM 3718 N N . SER B 1 220 ? 13.391 -8.062 -17.078 1 95.31 220 SER B N 1
ATOM 3719 C CA . SER B 1 220 ? 13.859 -6.895 -17.812 1 95.31 220 SER B CA 1
ATOM 3720 C C . SER B 1 220 ? 15.109 -6.301 -17.172 1 95.31 220 SER B C 1
ATOM 3722 O O . SER B 1 220 ? 15.117 -6 -15.969 1 95.31 220 SER B O 1
ATOM 3724 N N . SER B 1 221 ? 16.188 -6.223 -17.938 1 90.5 221 SER B N 1
ATOM 3725 C CA . SER B 1 221 ? 17.453 -5.648 -17.5 1 90.5 221 SER B CA 1
ATOM 3726 C C . SER B 1 221 ? 18.047 -4.742 -18.578 1 90.5 221 SER B C 1
ATOM 3728 O O . SER B 1 221 ? 17.406 -4.469 -19.594 1 90.5 221 SER B O 1
ATOM 3730 N N . SER B 1 222 ? 19.219 -4.195 -18.219 1 87.62 222 SER B N 1
ATOM 3731 C CA . SER B 1 222 ? 19.922 -3.396 -19.219 1 87.62 222 SER B CA 1
ATOM 3732 C C . SER B 1 222 ? 20.25 -4.223 -20.453 1 87.62 222 SER B C 1
ATOM 3734 O O . SER B 1 222 ? 20.469 -3.672 -21.547 1 87.62 222 SER B O 1
ATOM 3736 N N . ALA B 1 223 ? 20.281 -5.527 -20.312 1 88.94 223 ALA B N 1
ATOM 3737 C CA . ALA B 1 223 ? 20.594 -6.438 -21.422 1 88.94 223 ALA B CA 1
ATOM 3738 C C . ALA B 1 223 ? 19.344 -6.746 -22.234 1 88.94 223 ALA B C 1
ATOM 3740 O O . ALA B 1 223 ? 19.438 -7.406 -23.281 1 88.94 223 ALA B O 1
ATOM 3741 N N . GLY B 1 224 ? 18.266 -6.277 -21.844 1 93.12 224 GLY B N 1
ATOM 3742 C CA . GLY B 1 224 ? 17.016 -6.555 -22.547 1 93.12 224 GLY B CA 1
ATOM 3743 C C . GLY B 1 224 ? 16.047 -7.406 -21.734 1 93.12 224 GLY B C 1
ATOM 3744 O O . GLY B 1 224 ? 16.156 -7.461 -20.5 1 93.12 224 GLY B O 1
ATOM 3745 N N . VAL B 1 225 ? 15.102 -7.996 -22.453 1 96.44 225 VAL B N 1
ATOM 3746 C CA . VAL B 1 225 ? 14.086 -8.836 -21.828 1 96.44 225 VAL B CA 1
ATOM 3747 C C . VAL B 1 225 ? 14.344 -10.297 -22.156 1 96.44 225 VAL B C 1
ATOM 3749 O O . VAL B 1 225 ? 14.508 -10.656 -23.328 1 96.44 225 VAL B O 1
ATOM 3752 N N . TYR B 1 226 ? 14.453 -11.156 -21.141 1 96 226 TYR B N 1
ATOM 3753 C CA . TYR B 1 226 ? 14.727 -12.578 -21.344 1 96 226 TYR B CA 1
ATOM 3754 C C . TYR B 1 226 ? 14.117 -13.414 -20.219 1 96 226 TYR B C 1
ATOM 3756 O O . TYR B 1 226 ? 13.617 -12.867 -19.234 1 96 226 TYR B O 1
ATOM 3764 N N . TRP B 1 227 ? 14.125 -14.719 -20.391 1 96.31 227 TRP B N 1
ATOM 3765 C CA . TRP B 1 227 ? 13.57 -15.633 -19.406 1 96.31 227 TRP B CA 1
ATOM 3766 C C . TRP B 1 227 ? 14.672 -16.281 -18.578 1 96.31 227 TRP B C 1
ATOM 3768 O O . TRP B 1 227 ? 15.719 -16.656 -19.125 1 96.31 227 TRP B O 1
ATOM 3778 N N . VAL B 1 228 ? 14.469 -16.375 -17.281 1 95.38 228 VAL B N 1
ATOM 3779 C CA . VAL B 1 228 ? 15.312 -17.125 -16.359 1 95.38 228 VAL B CA 1
ATOM 3780 C C . VAL B 1 228 ? 14.539 -18.312 -15.805 1 95.38 228 VAL B C 1
ATOM 3782 O O . VAL B 1 228 ? 13.453 -18.156 -15.25 1 95.38 228 VAL B O 1
ATOM 3785 N N . GLU B 1 229 ? 15.109 -19.5 -15.953 1 95.5 229 GLU B N 1
ATOM 3786 C CA . GLU B 1 229 ? 14.422 -20.719 -15.539 1 95.5 229 GLU B CA 1
ATOM 3787 C C . GLU B 1 229 ? 14.969 -21.25 -14.211 1 95.5 229 GLU B C 1
ATOM 3789 O O . GLU B 1 229 ? 16.172 -21.219 -13.984 1 95.5 229 GLU B O 1
ATOM 3794 N N . ALA B 1 230 ? 14.078 -21.594 -13.312 1 94.81 230 ALA B N 1
ATOM 3795 C CA . ALA B 1 230 ? 14.383 -22.281 -12.07 1 94.81 230 ALA B CA 1
ATOM 3796 C C . ALA B 1 230 ? 13.789 -23.688 -12.062 1 94.81 230 ALA B C 1
ATOM 3798 O O . ALA B 1 230 ? 12.602 -23.875 -11.773 1 94.81 230 ALA B O 1
ATOM 3799 N N . SER B 1 231 ? 14.664 -24.672 -12.312 1 92.12 231 SER B N 1
ATOM 3800 C CA . SER B 1 231 ? 14.211 -26.062 -12.336 1 92.12 231 SER B CA 1
ATOM 3801 C C . SER B 1 231 ? 13.969 -26.594 -10.922 1 92.12 231 SER B C 1
ATOM 3803 O O . SER B 1 231 ? 14.727 -26.281 -10 1 92.12 231 SER B O 1
ATOM 3805 N N . ASN B 1 232 ? 12.906 -27.406 -10.805 1 91.12 232 ASN B N 1
ATOM 3806 C CA . ASN B 1 232 ? 12.539 -27.984 -9.516 1 91.12 232 ASN B CA 1
ATOM 3807 C C . ASN B 1 232 ? 12.484 -26.922 -8.422 1 91.12 232 ASN B C 1
ATOM 3809 O O . ASN B 1 232 ? 13.07 -27.094 -7.348 1 91.12 232 ASN B O 1
ATOM 3813 N N . ALA B 1 233 ? 11.867 -25.797 -8.766 1 93.69 233 ALA B N 1
ATOM 3814 C CA . ALA B 1 233 ? 11.773 -24.641 -7.875 1 93.69 233 ALA B CA 1
ATOM 3815 C C . ALA B 1 233 ? 11 -25 -6.605 1 93.69 233 ALA B C 1
ATOM 3817 O O . ALA B 1 233 ? 11.336 -24.516 -5.52 1 93.69 233 ALA B O 1
ATOM 3818 N N . LEU B 1 234 ? 9.93 -25.781 -6.734 1 94.25 234 LEU B N 1
ATOM 3819 C CA . LEU B 1 234 ? 9.133 -26.234 -5.598 1 94.25 234 LEU B CA 1
ATOM 3820 C C . LEU B 1 234 ? 8.977 -27.75 -5.621 1 94.25 234 LEU B C 1
ATOM 3822 O O . LEU B 1 234 ? 8.844 -28.344 -6.691 1 94.25 234 LEU B O 1
ATOM 3826 N N . PRO B 1 235 ? 8.961 -28.375 -4.477 1 92.19 235 PRO B N 1
ATOM 3827 C CA . PRO B 1 235 ? 8.656 -29.812 -4.434 1 92.19 235 PRO B CA 1
ATOM 3828 C C . PRO B 1 235 ? 7.18 -30.094 -4.695 1 92.19 235 PRO B C 1
ATOM 3830 O O . PRO B 1 235 ? 6.352 -29.188 -4.684 1 92.19 235 PRO B O 1
ATOM 3833 N N . ASN B 1 236 ? 6.871 -31.391 -4.969 1 86.38 236 ASN B N 1
ATOM 3834 C CA . ASN B 1 236 ? 5.492 -31.797 -5.199 1 86.38 236 ASN B CA 1
ATOM 3835 C C . ASN B 1 236 ? 4.629 -31.578 -3.957 1 86.38 236 ASN B C 1
ATOM 3837 O O . ASN B 1 236 ? 3.432 -31.312 -4.066 1 86.38 236 ASN B O 1
ATOM 3841 N N . ASN B 1 237 ? 5.227 -31.672 -2.795 1 91.31 237 ASN B N 1
ATOM 3842 C CA . ASN B 1 237 ? 4.504 -31.516 -1.54 1 91.31 237 ASN B CA 1
ATOM 3843 C C . ASN B 1 237 ? 4.797 -30.156 -0.893 1 91.31 237 ASN B C 1
ATOM 3845 O O . ASN B 1 237 ? 5.035 -30.078 0.314 1 91.31 237 ASN B O 1
ATOM 3849 N N . TRP B 1 238 ? 4.785 -29.125 -1.771 1 93.56 238 TRP B N 1
ATOM 3850 C CA . TRP B 1 238 ? 5.055 -27.781 -1.265 1 93.56 238 TRP B CA 1
ATOM 3851 C C . TRP B 1 238 ? 4.105 -27.438 -0.125 1 93.56 238 TRP B C 1
ATOM 3853 O O . TRP B 1 238 ? 2.973 -27.922 -0.077 1 93.56 238 TRP B O 1
ATOM 3863 N N . GLU B 1 239 ? 4.574 -26.609 0.824 1 94.19 239 GLU B N 1
ATOM 3864 C CA . GLU B 1 239 ? 3.818 -26.203 2.01 1 94.19 239 GLU B CA 1
ATOM 3865 C C . GLU B 1 239 ? 3.623 -24.703 2.062 1 94.19 239 GLU B C 1
ATOM 3867 O O . GLU B 1 239 ? 4.566 -23.938 1.849 1 94.19 239 GLU B O 1
ATOM 3872 N N . ALA B 1 240 ? 2.361 -24.344 2.363 1 92.69 240 ALA B N 1
ATOM 3873 C CA . ALA B 1 240 ? 2.062 -22.922 2.523 1 92.69 240 ALA B CA 1
ATOM 3874 C C . ALA B 1 240 ? 2.932 -22.297 3.611 1 92.69 240 ALA B C 1
ATOM 3876 O O . ALA B 1 240 ? 3.15 -22.906 4.664 1 92.69 240 ALA B O 1
ATOM 3877 N N . GLY B 1 241 ? 3.445 -21.078 3.287 1 92.94 241 GLY B N 1
ATOM 3878 C CA . GLY B 1 241 ? 4.215 -20.328 4.27 1 92.94 241 GLY B CA 1
ATOM 3879 C C . GLY B 1 241 ? 5.703 -20.625 4.215 1 92.94 241 GLY B C 1
ATOM 3880 O O . GLY B 1 241 ? 6.5 -19.938 4.859 1 92.94 241 GLY B O 1
ATOM 3881 N N . VAL B 1 242 ? 6.109 -21.578 3.422 1 95.94 242 VAL B N 1
ATOM 3882 C CA . VAL B 1 242 ? 7.508 -22 3.385 1 95.94 242 VAL B CA 1
ATOM 3883 C C . VAL B 1 242 ? 8.211 -21.328 2.201 1 95.94 242 VAL B C 1
ATOM 3885 O O . VAL B 1 242 ? 7.648 -21.234 1.109 1 95.94 242 VAL B O 1
ATOM 3888 N N . ALA B 1 243 ? 9.406 -20.891 2.453 1 96.19 243 ALA B N 1
ATOM 3889 C CA . ALA B 1 243 ? 10.266 -20.359 1.396 1 96.19 243 ALA B CA 1
ATOM 3890 C C . ALA B 1 243 ? 11.266 -21.422 0.924 1 96.19 243 ALA B C 1
ATOM 3892 O O . ALA B 1 243 ? 12 -21.984 1.732 1 96.19 243 ALA B O 1
ATOM 3893 N N . TYR B 1 244 ? 11.328 -21.672 -0.34 1 96.31 244 TYR B N 1
ATOM 3894 C CA . TYR B 1 244 ? 12.234 -22.656 -0.936 1 96.31 244 TYR B CA 1
ATOM 3895 C C . TYR B 1 244 ? 13.375 -21.969 -1.669 1 96.31 244 TYR B C 1
ATOM 3897 O O . TYR B 1 244 ? 13.156 -21.031 -2.453 1 96.31 244 TYR B O 1
ATOM 3905 N N . GLU B 1 245 ? 14.57 -22.406 -1.449 1 93.5 245 GLU B N 1
ATOM 3906 C CA . GLU B 1 245 ? 15.742 -21.828 -2.098 1 93.5 245 GLU B CA 1
ATOM 3907 C C . GLU B 1 245 ? 15.859 -22.297 -3.545 1 93.5 245 GLU B C 1
ATOM 3909 O O . GLU B 1 245 ? 15.469 -23.422 -3.869 1 93.5 245 GLU B O 1
ATOM 3914 N N . SER B 1 246 ? 16.344 -21.422 -4.289 1 92.69 246 SER B N 1
ATOM 3915 C CA . SER B 1 246 ? 16.609 -21.781 -5.68 1 92.69 246 SER B CA 1
ATOM 3916 C C . SER B 1 246 ? 18.109 -21.75 -5.977 1 92.69 246 SER B C 1
ATOM 3918 O O . SER B 1 246 ? 18.922 -21.469 -5.094 1 92.69 246 SER B O 1
ATOM 3920 N N . ASP B 1 247 ? 18.422 -22.188 -7.25 1 89.38 247 ASP B N 1
ATOM 3921 C CA . ASP B 1 247 ? 19.812 -22.141 -7.684 1 89.38 247 ASP B CA 1
ATOM 3922 C C . ASP B 1 247 ? 20.062 -20.969 -8.625 1 89.38 247 ASP B C 1
ATOM 3924 O O . ASP B 1 247 ? 21.125 -20.875 -9.25 1 89.38 247 ASP B O 1
ATOM 3928 N N . VAL B 1 248 ? 19.078 -20.094 -8.641 1 91.31 248 VAL B N 1
ATOM 3929 C CA . VAL B 1 248 ? 19.188 -19 -9.594 1 91.31 248 VAL B CA 1
ATOM 3930 C C . VAL B 1 248 ? 19.281 -17.672 -8.844 1 91.31 248 VAL B C 1
ATOM 3932 O O . VAL B 1 248 ? 18.797 -17.547 -7.715 1 91.31 248 VAL B O 1
ATOM 3935 N N . GLN B 1 249 ? 20.047 -16.734 -9.469 1 90.12 249 GLN B N 1
ATOM 3936 C CA . GLN B 1 249 ? 20.062 -15.344 -9.016 1 90.12 249 GLN B CA 1
ATOM 3937 C C . GLN B 1 249 ? 20.078 -14.375 -10.188 1 90.12 249 GLN B C 1
ATOM 3939 O O . GLN B 1 249 ? 20.531 -14.719 -11.281 1 90.12 249 GLN B O 1
ATOM 3944 N N . LEU B 1 250 ? 19.438 -13.25 -9.945 1 86.19 250 LEU B N 1
ATOM 3945 C CA . LEU B 1 250 ? 19.391 -12.227 -10.984 1 86.19 250 LEU B CA 1
ATOM 3946 C C . LEU B 1 250 ? 20.531 -11.227 -10.82 1 86.19 250 LEU B C 1
ATOM 3948 O O . LEU B 1 250 ? 21.078 -11.086 -9.727 1 86.19 250 LEU B O 1
ATOM 3952 N N . GLU B 1 251 ? 20.969 -10.672 -11.977 1 80.81 251 GLU B N 1
ATOM 3953 C CA . GLU B 1 251 ? 22.047 -9.688 -11.961 1 80.81 251 GLU B CA 1
ATOM 3954 C C . GLU B 1 251 ? 21.516 -8.281 -12.242 1 80.81 251 GLU B C 1
ATOM 3956 O O . GLU B 1 251 ? 20.516 -8.117 -12.938 1 80.81 251 GLU B O 1
#

Organism: Hibiscus syriacus (NCBI:txid106335)

Radius of gyration: 26.99 Å; Cα contacts (8 Å, |Δi|>4): 1299; chains: 2; bounding box: 59×91×104 Å